Protein AF-A0A7J2J7F5-F1 (afdb_monomer)

Mean predicted aligned error: 11.77 Å

Structure (mmCIF, N/CA/C/O backbone):
data_AF-A0A7J2J7F5-F1
#
_entry.id   AF-A0A7J2J7F5-F1
#
loop_
_atom_site.group_PDB
_atom_site.id
_atom_site.type_symbol
_atom_site.label_atom_id
_atom_site.label_alt_id
_atom_site.label_comp_id
_atom_site.label_asym_id
_atom_site.label_entity_id
_atom_site.label_seq_id
_atom_site.pdbx_PDB_ins_code
_atom_site.Cartn_x
_atom_site.Cartn_y
_atom_site.Cartn_z
_atom_site.occupancy
_atom_site.B_iso_or_equiv
_atom_site.auth_seq_id
_atom_site.auth_comp_id
_atom_site.auth_asym_id
_atom_site.auth_atom_id
_atom_site.pdbx_PDB_model_num
ATOM 1 N N . MET A 1 1 ? -55.356 11.165 83.222 1.00 39.50 1 MET A N 1
ATOM 2 C CA . MET A 1 1 ? -53.959 11.206 82.735 1.00 39.50 1 MET A CA 1
ATOM 3 C C . MET A 1 1 ? -53.705 9.926 81.957 1.00 39.50 1 MET A C 1
ATOM 5 O O . MET A 1 1 ? -54.115 8.871 82.418 1.00 39.50 1 MET A O 1
ATOM 9 N N . LYS A 1 2 ? -53.232 10.063 80.714 1.00 37.88 2 LYS A N 1
ATOM 10 C CA . LYS A 1 2 ? -53.312 9.056 79.644 1.00 37.88 2 LYS A CA 1
ATOM 11 C C . LYS A 1 2 ? -52.295 7.922 79.827 1.00 37.88 2 LYS A C 1
ATOM 13 O O . LYS A 1 2 ? -51.126 8.184 80.085 1.00 37.88 2 LYS A O 1
ATOM 18 N N . ASN A 1 3 ? -52.761 6.693 79.598 1.00 41.69 3 ASN A N 1
ATOM 19 C CA . ASN A 1 3 ? -51.947 5.498 79.379 1.00 41.69 3 ASN A CA 1
ATOM 20 C C . ASN A 1 3 ? -51.037 5.705 78.161 1.00 41.69 3 ASN A C 1
ATOM 22 O O . ASN A 1 3 ? -51.530 5.823 77.038 1.00 41.69 3 ASN A O 1
ATOM 26 N N . PHE A 1 4 ? -49.722 5.735 78.376 1.00 38.16 4 PHE A N 1
ATOM 27 C CA . PHE A 1 4 ? -48.749 5.659 77.290 1.00 38.16 4 PHE A CA 1
ATOM 28 C C . PHE A 1 4 ? -48.562 4.194 76.887 1.00 38.16 4 PHE A C 1
ATOM 30 O O . PHE A 1 4 ? -48.145 3.352 77.679 1.00 38.16 4 PHE A O 1
ATOM 37 N N . SER A 1 5 ? -48.931 3.903 75.641 1.00 45.56 5 SER A N 1
ATOM 38 C CA . SER A 1 5 ? -48.758 2.615 74.976 1.00 45.56 5 SER A CA 1
ATOM 39 C C . SER A 1 5 ? -47.270 2.288 74.829 1.00 45.56 5 SER A C 1
ATOM 41 O O . SER A 1 5 ? -46.546 2.945 74.083 1.00 45.56 5 SER A O 1
ATOM 43 N N . THR A 1 6 ? -46.823 1.228 75.495 1.00 49.28 6 THR A N 1
ATOM 44 C CA . THR A 1 6 ? -45.467 0.660 75.408 1.00 49.28 6 THR A CA 1
ATOM 45 C C . THR A 1 6 ? -45.167 -0.032 74.070 1.00 49.28 6 THR A C 1
ATOM 47 O O . THR A 1 6 ? -44.075 -0.560 73.886 1.00 49.28 6 THR A O 1
ATOM 50 N N . ARG A 1 7 ? -46.089 -0.009 73.095 1.00 48.44 7 ARG A N 1
ATOM 51 C CA . ARG A 1 7 ? -45.896 -0.650 71.779 1.00 48.44 7 ARG A CA 1
ATOM 52 C C . ARG A 1 7 ? -45.213 0.224 70.722 1.00 48.44 7 ARG A C 1
ATOM 54 O O . ARG A 1 7 ? -44.818 -0.309 69.695 1.00 48.44 7 ARG A O 1
ATOM 61 N N . ALA A 1 8 ? -45.025 1.523 70.967 1.00 47.53 8 ALA A N 1
ATOM 62 C CA . ALA A 1 8 ? -44.358 2.423 70.014 1.00 47.53 8 ALA A CA 1
ATOM 63 C C . ALA A 1 8 ? -42.842 2.591 70.252 1.00 47.53 8 ALA A C 1
ATOM 65 O O . ALA A 1 8 ? -42.143 3.092 69.380 1.00 47.53 8 ALA A O 1
ATOM 66 N N . ALA A 1 9 ? -42.319 2.164 71.407 1.00 47.88 9 ALA A N 1
ATOM 67 C CA . ALA A 1 9 ? -40.901 2.334 71.746 1.00 47.88 9 ALA A CA 1
ATOM 68 C C . ALA A 1 9 ? -40.007 1.177 71.260 1.00 47.88 9 ALA A C 1
ATOM 70 O O . ALA A 1 9 ? -38.805 1.358 71.093 1.00 47.88 9 ALA A O 1
ATOM 71 N N . LEU A 1 10 ? -40.584 -0.003 71.006 1.00 48.72 10 LEU A N 1
ATOM 72 C CA . LEU A 1 10 ? -39.827 -1.201 70.636 1.00 48.72 10 LEU A CA 1
ATOM 73 C C . LEU A 1 10 ? -39.151 -1.116 69.249 1.00 48.72 10 LEU A C 1
ATOM 75 O O . LEU A 1 10 ? -37.991 -1.506 69.156 1.00 48.72 10 LEU A O 1
ATOM 79 N N . PRO A 1 11 ? -39.783 -0.565 68.189 1.00 52.00 11 PRO A N 1
ATOM 80 C CA . PRO A 1 11 ? -39.130 -0.445 66.881 1.00 52.00 11 PRO A CA 1
ATOM 81 C C . PRO A 1 11 ? -37.970 0.557 66.904 1.00 52.00 11 PRO A C 1
ATOM 83 O O . PRO A 1 11 ? -36.940 0.327 66.283 1.00 52.00 11 PRO A O 1
ATOM 86 N N . ILE A 1 12 ? -38.113 1.642 67.671 1.00 56.09 12 ILE A N 1
ATOM 87 C CA . ILE A 1 12 ? -37.091 2.690 67.793 1.00 56.09 12 ILE A CA 1
ATOM 88 C C . ILE A 1 12 ? -35.883 2.168 68.577 1.00 56.09 12 ILE A C 1
ATOM 90 O O . ILE A 1 12 ? -34.748 2.430 68.190 1.00 56.09 12 ILE A O 1
ATOM 94 N N . LEU A 1 13 ? -36.108 1.372 69.630 1.00 55.66 13 LEU A N 1
ATOM 95 C CA . LEU A 1 13 ? -35.013 0.746 70.372 1.00 55.66 13 LEU A CA 1
ATOM 96 C C . LEU A 1 13 ? -34.264 -0.292 69.527 1.00 55.66 13 LEU A C 1
ATOM 98 O O . LEU A 1 13 ? -33.050 -0.377 69.639 1.00 55.66 13 LEU A O 1
ATOM 102 N N . VAL A 1 14 ? -34.963 -1.051 68.675 1.00 65.50 14 VAL A N 1
ATOM 103 C CA . VAL A 1 14 ? -34.343 -2.040 67.776 1.00 65.50 14 VAL A CA 1
ATOM 104 C C . VAL A 1 14 ? -33.527 -1.359 66.676 1.00 65.50 14 VAL A C 1
ATOM 106 O O . VAL A 1 14 ? -32.408 -1.789 66.420 1.00 65.50 14 VAL A O 1
ATOM 109 N N . VAL A 1 15 ? -34.017 -0.267 66.081 1.00 62.28 15 VAL A N 1
ATOM 110 C CA . VAL A 1 15 ? -33.246 0.507 65.089 1.00 62.28 15 VAL A CA 1
ATOM 111 C C . VAL A 1 15 ? -32.013 1.149 65.730 1.00 62.28 15 VAL A C 1
ATOM 113 O O . VAL A 1 15 ? -30.931 1.056 65.161 1.00 62.28 15 VAL A O 1
ATOM 116 N N . LEU A 1 16 ? -32.144 1.713 66.938 1.00 59.09 16 LEU A N 1
ATOM 117 C CA . LEU A 1 16 ? -31.011 2.277 67.679 1.00 59.09 16 LEU A CA 1
ATOM 118 C C . LEU A 1 16 ? -30.014 1.208 68.144 1.00 59.09 16 LEU A C 1
ATOM 120 O O . LEU A 1 16 ? -28.814 1.468 68.152 1.00 59.09 16 LEU A O 1
ATOM 124 N N . LEU A 1 17 ? -30.469 0.003 68.504 1.00 60.31 17 LEU A N 1
ATOM 125 C CA . LEU A 1 17 ? -29.582 -1.127 68.796 1.00 60.31 17 LEU A CA 1
ATOM 126 C C . LEU A 1 17 ? -28.866 -1.632 67.543 1.00 60.31 17 LEU A C 1
ATOM 128 O O . LEU A 1 17 ? -27.676 -1.899 67.629 1.00 60.31 17 LEU A O 1
ATOM 132 N N . ILE A 1 18 ? -29.531 -1.717 66.388 1.00 59.97 18 ILE A N 1
ATOM 133 C CA . ILE A 1 18 ? -28.894 -2.131 65.128 1.00 59.97 18 ILE A CA 1
ATOM 134 C C . ILE A 1 18 ? -27.868 -1.086 64.679 1.00 59.97 18 ILE A C 1
ATOM 136 O O . ILE A 1 18 ? -26.744 -1.455 64.355 1.00 59.97 18 ILE A O 1
ATOM 140 N N . SER A 1 19 ? -28.184 0.211 64.747 1.00 51.84 19 SER A N 1
ATOM 141 C CA . SER A 1 19 ? -27.217 1.263 64.411 1.00 51.84 19 SER A CA 1
ATOM 142 C C . SER A 1 19 ? -26.042 1.306 65.394 1.00 51.84 19 SER A C 1
ATOM 144 O O . SER A 1 19 ? -24.912 1.547 64.985 1.00 51.84 19 SER A O 1
ATOM 146 N N . SER A 1 20 ? -26.278 1.015 66.679 1.00 55.53 20 SER A N 1
ATOM 147 C CA . SER A 1 20 ? -25.211 0.940 67.690 1.00 55.53 20 SER A CA 1
ATOM 148 C C . SER A 1 20 ? -24.360 -0.322 67.536 1.00 55.53 20 SER A C 1
ATOM 150 O O . SER A 1 20 ? -23.158 -0.268 67.754 1.00 55.53 20 SER A O 1
ATOM 152 N N . ILE A 1 21 ? -24.950 -1.449 67.127 1.00 57.53 21 ILE A N 1
ATOM 153 C CA . ILE A 1 21 ? -24.232 -2.690 66.811 1.00 57.53 21 ILE A CA 1
ATOM 154 C C . ILE A 1 21 ? -23.392 -2.513 65.540 1.00 57.53 21 ILE A C 1
ATOM 156 O O . ILE A 1 21 ? -22.253 -2.954 65.532 1.00 57.53 21 ILE A O 1
ATOM 160 N N . LEU A 1 22 ? -23.877 -1.805 64.516 1.00 52.47 22 LEU A N 1
ATOM 161 C CA . LEU A 1 22 ? -23.089 -1.479 63.317 1.00 52.47 22 LEU A CA 1
ATOM 162 C C . LEU A 1 22 ? -21.911 -0.531 63.624 1.00 52.47 22 LEU A C 1
ATOM 164 O O . LEU A 1 22 ? -20.828 -0.704 63.072 1.00 52.47 22 LEU A O 1
ATOM 168 N N . LEU A 1 23 ? -22.085 0.405 64.567 1.00 52.12 23 LEU A N 1
ATOM 169 C CA . LEU A 1 23 ? -21.015 1.278 65.077 1.00 52.12 23 LEU A CA 1
ATOM 170 C C . LEU A 1 23 ? -20.014 0.551 65.999 1.00 52.12 23 LEU A C 1
ATOM 172 O O . LEU A 1 23 ? -18.829 0.871 65.977 1.00 52.12 23 LEU A O 1
ATOM 176 N N . ILE A 1 24 ? -20.464 -0.422 66.803 1.00 55.50 24 ILE A N 1
ATOM 177 C CA . ILE A 1 24 ? -19.622 -1.186 67.748 1.00 55.50 24 ILE A CA 1
ATOM 178 C C . ILE A 1 24 ? -18.905 -2.360 67.064 1.00 55.50 24 ILE A C 1
ATOM 180 O O . ILE A 1 24 ? -17.795 -2.706 67.462 1.00 55.50 24 ILE A O 1
ATOM 184 N N . LEU A 1 25 ? -19.494 -2.956 66.022 1.00 45.78 25 LEU A N 1
ATOM 185 C CA . LEU A 1 25 ? -18.877 -4.036 65.241 1.00 45.78 25 LEU A CA 1
ATOM 186 C C . LEU A 1 25 ? -17.835 -3.540 64.237 1.00 45.78 25 LEU A C 1
ATOM 188 O O . LEU A 1 25 ? -17.255 -4.362 63.535 1.00 45.78 25 LEU A O 1
ATOM 192 N N . GLY A 1 26 ? -17.573 -2.230 64.176 1.00 42.50 26 GLY A N 1
ATOM 193 C CA . GLY A 1 26 ? -16.555 -1.691 63.287 1.00 42.50 26 GLY A CA 1
ATOM 194 C C . GLY A 1 26 ? -16.818 -2.104 61.846 1.00 42.50 26 GLY A C 1
ATOM 195 O O . GLY A 1 26 ? -15.911 -2.618 61.193 1.00 42.50 26 GLY A O 1
ATOM 196 N N . TRP A 1 27 ? -18.048 -1.892 61.360 1.00 44.81 27 TRP A N 1
ATOM 197 C CA . TRP A 1 27 ? -18.311 -1.868 59.924 1.00 44.81 27 TRP A CA 1
ATOM 198 C C . TRP A 1 27 ? -17.559 -0.656 59.364 1.00 44.81 27 TRP A C 1
ATOM 200 O O . TRP A 1 27 ? -18.099 0.431 59.182 1.00 44.81 27 TRP A O 1
ATOM 210 N N . LYS A 1 28 ? -16.243 -0.829 59.203 1.00 41.47 28 LYS A N 1
ATOM 211 C CA . LYS A 1 28 ? -15.478 -0.104 58.209 1.00 41.47 28 LYS A CA 1
ATOM 212 C C . LYS A 1 28 ? -16.229 -0.380 56.919 1.00 41.47 28 LYS A C 1
ATOM 214 O O . LYS A 1 28 ? -16.405 -1.549 56.577 1.00 41.47 28 LYS A O 1
ATOM 219 N N . GLU A 1 29 ? -16.697 0.671 56.252 1.00 41.66 29 GLU A N 1
ATOM 220 C CA . GLU A 1 29 ? -16.812 0.595 54.801 1.00 41.66 29 GLU A CA 1
ATOM 221 C C . GLU A 1 29 ? -15.531 -0.100 54.347 1.00 41.66 29 GLU A C 1
ATOM 223 O O . GLU A 1 29 ? -14.431 0.347 54.706 1.00 41.66 29 GLU A O 1
ATOM 228 N N . GLU A 1 30 ? -15.664 -1.276 53.726 1.00 42.25 30 GLU A N 1
ATOM 229 C CA . GLU A 1 30 ? -14.519 -1.844 53.035 1.00 42.25 30 GLU A CA 1
ATOM 230 C C . GLU A 1 30 ? -13.980 -0.696 52.182 1.00 42.25 30 GLU A C 1
ATOM 232 O O . GLU A 1 30 ? -14.784 -0.047 51.498 1.00 42.25 30 GLU A O 1
ATOM 237 N N . PRO A 1 31 ? -12.688 -0.336 52.318 1.00 47.22 31 PRO A N 1
ATOM 238 C CA . PRO A 1 31 ? -12.132 0.697 51.463 1.00 47.22 31 PRO A CA 1
ATOM 239 C C . PRO A 1 31 ? -12.520 0.309 50.035 1.00 47.22 31 PRO A C 1
ATOM 241 O O . PRO A 1 31 ? -12.432 -0.886 49.725 1.00 47.22 31 PRO A O 1
ATOM 244 N N . PRO A 1 32 ? -13.053 1.247 49.226 1.00 55.88 32 PRO A N 1
ATOM 245 C CA . PRO A 1 32 ? -13.490 0.921 47.878 1.00 55.88 32 PRO A CA 1
ATOM 246 C C . PRO A 1 32 ? -12.371 0.115 47.234 1.00 55.88 32 PRO A C 1
ATOM 248 O O . PRO A 1 32 ? -11.223 0.554 47.297 1.00 55.88 32 PRO A O 1
ATOM 251 N N . LEU A 1 33 ? -12.708 -1.095 46.762 1.00 56.56 33 LEU A N 1
ATOM 252 C CA . LEU A 1 33 ? -11.766 -2.013 46.124 1.00 56.56 33 LEU A CA 1
ATOM 253 C C . LEU A 1 33 ? -10.900 -1.180 45.184 1.00 56.56 33 LEU A C 1
ATOM 255 O O . LEU A 1 33 ? -11.410 -0.572 44.243 1.00 56.56 33 LEU A O 1
ATOM 259 N N . GLU A 1 34 ? -9.630 -1.044 45.553 1.00 74.25 34 GLU A N 1
ATOM 260 C CA . GLU A 1 34 ? -8.705 -0.148 44.884 1.00 74.25 34 GLU A CA 1
ATOM 261 C C . GLU A 1 34 ? -8.515 -0.716 43.479 1.00 74.25 34 GLU A C 1
ATOM 263 O O . GLU A 1 34 ? -7.974 -1.812 43.335 1.00 74.25 34 GLU A O 1
ATOM 268 N N . ILE A 1 35 ? -9.067 -0.034 42.465 1.00 80.06 35 ILE A N 1
ATOM 269 C CA . ILE A 1 35 ? -8.984 -0.497 41.077 1.00 80.06 35 ILE A CA 1
ATOM 270 C C . ILE A 1 35 ? -7.506 -0.641 40.739 1.00 80.06 35 ILE A C 1
ATOM 272 O O . ILE A 1 35 ? -6.737 0.321 40.806 1.00 80.06 35 ILE A O 1
ATOM 276 N N . THR A 1 36 ? -7.120 -1.864 40.404 1.00 82.69 36 THR A N 1
ATOM 277 C CA . THR A 1 36 ? -5.725 -2.210 40.153 1.00 82.69 36 THR A CA 1
ATOM 278 C C . THR A 1 36 ? -5.311 -1.820 38.738 1.00 82.69 36 THR A C 1
ATOM 280 O O . THR A 1 36 ? -6.130 -1.782 37.818 1.00 82.69 36 THR A O 1
ATOM 283 N N . ALA A 1 37 ? -4.007 -1.616 38.532 1.00 70.50 37 ALA A N 1
ATOM 284 C CA . ALA A 1 37 ? -3.438 -1.460 37.194 1.00 70.50 37 ALA A CA 1
ATOM 285 C C . ALA A 1 37 ? -3.847 -2.621 36.268 1.00 70.50 37 ALA A C 1
ATOM 287 O O . ALA A 1 37 ? -4.226 -2.408 35.122 1.00 70.50 37 ALA A O 1
ATOM 288 N N . THR A 1 38 ? -3.860 -3.856 36.775 1.00 73.75 38 THR A N 1
ATOM 289 C CA . THR A 1 38 ? -4.264 -5.040 36.004 1.00 73.75 38 THR A CA 1
ATOM 290 C C . THR A 1 38 ? -5.707 -4.951 35.507 1.00 73.75 38 THR A C 1
ATOM 292 O O . THR A 1 38 ? -5.972 -5.243 34.342 1.00 73.75 38 THR A O 1
ATOM 295 N N . GLU A 1 39 ? -6.646 -4.522 36.354 1.00 77.94 39 GLU A N 1
ATOM 296 C CA . GLU A 1 39 ? -8.055 -4.375 35.968 1.00 77.94 39 GLU A CA 1
ATOM 297 C C . GLU A 1 39 ? -8.258 -3.267 34.931 1.00 77.94 39 GLU A C 1
ATOM 299 O O . GLU A 1 39 ? -9.023 -3.450 33.981 1.00 77.94 39 GLU A O 1
ATOM 304 N N . SER A 1 40 ? -7.564 -2.137 35.079 1.00 73.50 40 SER A N 1
ATOM 305 C CA . SER A 1 40 ? -7.627 -1.037 34.111 1.00 73.50 40 SER A CA 1
ATOM 306 C C . SER A 1 40 ? -6.992 -1.415 32.779 1.00 73.50 40 SER A C 1
ATOM 308 O O . SER A 1 40 ? -7.583 -1.162 31.731 1.00 73.50 40 SER A O 1
ATOM 310 N N . HIS A 1 41 ? -5.839 -2.085 32.805 1.00 76.12 41 HIS A N 1
ATOM 311 C CA . HIS A 1 41 ? -5.175 -2.577 31.601 1.00 76.12 41 HIS A CA 1
ATOM 312 C C . HIS A 1 41 ? -6.052 -3.590 30.853 1.00 76.12 41 HIS A C 1
ATOM 314 O O . HIS A 1 41 ? -6.247 -3.467 29.645 1.00 76.12 41 HIS A O 1
ATOM 320 N N . TYR A 1 42 ? -6.664 -4.537 31.572 1.00 80.00 42 TYR A N 1
ATOM 321 C CA . TYR A 1 42 ? -7.612 -5.490 30.993 1.00 80.00 42 TYR A CA 1
ATOM 322 C C . TYR A 1 42 ? -8.821 -4.788 30.358 1.00 80.00 42 TYR A C 1
ATOM 324 O O . TYR A 1 42 ? -9.248 -5.150 29.261 1.00 80.00 42 TYR A O 1
ATOM 332 N N . ALA A 1 43 ? -9.364 -3.755 31.013 1.00 83.19 43 ALA A N 1
ATOM 333 C CA . ALA A 1 43 ? -10.460 -2.968 30.455 1.00 83.19 43 ALA A CA 1
ATOM 334 C C . ALA A 1 43 ? -10.052 -2.257 29.154 1.00 83.19 43 ALA A C 1
ATOM 336 O O . ALA A 1 43 ? -10.779 -2.364 28.167 1.00 83.19 43 ALA A O 1
ATOM 337 N N . ILE A 1 44 ? -8.886 -1.602 29.134 1.00 76.94 44 ILE A N 1
ATOM 338 C CA . ILE A 1 44 ? -8.326 -0.930 27.950 1.00 76.94 44 ILE A CA 1
ATOM 339 C C . ILE A 1 44 ? -8.137 -1.920 26.801 1.00 76.94 44 ILE A C 1
ATOM 341 O O . ILE A 1 44 ? -8.623 -1.666 25.699 1.00 76.94 44 ILE A O 1
ATOM 345 N N . ARG A 1 45 ? -7.464 -3.049 27.056 1.00 84.06 45 ARG A N 1
ATOM 346 C CA . ARG A 1 45 ? -7.159 -4.056 26.032 1.00 84.06 45 ARG A CA 1
ATOM 347 C C . ARG A 1 45 ? -8.431 -4.596 25.393 1.00 84.06 45 ARG A C 1
ATOM 349 O O . ARG A 1 45 ? -8.593 -4.482 24.184 1.00 84.06 45 ARG A O 1
ATOM 356 N N . ASN A 1 46 ? -9.363 -5.091 26.204 1.00 88.62 46 ASN A N 1
ATOM 357 C CA . ASN A 1 46 ? -10.607 -5.668 25.700 1.00 88.62 46 ASN A CA 1
ATOM 358 C C . ASN A 1 46 ? -11.465 -4.641 24.947 1.00 88.62 46 ASN A C 1
ATOM 360 O O . ASN A 1 46 ? -12.163 -4.988 24.001 1.00 88.62 46 ASN A O 1
ATOM 364 N N . THR A 1 47 ? -11.449 -3.371 25.367 1.00 91.75 47 THR A N 1
ATOM 365 C CA . THR A 1 47 ? -12.153 -2.313 24.629 1.00 91.75 47 THR A CA 1
ATOM 366 C C . THR A 1 47 ? -11.467 -2.014 23.294 1.00 91.75 47 THR A C 1
ATOM 368 O O . THR A 1 47 ? -12.157 -1.820 22.299 1.00 91.75 47 THR A O 1
ATOM 371 N N . GLY A 1 48 ? -10.132 -2.032 23.240 1.00 88.69 48 GLY A N 1
ATOM 372 C CA . GLY A 1 48 ? -9.383 -1.925 21.987 1.00 88.69 48 GLY A CA 1
ATOM 373 C C . GLY A 1 48 ? -9.690 -3.066 21.016 1.00 88.69 48 GLY A C 1
ATOM 374 O O . GLY A 1 48 ? -10.025 -2.805 19.865 1.00 88.69 48 GLY A O 1
ATOM 375 N N . GLU A 1 49 ? -9.662 -4.311 21.496 1.00 90.62 49 GLU A N 1
ATOM 376 C CA . GLU A 1 49 ? -10.029 -5.507 20.719 1.00 90.62 49 GLU A CA 1
ATOM 377 C C . GLU A 1 49 ? -11.459 -5.409 20.171 1.00 90.62 49 GLU A C 1
ATOM 379 O O . GLU A 1 49 ? -11.684 -5.655 18.988 1.00 90.62 49 GLU A O 1
ATOM 384 N N . MET A 1 50 ? -12.412 -4.967 20.997 1.00 94.31 50 MET A N 1
ATOM 385 C CA . MET A 1 50 ? -13.800 -4.759 20.585 1.00 94.31 50 MET A CA 1
ATOM 386 C C . MET A 1 50 ? -13.934 -3.685 19.497 1.00 94.31 50 MET A C 1
ATOM 388 O O . MET A 1 50 ? -14.693 -3.873 18.543 1.00 94.31 50 MET A O 1
ATOM 392 N N . ILE A 1 51 ? -13.229 -2.553 19.625 1.00 93.38 51 ILE A N 1
ATOM 393 C CA . ILE A 1 51 ? -13.240 -1.500 18.598 1.00 93.38 51 ILE A CA 1
ATOM 394 C C . ILE A 1 51 ? -12.706 -2.064 17.285 1.00 93.38 51 ILE A C 1
ATOM 396 O O . ILE A 1 51 ? -13.388 -1.956 16.265 1.00 93.38 51 ILE A O 1
ATOM 400 N N . THR A 1 52 ? -11.544 -2.718 17.316 1.00 92.25 52 THR A N 1
ATOM 401 C CA . THR A 1 52 ? -10.942 -3.332 16.128 1.00 92.25 52 THR A CA 1
ATOM 402 C C . THR A 1 52 ? -11.883 -4.352 15.501 1.00 92.25 52 THR A C 1
ATOM 404 O O . THR A 1 52 ? -12.207 -4.228 14.323 1.00 92.25 52 THR A O 1
ATOM 407 N N . GLY A 1 53 ? -12.415 -5.295 16.280 1.00 92.94 53 GLY A N 1
ATOM 408 C CA . GLY A 1 53 ? -13.350 -6.302 15.779 1.00 92.94 53 GLY A CA 1
ATOM 409 C C . GLY A 1 53 ? -14.626 -5.698 15.194 1.00 92.94 53 GLY A C 1
ATOM 410 O O . GLY A 1 53 ? -15.150 -6.203 14.202 1.00 92.94 53 GLY A O 1
ATOM 411 N N . THR A 1 54 ? -15.108 -4.583 15.748 1.00 93.69 54 THR A N 1
ATOM 412 C CA . THR A 1 54 ? -16.258 -3.850 15.200 1.00 93.69 54 THR A CA 1
ATOM 413 C C . THR A 1 54 ? -15.919 -3.192 13.863 1.00 93.69 54 THR A C 1
ATOM 415 O O . THR A 1 54 ? -16.712 -3.290 12.931 1.00 93.69 54 THR A O 1
ATOM 418 N N . VAL A 1 55 ? -14.748 -2.560 13.733 1.00 93.12 55 VAL A N 1
ATOM 419 C CA . VAL A 1 55 ? -14.283 -1.964 12.466 1.00 93.12 55 VAL A CA 1
ATOM 420 C C . VAL A 1 55 ? -14.108 -3.033 11.387 1.00 93.12 55 VAL A C 1
ATOM 422 O O . VAL A 1 55 ? -14.534 -2.825 10.253 1.00 93.12 55 VAL A O 1
ATOM 425 N N . LEU A 1 56 ? -13.565 -4.203 11.735 1.00 92.31 56 LEU A N 1
ATOM 426 C CA . LEU A 1 56 ? -13.499 -5.345 10.817 1.00 92.31 56 LEU A CA 1
ATOM 427 C C . LEU A 1 56 ? -14.904 -5.808 10.402 1.00 92.31 56 LEU A C 1
ATOM 429 O O . LEU A 1 56 ? -15.151 -6.034 9.220 1.00 92.31 56 LEU A O 1
ATOM 433 N N . GLY A 1 57 ? -15.859 -5.850 11.335 1.00 90.56 57 GLY A N 1
ATOM 434 C CA . GLY A 1 57 ? -17.268 -6.094 11.018 1.00 90.56 57 GLY A CA 1
ATOM 435 C C . GLY A 1 57 ? -17.849 -5.063 10.042 1.00 90.56 57 GLY A C 1
ATOM 436 O O . GLY A 1 57 ? -18.555 -5.428 9.107 1.00 90.56 57 GLY A O 1
ATOM 437 N N . MET A 1 58 ? -17.503 -3.779 10.190 1.00 90.38 58 MET A N 1
ATOM 438 C CA . MET A 1 58 ? -17.931 -2.727 9.255 1.00 90.38 58 MET A CA 1
ATOM 439 C C . MET A 1 58 ? -17.351 -2.900 7.845 1.00 90.38 58 MET A C 1
ATOM 441 O O . MET A 1 58 ? -18.014 -2.556 6.862 1.00 90.38 58 MET A O 1
ATOM 445 N N . LEU A 1 59 ? -16.120 -3.411 7.733 1.00 88.50 59 LEU A N 1
ATOM 446 C CA . LEU A 1 59 ? -15.502 -3.731 6.444 1.00 88.50 59 LEU A CA 1
ATOM 447 C C . LEU A 1 59 ? -16.253 -4.853 5.718 1.00 88.50 59 LEU A C 1
ATOM 449 O O . LEU A 1 59 ? -16.406 -4.782 4.503 1.00 88.50 59 LEU A O 1
ATOM 453 N N . ASN A 1 60 ? -16.744 -5.853 6.449 1.00 86.31 60 ASN A N 1
ATOM 454 C CA . ASN A 1 60 ? -17.410 -7.024 5.876 1.00 86.31 60 ASN A CA 1
ATOM 455 C C . ASN A 1 60 ? -18.806 -6.730 5.295 1.00 86.31 60 ASN A C 1
ATOM 457 O O . ASN A 1 60 ? -19.307 -7.464 4.447 1.00 86.31 60 ASN A O 1
ATOM 461 N N . GLU A 1 61 ? -19.466 -5.675 5.771 1.00 84.31 61 GLU A N 1
ATOM 462 C CA . GLU A 1 61 ? -20.853 -5.374 5.415 1.00 84.31 61 GLU A CA 1
ATOM 463 C C . GLU A 1 61 ? -20.941 -4.508 4.156 1.00 84.31 61 GLU A C 1
ATOM 465 O O . GLU A 1 61 ? -20.888 -3.278 4.221 1.00 84.31 61 GLU A O 1
ATOM 470 N N . ASP A 1 62 ? -21.110 -5.140 2.992 1.00 71.50 62 ASP A N 1
ATOM 471 C CA . ASP A 1 62 ? -21.013 -4.478 1.687 1.00 71.50 62 ASP A CA 1
ATOM 472 C C . ASP A 1 62 ? -21.946 -3.268 1.501 1.00 71.50 62 ASP A C 1
ATOM 474 O O . ASP A 1 62 ? -21.543 -2.245 0.932 1.00 71.50 62 ASP A O 1
ATOM 478 N N . GLU A 1 63 ? -23.159 -3.345 2.040 1.00 75.00 63 GLU A N 1
ATOM 479 C CA . GLU A 1 63 ? -24.202 -2.317 1.927 1.00 75.00 63 GLU A CA 1
ATOM 480 C C . GLU A 1 63 ? -24.311 -1.425 3.175 1.00 75.00 63 GLU A C 1
ATOM 482 O O . GLU A 1 63 ? -25.311 -0.732 3.354 1.00 75.00 63 GLU A O 1
ATOM 487 N N . LEU A 1 64 ? -23.297 -1.426 4.050 1.00 82.69 64 LEU A N 1
ATOM 488 C CA . LEU A 1 64 ? -23.324 -0.624 5.271 1.00 82.69 64 LEU A CA 1
ATOM 489 C C . LEU A 1 64 ? -23.415 0.878 4.963 1.00 82.69 64 LEU A C 1
ATOM 491 O O . LEU A 1 64 ? -22.466 1.498 4.473 1.00 82.69 64 LEU A O 1
ATOM 495 N N . GLU A 1 65 ? -24.555 1.473 5.305 1.00 84.44 65 GLU A N 1
ATOM 496 C CA . GLU A 1 65 ? -24.756 2.918 5.287 1.00 84.44 65 GLU A CA 1
ATOM 497 C C . GLU A 1 65 ? -24.456 3.494 6.672 1.00 84.44 65 GLU A C 1
ATOM 499 O O . GLU A 1 65 ? -25.191 3.260 7.629 1.00 84.44 65 GLU A O 1
ATOM 504 N N . LEU A 1 66 ? -23.372 4.265 6.771 1.00 88.50 66 LEU A N 1
ATOM 505 C CA . LEU A 1 66 ? -23.025 4.994 7.988 1.00 88.50 66 LEU A CA 1
ATOM 506 C C . LEU A 1 66 ? -23.631 6.394 7.970 1.00 88.50 66 LEU A C 1
ATOM 508 O O . LEU A 1 66 ? -23.527 7.120 6.975 1.00 88.50 66 LEU A O 1
ATOM 512 N N . THR A 1 67 ? -24.220 6.799 9.091 1.00 90.50 67 THR A N 1
ATOM 513 C CA . THR A 1 67 ? -24.619 8.189 9.325 1.00 90.50 67 THR A CA 1
ATOM 514 C C . THR A 1 67 ? -23.473 8.983 9.955 1.00 90.50 67 THR A C 1
ATOM 516 O O . THR A 1 67 ? -22.558 8.413 10.549 1.00 90.50 67 THR A O 1
ATOM 519 N N . ASP A 1 68 ? -23.531 10.318 9.891 1.00 88.44 68 ASP A N 1
ATOM 520 C CA . ASP A 1 68 ? -22.553 11.163 10.597 1.00 88.44 68 ASP A CA 1
ATOM 521 C C . ASP A 1 68 ? -22.571 10.908 12.123 1.00 88.44 68 ASP A C 1
ATOM 523 O O . ASP A 1 68 ? -21.536 11.018 12.773 1.00 88.44 68 ASP A O 1
ATOM 527 N N . GLY A 1 69 ? -23.717 10.493 12.685 1.00 91.50 69 GLY A N 1
ATOM 528 C CA . GLY A 1 69 ? -23.834 10.120 14.098 1.00 91.50 69 GLY A CA 1
ATOM 529 C C . GLY A 1 69 ? -23.139 8.799 14.447 1.00 91.50 69 GLY A C 1
ATOM 530 O O . GLY A 1 69 ? -22.560 8.688 15.523 1.00 91.50 69 GLY A O 1
ATOM 531 N N . ASP A 1 70 ? -23.135 7.817 13.539 1.00 93.38 70 ASP A N 1
ATOM 532 C CA . ASP A 1 70 ? -22.389 6.563 13.733 1.00 93.38 70 ASP A CA 1
ATOM 533 C C . ASP A 1 70 ? -20.875 6.827 13.736 1.00 93.38 70 ASP A C 1
ATOM 535 O O . ASP A 1 70 ? -20.137 6.287 14.561 1.00 93.38 70 ASP A O 1
ATOM 539 N N . ILE A 1 71 ? -20.421 7.723 12.853 1.00 91.38 71 ILE A N 1
ATOM 540 C CA . ILE A 1 71 ? -19.023 8.169 12.786 1.00 91.38 71 ILE A CA 1
ATOM 541 C C . ILE A 1 71 ? -18.641 8.932 14.065 1.00 91.38 71 ILE A C 1
ATOM 543 O O . ILE A 1 71 ? -17.571 8.701 14.627 1.00 91.38 71 ILE A O 1
ATOM 547 N N . GLU A 1 72 ? -19.514 9.815 14.559 1.00 92.62 72 GLU A N 1
ATOM 548 C CA . GLU A 1 72 ? -19.297 10.545 15.815 1.00 92.62 72 GLU A CA 1
ATOM 549 C C . GLU A 1 72 ? -19.215 9.601 17.023 1.00 92.62 72 GLU A C 1
ATOM 551 O O . GLU A 1 72 ? -18.345 9.782 17.879 1.00 92.62 72 GLU A O 1
ATOM 556 N N . LEU A 1 73 ? -20.059 8.565 17.079 1.00 94.88 73 LEU A N 1
ATOM 557 C CA . LEU A 1 73 ? -20.011 7.536 18.122 1.00 94.88 73 LEU A CA 1
ATOM 558 C C . LEU A 1 73 ? -18.692 6.760 18.101 1.00 94.88 73 LEU A C 1
ATOM 560 O O . LEU A 1 73 ? -18.062 6.622 19.151 1.00 94.88 73 LEU A O 1
ATOM 564 N N . LEU A 1 74 ? -18.253 6.302 16.924 1.00 95.19 74 LEU A N 1
ATOM 565 C CA . LEU A 1 74 ? -16.973 5.607 16.762 1.00 95.19 74 LEU A CA 1
ATOM 566 C C . LEU A 1 74 ? -15.805 6.492 17.210 1.00 95.19 74 LEU A C 1
ATOM 568 O O . LEU A 1 74 ? -14.992 6.083 18.037 1.00 95.19 74 LEU A O 1
ATOM 572 N N . ASN A 1 75 ? -15.754 7.732 16.721 1.00 94.25 75 ASN A N 1
ATOM 573 C CA . ASN A 1 75 ? -14.695 8.676 17.072 1.00 94.25 75 ASN A CA 1
ATOM 574 C C . ASN A 1 75 ? -14.687 9.002 18.569 1.00 94.25 75 ASN A C 1
ATOM 576 O O . ASN A 1 75 ? -13.619 9.078 19.173 1.00 94.25 75 ASN A O 1
ATOM 580 N N . SER A 1 76 ? -15.862 9.135 19.185 1.00 96.56 76 SER A N 1
ATOM 581 C CA . SER A 1 76 ? -15.991 9.364 20.627 1.00 96.56 76 SER A CA 1
ATOM 582 C C . SER A 1 76 ? -15.521 8.160 21.445 1.00 96.56 76 SER A C 1
ATOM 584 O O . SER A 1 76 ? -14.878 8.330 22.481 1.00 96.56 76 SER A O 1
ATOM 586 N N . ALA A 1 77 ? -15.809 6.937 20.992 1.00 97.50 77 ALA A N 1
ATOM 587 C CA . ALA A 1 77 ? -15.314 5.728 21.641 1.00 97.50 77 ALA A CA 1
ATOM 588 C C . ALA A 1 77 ? -13.782 5.640 21.575 1.00 97.50 77 ALA A C 1
ATOM 590 O O . ALA A 1 77 ? -13.146 5.320 22.584 1.00 97.50 77 ALA A O 1
ATOM 591 N N . VAL A 1 78 ? -13.192 5.976 20.425 1.00 94.62 78 VAL A N 1
ATOM 592 C CA . VAL A 1 78 ? -11.734 6.030 20.244 1.00 94.62 78 VAL A CA 1
ATOM 593 C C . VAL A 1 78 ? -11.109 7.109 21.137 1.00 94.62 78 VAL A C 1
ATOM 595 O O . VAL A 1 78 ? -10.184 6.789 21.878 1.00 94.62 78 VAL A O 1
ATOM 598 N N . ASP A 1 79 ? -11.651 8.335 21.174 1.00 94.31 79 ASP A N 1
ATOM 599 C CA . ASP A 1 79 ? -11.167 9.418 22.059 1.00 94.31 79 ASP A CA 1
ATOM 600 C C . ASP A 1 79 ? -11.170 8.999 23.536 1.00 94.31 79 ASP A C 1
ATOM 602 O O . ASP A 1 79 ? -10.183 9.179 24.256 1.00 94.31 79 ASP A O 1
ATOM 606 N N . LEU A 1 80 ? -12.263 8.382 23.996 1.00 97.31 80 LEU A N 1
ATOM 607 C CA . LEU A 1 80 ? -12.362 7.881 25.365 1.00 97.31 80 LEU A CA 1
ATOM 608 C C . LEU A 1 80 ? -11.306 6.812 25.663 1.00 97.31 80 LEU A C 1
ATOM 610 O O . LEU A 1 80 ? -10.724 6.833 26.748 1.00 97.31 80 LEU A O 1
ATOM 614 N N . LEU A 1 81 ? -11.022 5.906 24.721 1.00 93.81 81 LEU A N 1
ATOM 615 C CA . LEU A 1 81 ? -9.977 4.898 24.901 1.00 93.81 81 LEU A CA 1
ATOM 616 C C . LEU A 1 81 ? -8.573 5.525 24.898 1.00 93.81 81 LEU A C 1
ATOM 618 O O . LEU A 1 81 ? -7.734 5.144 25.715 1.00 93.81 81 LEU A O 1
ATOM 622 N N . THR A 1 82 ? -8.315 6.515 24.044 1.00 87.50 82 THR A N 1
ATOM 623 C CA . THR A 1 82 ? -7.051 7.270 24.035 1.00 87.50 82 THR A CA 1
ATOM 624 C C . THR A 1 82 ? -6.829 7.975 25.374 1.00 87.50 82 THR A C 1
ATOM 626 O O . THR A 1 82 ? -5.768 7.849 25.989 1.00 87.50 82 THR A O 1
ATOM 629 N N . ARG A 1 83 ? -7.856 8.647 25.901 1.00 88.50 83 ARG A N 1
ATOM 630 C CA . ARG A 1 83 ? -7.806 9.299 27.220 1.00 88.50 83 ARG A CA 1
ATOM 631 C C . ARG A 1 83 ? -7.690 8.296 28.365 1.00 88.50 83 ARG A C 1
ATOM 633 O O . ARG A 1 83 ? -7.022 8.584 29.354 1.00 88.50 83 ARG A O 1
ATOM 640 N N . SER A 1 84 ? -8.308 7.123 28.227 1.00 88.50 84 SER A N 1
ATOM 641 C CA . SER A 1 84 ? -8.167 6.009 29.167 1.00 88.50 84 SER A CA 1
ATOM 642 C C . SER A 1 84 ? -6.712 5.541 29.267 1.00 88.50 84 SER A C 1
ATOM 644 O O . SER A 1 84 ? -6.183 5.442 30.374 1.00 88.50 84 SER A O 1
ATOM 646 N N . LYS A 1 85 ? -6.031 5.353 28.127 1.00 80.50 85 LYS A N 1
ATOM 647 C CA . LYS A 1 85 ? -4.594 5.035 28.085 1.00 80.50 85 LYS A CA 1
ATOM 648 C C . LYS A 1 85 ? -3.750 6.130 28.737 1.00 80.50 85 LYS A C 1
ATOM 650 O O . LYS A 1 85 ? -2.907 5.829 29.574 1.00 80.50 85 LYS A O 1
ATOM 655 N N . ALA A 1 86 ? -4.008 7.400 28.422 1.00 80.06 86 ALA A N 1
ATOM 656 C CA . ALA A 1 86 ? -3.283 8.515 29.037 1.00 80.06 86 ALA A CA 1
ATOM 657 C C . ALA A 1 86 ? -3.443 8.545 30.571 1.00 80.06 86 ALA A C 1
ATOM 659 O O . ALA A 1 86 ? -2.465 8.739 31.291 1.00 80.06 86 ALA A O 1
ATOM 660 N N . ALA A 1 87 ? -4.655 8.301 31.084 1.00 73.88 87 ALA A N 1
ATOM 661 C CA . ALA A 1 87 ? -4.906 8.194 32.523 1.00 73.88 87 ALA A CA 1
ATOM 662 C C . ALA A 1 87 ? -4.181 6.993 33.153 1.00 73.88 87 ALA A C 1
ATOM 664 O O . ALA A 1 87 ? -3.628 7.116 34.245 1.00 73.88 87 ALA A O 1
ATOM 665 N N . PHE A 1 88 ? -4.133 5.856 32.451 1.00 80.12 88 PHE A N 1
ATOM 666 C CA . PHE A 1 88 ? -3.411 4.665 32.897 1.00 80.12 88 PHE A CA 1
ATOM 667 C C . PHE A 1 88 ? -1.918 4.950 33.092 1.00 80.12 88 PHE A C 1
ATOM 669 O O . PHE A 1 88 ? -1.385 4.672 34.165 1.00 80.12 88 PHE A O 1
ATOM 676 N N . TYR A 1 89 ? -1.265 5.575 32.106 1.00 76.75 89 TYR A N 1
ATOM 677 C CA . TYR A 1 89 ? 0.153 5.944 32.198 1.00 76.75 89 TYR A CA 1
ATOM 678 C C . TYR A 1 89 ? 0.434 7.033 33.237 1.00 76.75 89 TYR A C 1
ATOM 680 O O . TYR A 1 89 ? 1.519 7.076 33.810 1.00 76.75 89 TYR A O 1
ATOM 688 N N . ALA A 1 90 ? -0.552 7.876 33.548 1.00 77.94 90 ALA A N 1
ATOM 689 C CA . ALA A 1 90 ? -0.469 8.824 34.656 1.00 77.94 90 ALA A CA 1
ATOM 690 C C . ALA A 1 90 ? -0.648 8.170 36.046 1.00 77.94 90 ALA A C 1
ATOM 692 O O . ALA A 1 90 ? -0.569 8.865 37.060 1.00 77.94 90 ALA A O 1
ATOM 693 N N . GLY A 1 91 ? -0.907 6.858 36.111 1.00 77.88 91 GLY A N 1
ATOM 694 C CA . GLY A 1 91 ? -1.158 6.117 37.350 1.00 77.88 91 GLY A CA 1
ATOM 695 C C . GLY A 1 91 ? -2.576 6.278 37.910 1.00 77.88 91 GLY A C 1
ATOM 696 O O . GLY A 1 91 ? -2.843 5.833 39.026 1.00 77.88 91 GLY A O 1
ATOM 697 N N . ASP A 1 92 ? -3.498 6.895 37.163 1.00 88.56 92 ASP A N 1
ATOM 698 C CA . ASP A 1 92 ? -4.904 7.060 37.550 1.00 88.56 92 ASP A CA 1
ATOM 699 C C . ASP A 1 92 ? -5.754 5.889 37.029 1.00 88.56 92 ASP A C 1
ATOM 701 O O . ASP A 1 92 ? -6.544 5.999 36.084 1.00 88.56 92 ASP A O 1
ATOM 705 N N . TYR A 1 93 ? -5.558 4.721 37.644 1.00 87.44 93 TYR A N 1
ATOM 706 C CA . TYR A 1 93 ? -6.215 3.474 37.246 1.00 87.44 93 TYR A CA 1
ATOM 707 C C . TYR A 1 93 ? -7.752 3.516 37.328 1.00 87.44 93 TYR A C 1
ATOM 709 O O . TYR A 1 93 ? -8.385 3.020 36.387 1.00 87.44 93 TYR A O 1
ATOM 717 N N . PRO A 1 94 ? -8.389 4.108 38.361 1.00 94.81 94 PRO A N 1
ATOM 718 C CA . PRO A 1 94 ? -9.843 4.245 38.402 1.00 94.81 94 PRO A CA 1
ATOM 719 C C . PRO A 1 94 ? -10.404 5.021 37.206 1.00 94.81 94 PRO A C 1
ATOM 721 O O . PRO A 1 94 ? -11.305 4.519 36.528 1.00 94.81 94 PRO A O 1
ATOM 724 N N . THR A 1 95 ? -9.833 6.191 36.899 1.00 95.50 95 THR A N 1
ATOM 725 C CA . THR A 1 95 ? -10.256 7.008 35.752 1.00 95.50 95 THR A CA 1
ATOM 726 C C . THR A 1 95 ? -9.997 6.282 34.437 1.00 95.50 95 THR A C 1
ATOM 728 O O . THR A 1 95 ? -10.859 6.272 33.557 1.00 95.50 95 THR A O 1
ATOM 731 N N . ALA A 1 96 ? -8.843 5.622 34.302 1.00 87.00 96 ALA A N 1
ATOM 732 C CA . ALA A 1 96 ? -8.530 4.822 33.124 1.00 87.00 96 ALA A CA 1
ATOM 733 C C . ALA A 1 96 ? -9.607 3.759 32.872 1.00 87.00 96 ALA A C 1
ATOM 735 O O . ALA A 1 96 ? -10.162 3.681 31.773 1.00 87.00 96 ALA A O 1
ATOM 736 N N . LYS A 1 97 ? -9.970 2.985 33.900 1.00 95.19 97 LYS A N 1
ATOM 737 C CA . LYS A 1 97 ? -10.996 1.947 33.779 1.00 95.19 97 LYS A CA 1
ATOM 738 C C . LYS A 1 97 ? -12.364 2.530 33.422 1.00 95.19 97 LYS A C 1
ATOM 740 O O . LYS A 1 97 ? -13.020 2.010 32.524 1.00 95.19 97 LYS A O 1
ATOM 745 N N . GLU A 1 98 ? -12.783 3.604 34.090 1.00 97.81 98 GLU A N 1
ATOM 746 C CA . GLU A 1 98 ? -14.068 4.262 33.819 1.00 97.81 98 GLU A CA 1
ATOM 747 C C . GLU A 1 98 ? -14.163 4.739 32.362 1.00 97.81 98 GLU A C 1
ATOM 749 O O . GLU A 1 98 ? -15.155 4.476 31.680 1.00 97.81 98 GLU A O 1
ATOM 754 N N . LEU A 1 99 ? -13.114 5.388 31.851 1.00 97.69 99 LEU A N 1
ATOM 755 C CA . LEU A 1 99 ? -13.057 5.847 30.462 1.00 97.69 99 LEU A CA 1
ATOM 756 C C . LEU A 1 99 ? -13.103 4.677 29.463 1.00 97.69 99 LEU A C 1
ATOM 758 O O . LEU A 1 99 ? -13.821 4.764 28.465 1.00 97.69 99 LEU A O 1
ATOM 762 N N . ALA A 1 100 ? -12.407 3.569 29.744 1.00 93.88 100 ALA A N 1
ATOM 763 C CA . ALA A 1 100 ? -12.446 2.365 28.906 1.00 93.88 100 ALA A CA 1
ATOM 764 C C . ALA A 1 100 ? -13.831 1.696 28.900 1.00 93.88 100 ALA A C 1
ATOM 766 O O . ALA A 1 100 ? -14.282 1.225 27.853 1.00 93.88 100 ALA A O 1
ATOM 767 N N . ASP A 1 101 ? -14.521 1.662 30.043 1.00 97.75 101 ASP A N 1
ATOM 768 C CA . ASP A 1 101 ? -15.877 1.115 30.149 1.00 97.75 101 ASP A CA 1
ATOM 769 C C . ASP A 1 101 ? -16.904 2.014 29.436 1.00 97.75 101 ASP A C 1
ATOM 771 O O . ASP A 1 101 ? -17.799 1.507 28.757 1.00 97.75 101 ASP A O 1
ATOM 775 N N . ASN A 1 102 ? -16.757 3.340 29.521 1.00 98.38 102 ASN A N 1
ATOM 776 C CA . ASN A 1 102 ? -17.595 4.289 28.781 1.00 98.38 102 ASN A CA 1
ATOM 777 C C . ASN A 1 102 ? -17.385 4.161 27.264 1.00 98.38 102 ASN A C 1
ATOM 779 O O . ASN A 1 102 ? -18.360 4.123 26.513 1.00 98.38 102 ASN A O 1
ATOM 783 N N . SER A 1 103 ? -16.132 4.025 26.815 1.00 98.06 103 SER A N 1
ATOM 784 C CA . SER A 1 103 ? -15.795 3.732 25.415 1.00 98.06 103 SER A CA 1
ATOM 785 C C . SER A 1 103 ? -16.475 2.443 24.935 1.00 98.06 103 SER A C 1
ATOM 787 O O . SER A 1 103 ? -17.169 2.441 23.916 1.00 98.06 103 SER A O 1
ATOM 789 N N . ARG A 1 104 ? -16.395 1.368 25.732 1.00 97.31 104 ARG A N 1
ATOM 790 C CA . ARG A 1 104 ? -17.065 0.091 25.443 1.00 97.31 104 ARG A CA 1
ATOM 791 C C . ARG A 1 104 ? -18.579 0.240 25.288 1.00 97.31 104 ARG A C 1
ATOM 793 O O . ARG A 1 104 ? -19.164 -0.342 24.380 1.00 97.31 104 ARG A O 1
ATOM 800 N N . GLN A 1 105 ? -19.225 1.021 26.154 1.00 97.69 105 GLN A N 1
ATOM 801 C CA . GLN A 1 105 ? -20.671 1.249 26.070 1.00 97.69 105 GLN A CA 1
ATOM 802 C C . GLN A 1 105 ? -21.076 1.961 24.776 1.00 97.69 105 GLN A C 1
ATOM 804 O O . GLN A 1 105 ? -22.095 1.593 24.191 1.00 97.69 105 GLN A O 1
ATOM 809 N N . LEU A 1 106 ? -20.291 2.939 24.309 1.00 97.62 106 LEU A N 1
ATOM 810 C CA . LEU A 1 106 ? -20.531 3.580 23.011 1.00 97.62 106 LEU A CA 1
ATOM 811 C C . LEU A 1 106 ? -20.393 2.578 21.861 1.00 97.62 106 LEU A C 1
ATOM 813 O O . LEU A 1 106 ? -21.220 2.573 20.951 1.00 97.62 106 LEU A O 1
ATOM 817 N N . MET A 1 107 ? -19.410 1.679 21.930 1.00 96.56 107 MET A N 1
ATOM 818 C CA . MET A 1 107 ? -19.243 0.636 20.917 1.00 96.56 107 MET A CA 1
ATOM 819 C C . MET A 1 107 ? -20.387 -0.377 20.906 1.00 96.56 107 MET A C 1
ATOM 821 O O . MET A 1 107 ? -20.820 -0.777 19.829 1.00 96.56 107 MET A O 1
ATOM 825 N N . GLU A 1 108 ? -20.940 -0.760 22.061 1.00 95.75 108 GLU A N 1
ATOM 826 C CA . GLU A 1 108 ? -22.129 -1.627 22.083 1.00 95.75 108 GLU A CA 1
ATOM 827 C C . GLU A 1 108 ? -23.355 -0.931 21.481 1.00 95.75 108 GLU A C 1
ATOM 829 O O . GLU A 1 108 ? -24.138 -1.560 20.766 1.00 95.75 108 GLU A O 1
ATOM 834 N N . GLN A 1 109 ? -23.510 0.376 21.719 1.00 95.12 109 GLN A N 1
ATOM 835 C CA . GLN A 1 109 ? -24.567 1.168 21.083 1.00 95.12 109 GLN A CA 1
ATOM 836 C C . GLN A 1 109 ? -24.402 1.195 19.561 1.00 95.12 109 GLN A C 1
ATOM 838 O O . GLN A 1 109 ? -25.379 0.979 18.844 1.00 95.12 109 GLN A O 1
ATOM 843 N N . LEU A 1 110 ? -23.175 1.407 19.079 1.00 94.81 110 LEU A N 1
ATOM 844 C CA . LEU A 1 110 ? -22.845 1.430 17.655 1.00 94.81 110 LEU A CA 1
ATOM 845 C C . LEU A 1 110 ? -23.064 0.064 16.990 1.00 94.81 110 LEU A C 1
ATOM 847 O O . LEU A 1 110 ? -23.706 -0.033 15.947 1.00 94.81 110 LEU A O 1
ATOM 851 N N . LYS A 1 111 ? -22.607 -1.025 17.615 1.00 94.31 111 LYS A N 1
ATOM 852 C CA . LYS A 1 111 ? -22.872 -2.389 17.128 1.00 94.31 111 LYS A CA 1
ATOM 853 C C . LYS A 1 111 ? -24.367 -2.664 17.033 1.00 94.31 111 LYS A C 1
ATOM 855 O O . LYS A 1 111 ? -24.834 -3.240 16.052 1.00 94.31 111 LYS A O 1
ATOM 860 N N . GLN A 1 112 ? -25.135 -2.231 18.033 1.00 92.00 112 GLN A N 1
ATOM 861 C CA . GLN A 1 112 ? -26.582 -2.407 18.042 1.00 92.00 112 GLN A CA 1
ATOM 862 C C . GLN A 1 112 ? -27.284 -1.564 16.966 1.00 92.00 112 GLN A C 1
ATOM 864 O O . GLN A 1 112 ? -28.246 -2.056 16.367 1.00 92.00 112 GLN A O 1
ATOM 869 N N . SER A 1 113 ? -26.833 -0.328 16.708 1.00 91.25 113 SER A N 1
ATOM 870 C CA . SER A 1 113 ? -27.412 0.536 15.667 1.00 91.25 113 SER A CA 1
ATOM 871 C C . SER A 1 113 ? -27.146 -0.024 14.271 1.00 91.25 113 SER A C 1
ATOM 873 O O . SER A 1 113 ? -28.080 -0.146 13.474 1.00 91.25 113 SER A O 1
ATOM 875 N N . LEU A 1 114 ? -25.906 -0.440 14.018 1.00 91.00 114 LEU A N 1
ATOM 876 C CA . LEU A 1 114 ? -25.453 -0.956 12.728 1.00 91.00 114 LEU A CA 1
ATOM 877 C C . LEU A 1 114 ? -25.801 -2.435 12.508 1.00 91.00 114 LEU A C 1
ATOM 879 O O . LEU A 1 114 ? -25.751 -2.912 11.380 1.00 91.00 114 LEU A O 1
ATOM 883 N N . LYS A 1 115 ? -26.201 -3.152 13.567 1.00 91.69 115 LYS A N 1
ATOM 884 C CA . LYS A 1 115 ? -26.482 -4.602 13.568 1.00 91.69 115 LYS A CA 1
ATOM 885 C C . LYS A 1 115 ? -25.293 -5.444 13.099 1.00 91.69 115 LYS A C 1
ATOM 887 O O . LYS A 1 115 ? -25.484 -6.481 12.469 1.00 91.69 115 LYS A O 1
ATOM 892 N N . ILE A 1 116 ? -24.090 -5.004 13.446 1.00 89.19 116 ILE A N 1
ATOM 893 C CA . ILE A 1 116 ? -22.836 -5.674 13.103 1.00 89.19 116 ILE A CA 1
ATOM 894 C C . ILE A 1 116 ? -22.327 -6.508 14.275 1.00 89.19 116 ILE A C 1
ATOM 896 O O . ILE A 1 116 ? -22.508 -6.155 15.446 1.00 89.19 116 ILE A O 1
ATOM 900 N N . SER A 1 117 ? -21.682 -7.624 13.956 1.00 86.44 117 SER A N 1
ATOM 901 C CA . SER A 1 117 ? -20.909 -8.414 14.911 1.00 86.44 117 SER A CA 1
ATOM 902 C C . SER A 1 117 ? -19.436 -8.028 14.862 1.00 86.44 117 SER A C 1
ATOM 904 O O . SER A 1 117 ? -18.935 -7.592 13.829 1.00 86.44 117 SER A O 1
ATOM 906 N N . GLU A 1 118 ? -18.736 -8.232 15.977 1.00 86.81 118 GLU A N 1
ATOM 907 C CA . GLU A 1 118 ? -17.274 -8.229 15.967 1.00 86.81 118 GLU A CA 1
ATOM 908 C C . GLU A 1 118 ? -16.765 -9.372 15.084 1.00 86.81 118 GLU A C 1
ATOM 910 O O . GLU A 1 118 ? -17.341 -10.465 15.086 1.00 86.81 118 GLU A O 1
ATOM 915 N N . MET A 1 119 ? -15.697 -9.113 14.339 1.00 88.25 119 MET A N 1
ATOM 916 C CA . MET A 1 119 ? -15.033 -10.097 13.491 1.00 88.25 119 MET A CA 1
ATOM 917 C C . MET A 1 119 ? -13.548 -10.185 13.822 1.00 88.25 119 MET A C 1
ATOM 919 O O . MET A 1 119 ? -12.949 -9.225 14.304 1.00 88.25 119 MET A O 1
ATOM 923 N N . SER A 1 120 ? -12.961 -11.346 13.546 1.00 86.44 120 SER A N 1
ATOM 924 C CA . SER A 1 120 ? -11.513 -11.520 13.519 1.00 86.44 120 SER A CA 1
ATOM 925 C C . SER A 1 120 ? -10.979 -11.302 12.100 1.00 86.44 120 SER A C 1
ATOM 927 O O . SER A 1 120 ? -11.739 -11.327 11.130 1.00 86.44 120 SER A O 1
ATOM 929 N N . MET A 1 121 ? -9.667 -11.103 11.973 1.00 84.31 121 MET A N 1
ATOM 930 C CA . MET A 1 121 ? -9.012 -10.986 10.666 1.00 84.31 121 MET A CA 1
ATOM 931 C C . MET A 1 121 ? -9.169 -12.263 9.823 1.00 84.31 121 MET A C 1
ATOM 933 O O . MET A 1 121 ? -9.351 -12.185 8.610 1.00 84.31 121 MET A O 1
ATOM 937 N N . ASP A 1 122 ? -9.150 -13.433 10.469 1.00 82.25 122 ASP A N 1
ATOM 938 C CA . ASP A 1 122 ? -9.239 -14.739 9.803 1.00 82.25 122 ASP A CA 1
ATOM 939 C C . ASP A 1 122 ? -10.613 -14.992 9.169 1.00 82.25 122 ASP A C 1
ATOM 941 O O . ASP A 1 122 ? -10.717 -15.729 8.183 1.00 82.25 122 ASP A O 1
ATOM 945 N N . ASP A 1 123 ? -11.653 -14.363 9.721 1.00 83.38 123 ASP A N 1
ATOM 946 C CA . ASP A 1 123 ? -13.039 -14.483 9.265 1.00 83.38 123 ASP A CA 1
ATOM 947 C C . ASP A 1 123 ? -13.426 -13.411 8.234 1.00 83.38 123 ASP A C 1
ATOM 949 O O . ASP A 1 123 ? -14.502 -13.495 7.635 1.00 83.38 123 ASP A O 1
ATOM 953 N N . LEU A 1 124 ? -12.588 -12.386 8.041 1.00 85.19 124 LEU A N 1
ATOM 954 C CA . LEU A 1 124 ? -12.893 -11.243 7.189 1.00 85.19 124 LEU A CA 1
ATOM 955 C C . LEU A 1 124 ? -12.542 -11.529 5.725 1.00 85.19 124 LEU A C 1
ATOM 957 O O . LEU A 1 124 ? -11.434 -11.951 5.390 1.00 85.19 124 LEU A O 1
ATOM 961 N N . TYR A 1 125 ? -13.487 -11.227 4.838 1.00 85.75 125 TYR A N 1
ATOM 962 C CA . TYR A 1 125 ? -13.252 -11.191 3.403 1.00 85.75 125 TYR A CA 1
ATOM 963 C C . TYR A 1 125 ? -14.025 -10.031 2.786 1.00 85.75 125 TYR A C 1
ATOM 965 O O . TYR A 1 125 ? -15.254 -10.000 2.822 1.00 85.75 125 TYR A O 1
ATOM 973 N N . VAL A 1 126 ? -13.300 -9.095 2.182 1.00 88.31 126 VAL A N 1
ATOM 974 C CA . VAL A 1 126 ? -13.891 -8.020 1.384 1.00 88.31 126 VAL A CA 1
ATOM 975 C C . VAL A 1 126 ? -13.729 -8.390 -0.080 1.00 88.31 126 VAL A C 1
ATOM 977 O O . VAL A 1 126 ? -12.618 -8.638 -0.541 1.00 88.31 126 VAL A O 1
ATOM 980 N N . ALA A 1 127 ? -14.840 -8.445 -0.814 1.00 87.00 127 ALA A N 1
ATOM 981 C CA . ALA A 1 127 ? -14.780 -8.743 -2.235 1.00 87.00 127 ALA A CA 1
ATOM 982 C C . ALA A 1 127 ? -14.016 -7.629 -2.979 1.00 87.00 127 ALA A C 1
ATOM 984 O O . ALA A 1 127 ? -14.292 -6.443 -2.756 1.00 87.00 127 ALA A O 1
ATOM 985 N N . PRO A 1 128 ? -13.102 -7.978 -3.901 1.00 87.88 128 PRO A N 1
ATOM 986 C CA . PRO A 1 128 ? -12.369 -6.982 -4.664 1.00 87.88 128 PRO A CA 1
ATOM 987 C C . PRO A 1 128 ? -13.310 -6.169 -5.568 1.00 87.88 128 PRO A C 1
ATOM 989 O O . PRO A 1 128 ? -14.345 -6.668 -6.037 1.00 87.88 128 PRO A O 1
ATOM 992 N N . PRO A 1 129 ? -12.981 -4.900 -5.857 1.00 88.81 129 PRO A N 1
ATOM 993 C CA . PRO A 1 129 ? -13.802 -4.052 -6.706 1.00 88.81 129 PRO A CA 1
ATOM 994 C C . PRO A 1 129 ? -13.912 -4.579 -8.142 1.00 88.81 129 PRO A C 1
ATOM 996 O O . PRO A 1 129 ? -12.942 -4.742 -8.882 1.00 88.81 129 PRO A O 1
ATOM 999 N N . ASN A 1 130 ? -15.155 -4.730 -8.591 1.00 82.38 130 ASN A N 1
ATOM 1000 C CA . ASN A 1 130 ? -15.473 -5.175 -9.943 1.00 82.38 130 ASN A CA 1
ATOM 1001 C C . ASN A 1 130 ? -15.319 -4.058 -10.996 1.00 82.38 130 ASN A C 1
ATOM 1003 O O . ASN A 1 130 ? -15.357 -2.861 -10.701 1.00 82.38 130 ASN A O 1
ATOM 1007 N N . GLY A 1 131 ? -15.170 -4.454 -12.264 1.00 81.12 131 GLY A N 1
ATOM 1008 C CA . GLY A 1 131 ? -15.164 -3.551 -13.422 1.00 81.12 131 GLY A CA 1
ATOM 1009 C C . GLY A 1 131 ? -13.856 -3.555 -14.213 1.00 81.12 131 GLY A C 1
ATOM 1010 O O . GLY A 1 131 ? -12.799 -3.924 -13.704 1.00 81.12 131 GLY A O 1
ATOM 1011 N N . GLY A 1 132 ? -13.940 -3.160 -15.484 1.00 80.31 132 GLY A N 1
ATOM 1012 C CA . GLY A 1 132 ? -12.776 -3.063 -16.363 1.00 80.31 132 GLY A CA 1
ATOM 1013 C C . GLY A 1 132 ? -11.945 -1.814 -16.074 1.00 80.31 132 GLY A C 1
ATOM 1014 O O . GLY A 1 132 ? -12.497 -0.753 -15.788 1.00 80.31 132 GLY A O 1
ATOM 1015 N N . ILE A 1 133 ? -10.623 -1.935 -16.197 1.00 85.38 133 ILE A N 1
ATOM 1016 C CA . ILE A 1 133 ? -9.691 -0.813 -16.068 1.00 85.38 133 ILE A CA 1
ATOM 1017 C C . ILE A 1 133 ? -9.017 -0.555 -17.409 1.00 85.38 133 ILE A C 1
ATOM 1019 O O . ILE A 1 133 ? -8.368 -1.426 -17.987 1.00 85.38 133 ILE A O 1
ATOM 1023 N N . THR A 1 134 ? -9.178 0.663 -17.914 1.00 86.69 134 THR A N 1
ATOM 1024 C CA . THR A 1 134 ? -8.536 1.113 -19.153 1.00 86.69 134 THR A CA 1
ATOM 1025 C C . THR A 1 134 ? -7.118 1.616 -18.901 1.00 86.69 134 THR A C 1
ATOM 1027 O O . THR A 1 134 ? -6.231 1.326 -19.710 1.00 86.69 134 THR A O 1
ATOM 1030 N N . LYS A 1 135 ? -6.914 2.296 -17.764 1.00 95.31 135 LYS A N 1
ATOM 1031 C CA . LYS A 1 135 ? -5.658 2.894 -17.304 1.00 95.31 135 LYS A CA 1
ATOM 1032 C C . LYS A 1 135 ? -5.469 2.666 -15.797 1.00 95.31 135 LYS A C 1
ATOM 1034 O O . LYS A 1 135 ? -6.390 2.942 -15.020 1.00 95.31 135 LYS A O 1
ATOM 1039 N N . TYR A 1 136 ? -4.300 2.176 -15.386 1.00 96.31 136 TYR A N 1
ATOM 1040 C CA . TYR A 1 136 ? -3.947 2.033 -13.969 1.00 96.31 136 TYR A CA 1
ATOM 1041 C C . TYR A 1 136 ? -3.449 3.379 -13.438 1.00 96.31 136 TYR A C 1
ATOM 1043 O O . TYR A 1 136 ? -2.424 3.893 -13.882 1.00 96.31 136 TYR A O 1
ATOM 1051 N N . LYS A 1 137 ? -4.230 3.980 -12.546 1.00 96.69 137 LYS A N 1
ATOM 1052 C CA . LYS A 1 137 ? -4.025 5.308 -11.969 1.00 96.69 137 LYS A CA 1
ATOM 1053 C C . LYS A 1 137 ? -3.712 5.111 -10.495 1.00 96.69 137 LYS A C 1
ATOM 1055 O O . LYS A 1 137 ? -4.608 5.127 -9.651 1.00 96.69 137 LYS A O 1
ATOM 1060 N N . GLY A 1 138 ? -2.459 4.777 -10.240 1.00 96.06 138 GLY A N 1
ATOM 1061 C CA . GLY A 1 138 ? -1.968 4.287 -8.969 1.00 96.06 138 GLY A CA 1
ATOM 1062 C C . GLY A 1 138 ? -1.184 5.319 -8.172 1.00 96.06 138 GLY A C 1
ATOM 1063 O O . GLY A 1 138 ? -0.663 6.297 -8.721 1.00 96.06 138 GLY A O 1
ATOM 1064 N N . VAL A 1 139 ? -1.055 5.027 -6.883 1.00 95.19 139 VAL A N 1
ATOM 1065 C CA . VAL A 1 139 ? -0.050 5.596 -5.980 1.00 95.19 139 VAL A CA 1
ATOM 1066 C C . VAL A 1 139 ? 0.811 4.465 -5.414 1.00 95.19 139 VAL A C 1
ATOM 1068 O O . VAL A 1 139 ? 0.295 3.371 -5.171 1.00 95.19 139 VAL A O 1
ATOM 1071 N N . TRP A 1 140 ? 2.109 4.716 -5.251 1.00 91.94 140 TRP A N 1
ATOM 1072 C CA . TRP A 1 140 ? 3.071 3.792 -4.653 1.00 91.94 140 TRP A CA 1
ATOM 1073 C C . TRP A 1 140 ? 3.357 4.178 -3.201 1.00 91.94 140 TRP A C 1
ATOM 1075 O O . TRP A 1 140 ? 3.902 5.246 -2.930 1.00 91.94 140 TRP A O 1
ATOM 1085 N N . THR A 1 141 ? 2.970 3.296 -2.288 1.00 89.00 141 THR A N 1
ATOM 1086 C CA . THR A 1 141 ? 3.181 3.366 -0.843 1.00 89.00 141 THR A CA 1
ATOM 1087 C C . THR A 1 141 ? 4.297 2.397 -0.468 1.00 89.00 141 THR A C 1
ATOM 1089 O O . THR A 1 141 ? 4.142 1.182 -0.604 1.00 89.00 141 THR A O 1
ATOM 1092 N N . HIS A 1 142 ? 5.419 2.913 0.009 1.00 79.88 142 HIS A N 1
ATOM 1093 C CA . HIS A 1 1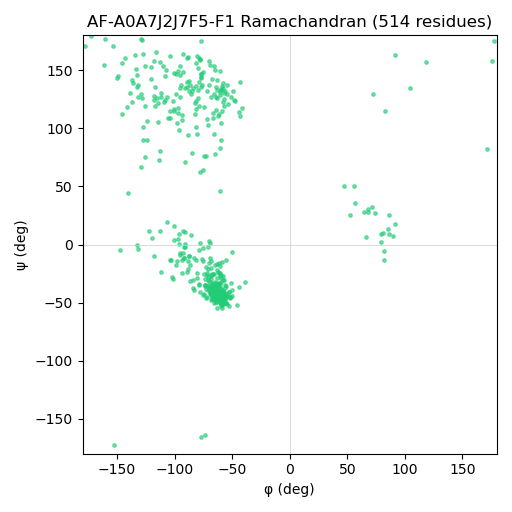42 ? 6.602 2.118 0.349 1.00 79.88 142 HIS A CA 1
ATOM 1094 C C . HIS A 1 142 ? 6.630 1.644 1.808 1.00 79.88 142 HIS A C 1
ATOM 1096 O O . HIS A 1 142 ? 7.568 0.972 2.197 1.00 79.88 142 HIS A O 1
ATOM 1102 N N . SER A 1 143 ? 5.637 2.009 2.624 1.00 78.88 143 SER A N 1
ATOM 1103 C CA . SER A 1 143 ? 5.559 1.601 4.030 1.00 78.88 143 SER A CA 1
ATOM 1104 C C . SER A 1 143 ? 4.120 1.569 4.545 1.00 78.88 143 SER A C 1
ATOM 1106 O O . SER A 1 143 ? 3.192 2.074 3.899 1.00 78.88 143 SER A O 1
ATOM 1108 N N . ILE A 1 144 ? 3.934 1.021 5.748 1.00 81.94 144 ILE A N 1
ATOM 1109 C CA . ILE A 1 144 ? 2.648 1.028 6.459 1.00 81.94 144 ILE A CA 1
ATOM 1110 C C . ILE A 1 144 ? 2.162 2.453 6.726 1.00 81.94 144 ILE A C 1
ATOM 1112 O O . ILE A 1 144 ? 0.970 2.722 6.598 1.00 81.94 144 ILE A O 1
ATOM 1116 N N . GLU A 1 145 ? 3.053 3.389 7.039 1.00 80.44 145 GLU A N 1
ATOM 1117 C CA . GLU A 1 145 ? 2.709 4.802 7.224 1.00 80.44 145 GLU A CA 1
ATOM 1118 C C . GLU A 1 145 ? 2.149 5.399 5.937 1.00 80.44 145 GLU A C 1
ATOM 1120 O O . GLU A 1 145 ? 1.098 6.035 5.970 1.00 80.44 145 GLU A O 1
ATOM 1125 N N . ALA A 1 146 ? 2.797 5.143 4.797 1.00 84.56 146 ALA A N 1
ATOM 1126 C CA . ALA A 1 146 ? 2.295 5.605 3.508 1.00 84.56 146 ALA A CA 1
ATOM 1127 C C . ALA A 1 146 ? 0.924 4.983 3.187 1.00 84.56 146 ALA A C 1
ATOM 1129 O O . ALA A 1 146 ? 0.031 5.677 2.697 1.00 84.56 146 ALA A O 1
ATOM 1130 N N . MET A 1 147 ? 0.718 3.701 3.516 1.00 90.25 147 MET A N 1
ATOM 1131 C CA . MET A 1 147 ? -0.589 3.052 3.379 1.00 90.25 147 MET A CA 1
ATOM 1132 C C . MET A 1 147 ? -1.653 3.718 4.273 1.00 90.25 147 MET A C 1
ATOM 1134 O O . MET A 1 147 ? -2.739 4.087 3.805 1.00 90.25 147 MET A O 1
ATOM 1138 N N . ARG A 1 148 ? -1.327 3.968 5.544 1.00 90.75 148 ARG A N 1
ATOM 1139 C CA . ARG A 1 148 ? -2.189 4.683 6.494 1.00 90.75 148 ARG A CA 1
ATOM 1140 C C . ARG A 1 148 ? -2.596 6.047 5.956 1.00 90.75 148 ARG A C 1
ATOM 1142 O O . ARG A 1 148 ? -3.785 6.353 5.899 1.00 90.75 148 ARG A O 1
ATOM 1149 N N . ASP A 1 149 ? -1.626 6.831 5.503 1.00 90.00 149 ASP A N 1
ATOM 1150 C CA . ASP A 1 149 ? -1.841 8.181 4.986 1.00 90.00 149 ASP A CA 1
ATOM 1151 C C . ASP A 1 149 ? -2.745 8.178 3.749 1.00 90.00 149 ASP A C 1
ATOM 1153 O O . ASP A 1 149 ? -3.635 9.024 3.625 1.00 90.00 149 ASP A O 1
ATOM 1157 N N . MET A 1 150 ? -2.584 7.199 2.852 1.00 93.81 150 MET A N 1
ATOM 1158 C CA . MET A 1 150 ? -3.472 7.058 1.695 1.00 93.81 150 MET A CA 1
ATOM 1159 C C . MET A 1 150 ? -4.889 6.652 2.095 1.00 93.81 150 MET A C 1
ATOM 1161 O O . MET A 1 150 ? -5.853 7.155 1.514 1.00 93.81 150 MET A O 1
ATOM 1165 N N . LEU A 1 151 ? -5.044 5.785 3.099 1.00 95.50 151 LEU A N 1
ATOM 1166 C CA . LEU A 1 151 ? -6.364 5.393 3.588 1.00 95.50 151 LEU A CA 1
ATOM 1167 C C . LEU A 1 151 ? -7.081 6.574 4.261 1.00 95.50 151 LEU A C 1
ATOM 1169 O O . LEU A 1 151 ? -8.254 6.808 3.972 1.00 95.50 151 LEU A O 1
ATOM 1173 N N . MET A 1 152 ? -6.366 7.376 5.058 1.00 93.56 152 MET A N 1
ATOM 1174 C CA . MET A 1 152 ? -6.883 8.626 5.638 1.00 93.56 152 MET A CA 1
ATOM 1175 C C . MET A 1 152 ? -7.255 9.669 4.578 1.00 93.56 152 MET A C 1
ATOM 1177 O O . MET A 1 152 ? -8.067 10.551 4.838 1.00 93.56 152 MET A O 1
ATOM 1181 N N . ASN A 1 153 ? -6.672 9.587 3.380 1.00 93.81 153 ASN A N 1
ATOM 1182 C CA . ASN A 1 153 ? -6.906 10.540 2.298 1.00 93.81 153 ASN A CA 1
ATOM 1183 C C . ASN A 1 153 ? -7.775 9.987 1.156 1.00 93.81 153 ASN A C 1
ATOM 1185 O O . ASN A 1 153 ? -7.780 10.522 0.041 1.00 93.81 153 ASN A O 1
ATOM 1189 N N . VAL A 1 154 ? -8.536 8.921 1.421 1.00 95.94 154 VAL A N 1
ATOM 1190 C CA . VAL A 1 154 ? -9.364 8.219 0.429 1.00 95.94 154 VAL A CA 1
ATOM 1191 C C . VAL A 1 154 ? -10.258 9.158 -0.382 1.00 95.94 154 VAL A C 1
ATOM 1193 O O . VAL A 1 154 ? -10.331 9.030 -1.604 1.00 95.94 154 VAL A O 1
ATOM 1196 N N . GLU A 1 155 ? -10.922 10.123 0.259 1.00 95.12 155 GLU A N 1
ATOM 1197 C CA . GLU A 1 155 ? -11.829 11.038 -0.438 1.00 95.12 155 GLU A CA 1
ATOM 1198 C C . GLU A 1 155 ? -11.093 11.859 -1.497 1.00 95.12 155 GLU A C 1
ATOM 1200 O O . GLU A 1 155 ? -11.611 12.043 -2.601 1.00 95.12 155 GLU A O 1
ATOM 1205 N N . ASN A 1 156 ? -9.885 12.333 -1.183 1.00 95.56 156 ASN A N 1
ATOM 1206 C CA . ASN A 1 156 ? -9.097 13.122 -2.119 1.00 95.56 156 ASN A CA 1
ATOM 1207 C C . ASN A 1 156 ? -8.554 12.258 -3.258 1.00 95.56 156 ASN A C 1
ATOM 1209 O O . ASN A 1 156 ? -8.706 12.613 -4.426 1.00 95.56 156 ASN A O 1
ATOM 1213 N N . LEU A 1 157 ? -8.018 11.075 -2.938 1.00 96.94 157 LEU A N 1
ATOM 1214 C CA . LEU A 1 157 ? -7.542 10.107 -3.933 1.00 96.94 157 LEU A CA 1
ATOM 1215 C C . LEU A 1 157 ? -8.641 9.766 -4.951 1.00 96.94 157 LEU A C 1
ATOM 1217 O O . LEU A 1 157 ? -8.413 9.787 -6.164 1.00 96.94 157 LEU A O 1
ATOM 1221 N N . LYS A 1 158 ? -9.870 9.535 -4.474 1.00 96.50 158 LYS A N 1
ATOM 1222 C CA . LYS A 1 158 ? -11.031 9.287 -5.337 1.00 96.50 158 LYS A CA 1
ATOM 1223 C C . LYS A 1 158 ? -11.365 10.482 -6.223 1.00 96.50 158 LYS A C 1
ATOM 1225 O O . LYS A 1 158 ? -11.627 10.276 -7.408 1.00 96.50 158 LYS A O 1
ATOM 1230 N N . ARG A 1 159 ? -11.337 11.711 -5.689 1.00 96.06 159 ARG A N 1
ATOM 1231 C CA . ARG A 1 159 ? -11.588 12.947 -6.462 1.00 96.06 159 ARG A CA 1
ATOM 1232 C C . ARG A 1 159 ? -10.559 13.155 -7.564 1.00 96.06 159 ARG A C 1
ATOM 1234 O O . ARG A 1 159 ? -10.951 13.539 -8.660 1.00 96.06 159 ARG A O 1
ATOM 1241 N N . MET A 1 160 ? -9.292 12.848 -7.299 1.00 96.12 160 MET A N 1
ATOM 1242 C CA . MET A 1 160 ? -8.240 12.876 -8.318 1.00 96.12 160 MET A CA 1
ATOM 1243 C C . MET A 1 160 ? -8.413 11.782 -9.375 1.00 96.12 160 MET A C 1
ATOM 1245 O O . MET A 1 160 ? -7.868 11.886 -10.462 1.00 96.12 160 MET A O 1
ATOM 1249 N N . GLY A 1 161 ? -9.174 10.727 -9.086 1.00 96.44 161 GLY A N 1
ATOM 1250 C CA . GLY A 1 161 ? -9.384 9.611 -10.003 1.00 96.44 161 GLY A CA 1
ATOM 1251 C C . GLY A 1 161 ? -8.385 8.471 -9.831 1.00 96.44 161 GLY A C 1
ATOM 1252 O O . GLY A 1 161 ? -8.294 7.626 -10.724 1.00 96.44 161 GLY A O 1
ATOM 1253 N N . VAL A 1 162 ? -7.678 8.405 -8.701 1.00 97.25 162 VAL A N 1
ATOM 1254 C CA . VAL A 1 162 ? -6.880 7.231 -8.317 1.00 97.25 162 VAL A CA 1
ATOM 1255 C C . VAL A 1 162 ? -7.794 6.004 -8.260 1.00 97.25 162 VAL A C 1
ATOM 1257 O O . VAL A 1 162 ? -8.912 6.065 -7.744 1.00 97.25 162 VAL A O 1
ATOM 1260 N N . ASN A 1 163 ? -7.343 4.889 -8.832 1.00 97.00 163 ASN A N 1
ATOM 1261 C CA . ASN A 1 163 ? -8.085 3.624 -8.869 1.00 97.00 163 ASN A CA 1
ATOM 1262 C C . ASN A 1 163 ? -7.253 2.406 -8.441 1.00 97.00 163 ASN A C 1
ATOM 1264 O O . ASN A 1 163 ? -7.809 1.310 -8.346 1.00 97.00 163 ASN A O 1
ATOM 1268 N N . PHE A 1 164 ? -5.963 2.604 -8.170 1.00 97.50 164 PHE A N 1
ATOM 1269 C CA . PHE A 1 164 ? -5.048 1.600 -7.647 1.00 97.50 164 PHE A CA 1
ATOM 1270 C C . PHE A 1 164 ? -4.241 2.169 -6.479 1.00 97.50 164 PHE A C 1
ATOM 1272 O O . PHE A 1 164 ? -3.873 3.343 -6.487 1.00 97.50 164 PHE A O 1
ATOM 1279 N N . ILE A 1 165 ? -3.930 1.329 -5.503 1.00 97.62 165 ILE A N 1
ATOM 1280 C CA . ILE A 1 165 ? -2.974 1.624 -4.435 1.00 97.62 165 ILE A CA 1
ATOM 1281 C C . ILE A 1 165 ? -2.043 0.419 -4.331 1.00 97.62 165 ILE A C 1
ATOM 1283 O O . ILE A 1 165 ? -2.490 -0.722 -4.451 1.00 97.62 165 ILE A O 1
ATOM 1287 N N . THR A 1 166 ? -0.741 0.639 -4.188 1.00 96.25 166 THR A N 1
ATOM 1288 C CA . THR A 1 166 ? 0.147 -0.484 -3.880 1.00 96.25 166 THR A CA 1
ATOM 1289 C C . THR A 1 166 ? -0.009 -0.896 -2.423 1.00 96.25 166 THR A C 1
ATOM 1291 O O . THR A 1 166 ? -0.245 -0.051 -1.576 1.00 96.25 166 THR A O 1
ATOM 1294 N N . VAL A 1 167 ? 0.172 -2.168 -2.109 1.00 96.44 167 VAL A N 1
ATOM 1295 C CA . VAL A 1 167 ? 0.417 -2.622 -0.739 1.00 96.44 167 VAL A CA 1
ATOM 1296 C C . VAL A 1 167 ? 1.801 -3.241 -0.754 1.00 96.44 167 VAL A C 1
ATOM 1298 O O . VAL A 1 167 ? 2.054 -4.169 -1.522 1.00 96.44 167 VAL A O 1
ATOM 1301 N N . THR A 1 168 ? 2.704 -2.681 0.039 1.00 90.25 168 THR A N 1
ATOM 1302 C CA . THR A 1 168 ? 4.109 -3.084 0.057 1.00 90.25 168 THR A CA 1
ATOM 1303 C C . THR A 1 168 ? 4.402 -3.758 1.388 1.00 90.25 168 THR A C 1
ATOM 1305 O O . THR A 1 168 ? 4.060 -3.221 2.441 1.00 90.25 168 THR A O 1
ATOM 1308 N N . LEU A 1 169 ? 4.961 -4.963 1.323 1.00 89.38 169 LEU A N 1
ATOM 1309 C CA . LEU A 1 169 ? 5.286 -5.788 2.479 1.00 89.38 169 LEU A CA 1
ATOM 1310 C C . LEU A 1 169 ? 6.768 -5.667 2.783 1.00 89.38 169 LEU A C 1
ATOM 1312 O O . LEU A 1 169 ? 7.582 -6.129 1.983 1.00 89.38 169 LEU A O 1
ATOM 1316 N N . ASP A 1 170 ? 7.106 -5.128 3.945 1.00 85.00 170 ASP A N 1
ATOM 1317 C CA . ASP A 1 170 ? 8.492 -5.110 4.394 1.00 85.00 170 ASP A CA 1
ATOM 1318 C C . ASP A 1 170 ? 8.970 -6.543 4.649 1.00 85.00 170 ASP A C 1
ATOM 1320 O O . ASP A 1 170 ? 8.314 -7.328 5.347 1.00 85.00 170 ASP A O 1
ATOM 1324 N N . VAL A 1 171 ? 10.119 -6.888 4.071 1.00 85.56 171 VAL A N 1
ATOM 1325 C CA . VAL A 1 171 ? 10.773 -8.180 4.285 1.00 85.56 171 VAL A CA 1
ATOM 1326 C C . VAL A 1 171 ? 12.018 -7.995 5.135 1.00 85.56 171 VAL A C 1
ATOM 1328 O O . VAL A 1 171 ? 12.946 -7.263 4.781 1.00 85.56 171 VAL A O 1
ATOM 1331 N N . GLU A 1 172 ? 12.053 -8.730 6.237 1.00 81.56 172 GLU A N 1
ATOM 1332 C CA . GLU A 1 172 ? 13.192 -8.842 7.130 1.00 81.56 172 GLU A CA 1
ATOM 1333 C C . GLU A 1 172 ? 13.962 -10.129 6.882 1.00 81.56 172 GLU A C 1
ATOM 1335 O O . GLU A 1 172 ? 13.384 -11.165 6.560 1.00 81.56 172 GLU A O 1
ATOM 1340 N N . MET A 1 173 ? 15.275 -10.071 7.093 1.00 80.19 173 MET A N 1
ATOM 1341 C CA . MET A 1 173 ? 16.146 -11.238 7.101 1.00 80.19 173 MET A CA 1
ATOM 1342 C C . MET A 1 173 ? 16.796 -11.399 8.473 1.00 80.19 173 MET A C 1
ATOM 1344 O O . MET A 1 173 ? 17.400 -10.459 8.985 1.00 80.19 173 MET A O 1
ATOM 1348 N N . ASP A 1 174 ? 16.682 -12.588 9.058 1.00 76.38 174 ASP A N 1
ATOM 1349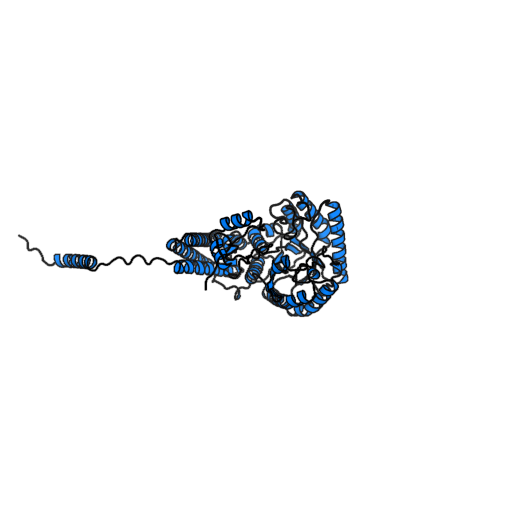 C CA . ASP A 1 174 ? 17.314 -12.917 10.332 1.00 76.38 174 ASP A CA 1
ATOM 1350 C C . ASP A 1 174 ? 18.825 -13.199 10.185 1.00 76.38 174 ASP A C 1
ATOM 1352 O O . ASP A 1 174 ? 19.381 -13.265 9.086 1.00 76.38 174 ASP A O 1
ATOM 1356 N N . GLU A 1 175 ? 19.509 -13.407 11.312 1.00 71.56 175 GLU A N 1
ATOM 1357 C CA . GLU A 1 175 ? 20.947 -13.723 11.359 1.00 71.56 175 GLU A CA 1
ATOM 1358 C C . GLU A 1 175 ? 21.343 -15.021 10.627 1.00 71.56 175 GLU A C 1
ATOM 1360 O O . GLU A 1 175 ? 22.515 -15.217 10.299 1.00 71.56 175 GLU A O 1
ATOM 1365 N N . ASN A 1 176 ? 20.381 -15.905 10.356 1.00 72.69 176 ASN A N 1
ATOM 1366 C CA . ASN A 1 176 ? 20.582 -17.165 9.647 1.00 72.69 176 ASN A CA 1
ATOM 1367 C C . ASN A 1 176 ? 20.260 -17.046 8.148 1.00 72.69 176 ASN A C 1
ATOM 1369 O O . ASN A 1 176 ? 20.387 -18.033 7.419 1.00 72.69 176 ASN A O 1
ATOM 1373 N N . GLY A 1 177 ? 19.856 -15.862 7.679 1.00 74.19 177 GLY A N 1
ATOM 1374 C CA . GLY A 1 177 ? 19.452 -15.622 6.299 1.00 74.19 177 GLY A CA 1
ATOM 1375 C C . GLY A 1 177 ? 18.017 -16.051 5.980 1.00 74.19 177 GLY A C 1
ATOM 1376 O O . GLY A 1 177 ? 17.653 -16.065 4.800 1.00 74.19 177 GLY A O 1
ATOM 1377 N N . ASN A 1 178 ? 17.206 -16.412 6.984 1.00 82.62 178 ASN A N 1
ATOM 1378 C CA . ASN A 1 178 ? 15.786 -16.691 6.783 1.00 82.62 178 ASN A CA 1
ATOM 1379 C C . ASN A 1 178 ? 15.021 -15.382 6.678 1.00 82.62 178 ASN A C 1
ATOM 1381 O O . ASN A 1 178 ? 15.263 -14.446 7.439 1.00 82.62 178 ASN A O 1
ATOM 1385 N N . MET A 1 179 ? 14.055 -15.345 5.770 1.00 87.00 179 MET A N 1
ATOM 1386 C CA . MET A 1 179 ? 13.281 -14.144 5.509 1.00 87.00 179 MET A CA 1
ATOM 1387 C C . MET A 1 179 ? 11.859 -14.289 6.029 1.00 87.00 179 MET A C 1
ATOM 1389 O O . MET A 1 179 ? 11.278 -15.374 5.962 1.00 87.00 179 MET A O 1
ATOM 1393 N N . HIS A 1 180 ? 11.291 -13.193 6.522 1.00 87.06 180 HIS A N 1
ATOM 1394 C CA . HIS A 1 180 ? 9.902 -13.123 6.967 1.00 87.06 180 HIS A CA 1
ATOM 1395 C C . HIS A 1 180 ? 9.300 -11.747 6.668 1.00 87.06 180 HIS A C 1
ATOM 1397 O O . HIS A 1 180 ? 10.020 -10.761 6.523 1.00 87.06 180 HIS A O 1
ATOM 1403 N N . VAL A 1 181 ? 7.974 -11.691 6.551 1.00 87.75 181 VAL A N 1
ATOM 1404 C CA . VAL A 1 181 ? 7.245 -10.432 6.357 1.00 87.75 181 VAL A CA 1
ATOM 1405 C C . VAL A 1 181 ? 6.932 -9.786 7.698 1.00 87.75 181 VAL A C 1
ATOM 1407 O O . VAL A 1 181 ? 6.474 -10.453 8.627 1.00 87.75 181 VAL A O 1
ATOM 1410 N N . VAL A 1 182 ? 7.117 -8.472 7.761 1.00 82.56 182 VAL A N 1
ATOM 1411 C CA . VAL A 1 182 ? 6.749 -7.636 8.904 1.00 82.56 182 VAL A CA 1
ATOM 1412 C C . VAL A 1 182 ? 5.371 -7.028 8.662 1.00 82.56 182 VAL A C 1
ATOM 1414 O O . VAL A 1 182 ? 5.072 -6.539 7.575 1.00 82.56 182 VAL A O 1
ATOM 1417 N N . GLY A 1 183 ? 4.502 -7.064 9.675 1.00 82.88 183 GLY A N 1
ATOM 1418 C CA . GLY A 1 183 ? 3.180 -6.432 9.591 1.00 82.88 183 GLY A CA 1
ATOM 1419 C C . GLY A 1 183 ? 2.217 -7.098 8.600 1.00 82.88 183 GLY A C 1
ATOM 1420 O O . GLY A 1 183 ? 1.356 -6.428 8.034 1.00 82.88 183 GLY A O 1
ATOM 1421 N N . GLY A 1 184 ? 2.323 -8.417 8.385 1.00 88.31 184 GLY A N 1
ATOM 1422 C CA . GLY A 1 184 ? 1.457 -9.145 7.447 1.00 88.31 184 GLY A CA 1
ATOM 1423 C C . GLY A 1 184 ? -0.044 -8.925 7.695 1.00 88.31 184 GLY A C 1
ATOM 1424 O O . GLY A 1 184 ? -0.795 -8.689 6.751 1.00 88.31 184 GLY A O 1
ATOM 1425 N N . ASN A 1 185 ? -0.480 -8.895 8.960 1.00 89.94 185 ASN A N 1
ATOM 1426 C CA . ASN A 1 185 ? -1.876 -8.601 9.305 1.00 89.94 185 ASN A CA 1
ATOM 1427 C C . ASN A 1 185 ? -2.283 -7.154 8.989 1.00 89.94 185 ASN A C 1
ATOM 1429 O O . ASN A 1 185 ? -3.429 -6.921 8.602 1.00 89.94 185 ASN A O 1
ATOM 1433 N N . ASP A 1 186 ? -1.369 -6.186 9.115 1.00 89.50 186 ASP A N 1
ATOM 1434 C CA . ASP A 1 186 ? -1.639 -4.806 8.699 1.00 89.50 186 ASP A CA 1
ATOM 1435 C C . ASP A 1 186 ? -1.855 -4.741 7.191 1.00 89.50 186 ASP A C 1
ATOM 1437 O O . ASP A 1 186 ? -2.807 -4.122 6.726 1.00 89.50 186 ASP A O 1
ATOM 1441 N N . ALA A 1 187 ? -1.005 -5.415 6.417 1.00 91.94 187 ALA A N 1
ATOM 1442 C CA . ALA A 1 187 ? -1.136 -5.442 4.970 1.00 91.94 187 ALA A CA 1
ATOM 1443 C C . ALA A 1 187 ? -2.458 -6.079 4.522 1.00 91.94 187 ALA A C 1
ATOM 1445 O O . ALA A 1 187 ? -3.133 -5.529 3.653 1.00 91.94 187 ALA A O 1
ATOM 1446 N N . LEU A 1 188 ? -2.878 -7.181 5.156 1.00 93.88 188 LEU A N 1
ATOM 1447 C CA . LEU A 1 188 ? -4.199 -7.778 4.924 1.00 93.88 188 LEU A CA 1
ATOM 1448 C C . LEU A 1 188 ? -5.333 -6.793 5.225 1.00 93.88 188 LEU A C 1
ATOM 1450 O O . LEU A 1 188 ? -6.254 -6.643 4.418 1.00 93.88 188 LEU A O 1
ATOM 1454 N N . PHE A 1 189 ? -5.249 -6.086 6.353 1.00 94.62 189 PHE A N 1
ATOM 1455 C CA . PHE A 1 189 ? -6.201 -5.034 6.691 1.00 94.62 189 PHE A CA 1
ATOM 1456 C C . PHE A 1 189 ? -6.244 -3.940 5.616 1.00 94.62 189 PHE A C 1
ATOM 1458 O O . PHE A 1 189 ? -7.333 -3.589 5.159 1.00 94.62 189 PHE A O 1
ATOM 1465 N N . TYR A 1 190 ? -5.091 -3.440 5.166 1.00 96.00 190 TYR A N 1
ATOM 1466 C CA . TYR A 1 190 ? -5.016 -2.393 4.146 1.00 96.00 190 TYR A CA 1
ATOM 1467 C C . TYR A 1 190 ? -5.559 -2.849 2.792 1.00 96.00 190 TYR A C 1
ATOM 1469 O O . TYR A 1 190 ? -6.317 -2.099 2.177 1.00 96.00 190 TYR A O 1
ATOM 1477 N N . ILE A 1 191 ? -5.270 -4.081 2.357 1.00 96.75 191 ILE A N 1
ATOM 1478 C CA . ILE A 1 191 ? -5.867 -4.668 1.144 1.00 96.75 191 ILE A CA 1
ATOM 1479 C C . ILE A 1 191 ? -7.394 -4.575 1.220 1.00 96.75 191 ILE A C 1
ATOM 1481 O O . ILE A 1 191 ? -8.037 -4.001 0.339 1.00 96.75 191 ILE A O 1
ATOM 1485 N N . MET A 1 192 ? -7.973 -5.070 2.313 1.00 94.94 192 MET A N 1
ATOM 1486 C CA . MET A 1 192 ? -9.423 -5.120 2.487 1.00 94.94 192 MET A CA 1
ATOM 1487 C C . MET A 1 192 ? -10.049 -3.735 2.661 1.00 94.94 192 MET A C 1
ATOM 1489 O O . MET A 1 192 ? -11.109 -3.460 2.094 1.00 94.94 192 MET A O 1
ATOM 1493 N N . ALA A 1 193 ? -9.396 -2.832 3.391 1.00 95.31 193 ALA A N 1
ATOM 1494 C CA . ALA A 1 193 ? -9.853 -1.456 3.548 1.00 95.31 193 ALA A CA 1
ATOM 1495 C C . ALA A 1 193 ? -9.841 -0.703 2.207 1.00 95.31 193 ALA A C 1
ATOM 1497 O O . ALA A 1 193 ? -10.802 -0.004 1.873 1.00 95.31 193 ALA A O 1
ATOM 1498 N N . TYR A 1 194 ? -8.810 -0.890 1.382 1.00 96.44 194 TYR A N 1
ATOM 1499 C CA . TYR A 1 194 ? -8.753 -0.307 0.043 1.00 96.44 194 TYR A CA 1
ATOM 1500 C C . TYR A 1 194 ? -9.794 -0.893 -0.905 1.00 96.44 194 TYR A C 1
ATOM 1502 O O . TYR A 1 194 ? -10.476 -0.124 -1.593 1.00 96.44 194 TYR A O 1
ATOM 1510 N N . HIS A 1 195 ? -9.997 -2.212 -0.889 1.00 95.31 195 HIS A N 1
ATOM 1511 C CA . HIS A 1 195 ? -11.077 -2.859 -1.637 1.00 95.31 195 HIS A CA 1
ATOM 1512 C C . HIS A 1 195 ? -12.448 -2.328 -1.219 1.00 95.31 195 HIS A C 1
ATOM 1514 O O . HIS A 1 195 ? -13.267 -1.995 -2.081 1.00 95.31 195 HIS A O 1
ATOM 1520 N N . ARG A 1 196 ? -12.678 -2.118 0.084 1.00 92.31 196 ARG A N 1
ATOM 1521 C CA . ARG A 1 196 ? -13.919 -1.525 0.608 1.00 92.31 196 ARG A CA 1
ATOM 1522 C C . ARG A 1 196 ? -14.157 -0.115 0.064 1.00 92.31 196 ARG A C 1
ATOM 1524 O O . ARG A 1 196 ? -15.270 0.235 -0.365 1.00 92.31 196 ARG A O 1
ATOM 1531 N N . CYS A 1 197 ? -13.086 0.668 0.012 1.00 93.31 197 CYS A N 1
ATOM 1532 C CA . CYS A 1 197 ? -13.050 1.988 -0.606 1.00 93.31 197 CYS A CA 1
ATOM 1533 C C . CYS A 1 197 ? -13.186 1.923 -2.141 1.00 93.31 197 CYS A C 1
ATOM 1535 O O . CYS A 1 197 ? -13.517 2.925 -2.769 1.00 93.31 197 CYS A O 1
ATOM 1537 N N . GLY A 1 198 ? -13.038 0.758 -2.768 1.00 93.75 198 GLY A N 1
ATOM 1538 C CA . GLY A 1 198 ? -13.177 0.550 -4.210 1.00 93.75 198 GLY A CA 1
ATOM 1539 C C . GLY A 1 198 ? -11.883 0.737 -5.004 1.00 93.75 198 GLY A C 1
ATOM 1540 O O . GLY A 1 198 ? -11.931 0.722 -6.237 1.00 93.75 198 GLY A O 1
ATOM 1541 N N . PHE A 1 199 ? -10.748 0.919 -4.327 1.00 96.50 199 PHE A N 1
ATOM 1542 C CA . PHE A 1 199 ? -9.433 0.873 -4.959 1.00 96.50 199 PHE A CA 1
ATOM 1543 C C . PHE A 1 199 ? -9.032 -0.572 -5.217 1.00 96.50 199 PHE A C 1
ATOM 1545 O O . PHE A 1 199 ? -9.354 -1.453 -4.428 1.00 96.50 199 PHE A O 1
ATOM 1552 N N . ARG A 1 200 ? -8.307 -0.798 -6.307 1.00 97.25 200 ARG A N 1
ATOM 1553 C CA . ARG A 1 200 ? -7.623 -2.065 -6.577 1.00 97.25 200 ARG A CA 1
ATOM 1554 C C . ARG A 1 200 ? -6.226 -2.043 -5.978 1.00 97.25 200 ARG A C 1
ATOM 1556 O O . ARG A 1 200 ? -5.676 -0.965 -5.742 1.00 97.25 200 ARG A O 1
ATOM 1563 N N . VAL A 1 201 ? -5.641 -3.215 -5.791 1.00 98.19 201 VAL A N 1
ATOM 1564 C CA . VAL A 1 201 ? -4.346 -3.373 -5.138 1.00 98.19 201 VAL A CA 1
ATOM 1565 C C . VAL A 1 201 ? -3.307 -3.963 -6.087 1.00 98.19 201 VAL A C 1
ATOM 1567 O O . VAL A 1 201 ? -3.568 -4.924 -6.813 1.00 98.19 201 VAL A O 1
ATOM 1570 N N . LEU A 1 202 ? -2.111 -3.370 -6.060 1.00 97.88 202 LEU A N 1
ATOM 1571 C CA . LEU A 1 202 ? -0.870 -4.010 -6.500 1.00 97.88 202 LEU A CA 1
ATOM 1572 C C . LEU A 1 202 ? -0.076 -4.415 -5.255 1.00 97.88 202 LEU A C 1
ATOM 1574 O O . LEU A 1 202 ? 0.446 -3.547 -4.563 1.00 97.88 202 LEU A O 1
ATOM 1578 N N . LEU A 1 203 ? 0.006 -5.709 -4.965 1.00 97.94 203 LEU A N 1
ATOM 1579 C CA . LEU A 1 203 ? 0.773 -6.231 -3.834 1.00 97.94 203 LEU A CA 1
ATOM 1580 C C . LEU A 1 203 ? 2.216 -6.525 -4.253 1.00 97.94 203 LEU A C 1
ATOM 1582 O O . LEU A 1 203 ? 2.446 -7.063 -5.339 1.00 97.94 203 LEU A O 1
ATOM 1586 N N . MET A 1 204 ? 3.176 -6.205 -3.389 1.00 94.94 204 MET A N 1
ATOM 1587 C CA . MET A 1 204 ? 4.598 -6.439 -3.635 1.00 94.94 204 MET A CA 1
ATOM 1588 C C . MET A 1 204 ? 5.360 -6.697 -2.335 1.00 94.94 204 MET A C 1
ATOM 1590 O O . MET A 1 204 ? 5.061 -6.081 -1.316 1.00 94.94 204 MET A O 1
ATOM 1594 N N . LEU A 1 205 ? 6.369 -7.568 -2.388 1.00 93.56 205 LEU A N 1
ATOM 1595 C CA . LEU A 1 205 ? 7.335 -7.740 -1.300 1.00 93.56 205 LEU A CA 1
ATOM 1596 C C . LEU A 1 205 ? 8.511 -6.785 -1.496 1.00 93.56 205 LEU A C 1
ATOM 1598 O O . LEU A 1 205 ? 9.045 -6.696 -2.602 1.00 93.56 205 LEU A O 1
ATOM 1602 N N . ASP A 1 206 ? 8.939 -6.118 -0.433 1.00 87.19 206 ASP A N 1
ATOM 1603 C CA . ASP A 1 206 ? 10.013 -5.130 -0.446 1.00 87.19 206 ASP A CA 1
ATOM 1604 C C . ASP A 1 206 ? 11.080 -5.455 0.608 1.00 87.19 206 ASP A C 1
ATOM 1606 O O . ASP A 1 206 ? 10.897 -5.216 1.805 1.00 87.19 206 ASP A O 1
ATOM 1610 N N . PRO A 1 207 ? 12.213 -6.043 0.192 1.00 79.06 207 PRO A N 1
ATOM 1611 C CA . PRO A 1 207 ? 13.354 -6.283 1.066 1.00 79.06 207 PRO A CA 1
ATOM 1612 C C . PRO A 1 207 ? 14.154 -4.985 1.285 1.00 79.06 207 PRO A C 1
ATOM 1614 O O . PRO A 1 207 ? 15.319 -4.875 0.905 1.00 79.06 207 PRO A O 1
ATOM 1617 N N . CYS A 1 208 ? 13.517 -3.978 1.888 1.00 60.25 208 CYS A N 1
ATOM 1618 C CA . CYS A 1 208 ? 14.094 -2.660 2.183 1.00 60.25 208 CYS A CA 1
ATOM 1619 C C . CYS A 1 208 ? 14.271 -2.388 3.690 1.00 60.25 208 CYS A C 1
ATOM 1621 O O . CYS A 1 208 ? 14.563 -1.261 4.090 1.00 60.25 208 CYS A O 1
ATOM 1623 N N . HIS A 1 209 ? 14.122 -3.409 4.539 1.00 58.88 209 HIS A N 1
ATOM 1624 C CA . HIS A 1 209 ? 14.291 -3.288 5.990 1.00 58.88 209 HIS A CA 1
ATOM 1625 C C . HIS A 1 209 ? 15.755 -2.967 6.386 1.00 58.88 209 HIS A C 1
ATOM 1627 O O . HIS A 1 209 ? 16.671 -3.377 5.667 1.00 58.88 209 HIS A O 1
ATOM 1633 N N . PRO A 1 210 ? 16.035 -2.308 7.537 1.00 53.03 210 PRO A N 1
ATOM 1634 C CA . PRO A 1 210 ? 17.378 -2.103 8.099 1.00 53.03 210 PRO A CA 1
ATOM 1635 C C . PRO A 1 210 ? 18.378 -3.265 7.983 1.00 53.03 210 PRO A C 1
ATOM 1637 O O . PRO A 1 210 ? 19.580 -3.029 7.838 1.00 53.03 210 PRO A O 1
ATOM 1640 N N . THR A 1 211 ? 17.901 -4.513 8.018 1.00 53.31 211 THR A N 1
ATOM 1641 C CA . THR A 1 211 ? 18.707 -5.731 7.817 1.00 53.31 211 THR A CA 1
ATOM 1642 C C . THR A 1 211 ? 19.303 -5.827 6.411 1.00 53.31 211 THR A C 1
ATOM 1644 O O . THR A 1 211 ? 20.436 -6.284 6.262 1.00 53.31 211 THR A O 1
ATOM 1647 N N . PHE A 1 212 ? 18.604 -5.319 5.397 1.00 61.62 212 PHE A N 1
ATOM 1648 C CA . PHE A 1 212 ? 19.155 -5.083 4.067 1.00 61.62 212 PHE A CA 1
ATOM 1649 C C . PHE A 1 212 ? 19.901 -3.743 3.999 1.00 61.62 212 PHE A C 1
ATOM 1651 O O . PHE A 1 212 ? 20.987 -3.689 3.442 1.00 61.62 212 PHE A O 1
ATOM 1658 N N . VAL A 1 213 ? 19.424 -2.665 4.627 1.00 59.12 213 VAL A N 1
ATOM 1659 C CA . VAL A 1 213 ? 20.059 -1.330 4.508 1.00 59.12 213 VAL A CA 1
ATOM 1660 C C . VAL A 1 213 ? 21.503 -1.284 5.041 1.00 59.12 213 VAL A C 1
ATOM 1662 O O . VAL A 1 213 ? 22.362 -0.699 4.388 1.00 59.12 213 VAL A O 1
ATOM 1665 N N . ASN A 1 214 ? 21.807 -1.925 6.176 1.00 60.38 214 ASN A N 1
ATOM 1666 C CA . ASN A 1 214 ? 23.119 -1.787 6.837 1.00 60.38 214 ASN A CA 1
ATOM 1667 C C . ASN A 1 214 ? 24.077 -2.976 6.637 1.00 60.38 214 ASN A C 1
ATOM 1669 O O . ASN A 1 214 ? 25.256 -2.877 6.974 1.00 60.38 214 ASN A O 1
ATOM 1673 N N . GLY A 1 215 ? 23.579 -4.113 6.145 1.00 66.75 215 GLY A N 1
ATOM 1674 C CA . GLY A 1 215 ? 24.352 -5.355 6.025 1.00 66.75 215 GLY A CA 1
ATOM 1675 C C . GLY A 1 215 ? 24.534 -5.862 4.597 1.00 66.75 215 GLY A C 1
ATOM 1676 O O . GLY A 1 215 ? 25.312 -6.795 4.395 1.00 66.75 215 GLY A O 1
ATOM 1677 N N . PHE A 1 216 ? 23.832 -5.290 3.619 1.00 76.12 216 PHE A N 1
ATOM 1678 C CA . PHE A 1 216 ? 23.782 -5.803 2.254 1.00 76.12 216 PHE A CA 1
ATOM 1679 C C . PHE A 1 216 ? 24.762 -5.105 1.305 1.00 76.12 216 PHE A C 1
ATOM 1681 O O . PHE A 1 216 ? 25.052 -3.920 1.431 1.00 76.12 216 PHE A O 1
ATOM 1688 N N . GLU A 1 217 ? 25.244 -5.849 0.311 1.00 80.06 217 GLU A N 1
ATOM 1689 C CA . GLU A 1 217 ? 26.077 -5.351 -0.786 1.00 80.06 217 GLU A CA 1
ATOM 1690 C C . GLU A 1 217 ? 25.235 -4.510 -1.769 1.00 80.06 217 GLU A C 1
ATOM 1692 O O . GLU A 1 217 ? 24.875 -4.981 -2.846 1.00 80.06 217 GLU A O 1
ATOM 1697 N N . TRP A 1 218 ? 24.900 -3.264 -1.411 1.00 74.75 218 TRP A N 1
ATOM 1698 C CA . TRP A 1 218 ? 24.199 -2.320 -2.305 1.00 74.75 218 TRP A CA 1
ATOM 1699 C C . TRP A 1 218 ? 25.092 -1.738 -3.406 1.00 74.75 218 TRP A C 1
ATOM 1701 O O . TRP A 1 218 ? 24.601 -1.382 -4.474 1.00 74.75 218 TRP A O 1
ATOM 1711 N N . GLU A 1 219 ? 26.399 -1.683 -3.176 1.00 76.25 219 GLU A N 1
ATOM 1712 C CA . GLU A 1 219 ? 27.394 -1.359 -4.197 1.00 76.25 219 GLU A CA 1
ATOM 1713 C C . GLU A 1 219 ? 28.233 -2.605 -4.475 1.00 76.25 219 GLU A C 1
ATOM 1715 O O . GLU A 1 219 ? 28.733 -3.259 -3.549 1.00 76.25 219 GLU A O 1
ATOM 1720 N N . LEU A 1 220 ? 28.405 -2.962 -5.750 1.00 75.44 220 LEU A N 1
ATOM 1721 C CA . LEU A 1 220 ? 29.183 -4.148 -6.110 1.00 75.44 220 LEU A CA 1
ATOM 1722 C C . LEU A 1 220 ? 30.615 -4.061 -5.575 1.00 75.44 220 LEU A C 1
ATOM 1724 O O . LEU A 1 220 ? 31.391 -3.177 -5.939 1.00 75.44 220 LEU A O 1
ATOM 1728 N N . GLY A 1 221 ? 31.001 -5.057 -4.776 1.00 74.81 221 GLY A N 1
ATOM 1729 C CA . GLY A 1 221 ? 32.342 -5.131 -4.210 1.00 74.81 221 GLY A CA 1
ATOM 1730 C C . GLY A 1 221 ? 32.525 -4.342 -2.914 1.00 74.81 221 GLY A C 1
ATOM 1731 O O . GLY A 1 221 ? 33.670 -4.195 -2.477 1.00 74.81 221 GLY A O 1
ATOM 1732 N N . ASP A 1 222 ? 31.448 -3.887 -2.264 1.00 79.62 222 ASP A N 1
ATOM 1733 C CA . ASP A 1 222 ? 31.523 -3.331 -0.911 1.00 79.62 222 ASP A CA 1
ATOM 1734 C C . ASP A 1 222 ? 32.073 -4.376 0.073 1.00 79.62 222 ASP A C 1
ATOM 1736 O O . ASP A 1 222 ? 31.400 -5.322 0.479 1.00 79.62 222 ASP A O 1
ATOM 1740 N N . ASN A 1 223 ? 33.331 -4.230 0.483 1.00 77.25 223 ASN A N 1
ATOM 1741 C CA . ASN A 1 223 ? 33.996 -5.186 1.370 1.00 77.25 223 ASN A CA 1
ATOM 1742 C C . ASN A 1 223 ? 33.447 -5.181 2.807 1.00 77.25 223 ASN A C 1
ATOM 1744 O O . ASN A 1 223 ? 33.782 -6.093 3.564 1.00 77.25 223 ASN A O 1
ATOM 1748 N N . SER A 1 224 ? 32.625 -4.197 3.177 1.00 77.25 224 SER A N 1
ATOM 1749 C CA . SER A 1 224 ? 31.982 -4.116 4.491 1.00 77.25 224 SER A CA 1
ATOM 1750 C C . SER A 1 224 ? 30.656 -4.879 4.577 1.00 77.25 224 SER A C 1
ATOM 1752 O O . SER A 1 224 ? 30.249 -5.242 5.680 1.00 77.25 224 SER A O 1
ATOM 1754 N N . ALA A 1 225 ? 30.050 -5.220 3.434 1.00 76.81 225 ALA A N 1
ATOM 1755 C CA . ALA A 1 225 ? 28.803 -5.972 3.378 1.00 76.81 225 ALA A CA 1
ATOM 1756 C C . ALA A 1 225 ? 28.914 -7.360 4.037 1.00 76.81 225 ALA A C 1
ATOM 1758 O O . ALA A 1 225 ? 29.797 -8.167 3.701 1.00 76.81 225 ALA A O 1
ATOM 1759 N N . LEU A 1 226 ? 27.969 -7.635 4.940 1.00 76.19 226 LEU A N 1
ATOM 1760 C CA . LEU A 1 226 ? 27.775 -8.912 5.633 1.00 76.19 226 LEU A CA 1
ATOM 1761 C C . LEU A 1 226 ? 27.066 -9.931 4.736 1.00 76.19 226 LEU A C 1
ATOM 1763 O O . LEU A 1 226 ? 27.359 -11.125 4.792 1.00 76.19 226 LEU A O 1
ATOM 1767 N N . VAL A 1 227 ? 26.166 -9.445 3.885 1.00 79.06 227 VAL A N 1
ATOM 1768 C CA . VAL A 1 227 ? 25.359 -10.227 2.954 1.00 79.06 227 VAL A CA 1
ATOM 1769 C C . VAL A 1 227 ? 25.702 -9.789 1.537 1.00 79.06 227 VAL A C 1
ATOM 1771 O O . VAL A 1 227 ? 25.635 -8.610 1.196 1.00 79.06 227 VAL A O 1
ATOM 1774 N N . ARG A 1 228 ? 26.100 -10.752 0.706 1.00 84.88 228 ARG A N 1
ATOM 1775 C CA . ARG A 1 228 ? 26.551 -10.520 -0.670 1.00 84.88 228 ARG A CA 1
ATOM 1776 C C . ARG A 1 228 ? 25.417 -10.721 -1.656 1.00 84.88 228 ARG A C 1
ATOM 1778 O O . ARG A 1 228 ? 24.616 -11.626 -1.465 1.00 84.88 228 ARG A O 1
ATOM 1785 N N . ARG A 1 229 ? 25.409 -9.940 -2.739 1.00 86.69 229 ARG A N 1
ATOM 1786 C CA . ARG A 1 229 ? 24.508 -10.180 -3.874 1.00 86.69 229 ARG A CA 1
ATOM 1787 C C . ARG A 1 229 ? 24.749 -11.570 -4.443 1.00 86.69 229 ARG A C 1
ATOM 1789 O O . ARG A 1 229 ? 25.902 -11.943 -4.689 1.00 86.69 229 ARG A O 1
ATOM 1796 N N . GLY A 1 230 ? 23.667 -12.276 -4.733 1.00 88.69 230 GLY A N 1
ATOM 1797 C CA . GLY A 1 230 ? 23.732 -13.617 -5.288 1.00 88.69 230 GLY A CA 1
ATOM 1798 C C . GLY A 1 230 ? 22.356 -14.266 -5.433 1.00 88.69 230 GLY A C 1
ATOM 1799 O O . GLY A 1 230 ? 21.400 -13.860 -4.766 1.00 88.69 230 GLY A O 1
ATOM 1800 N N . PRO A 1 231 ? 22.232 -15.270 -6.318 1.00 90.88 231 PRO A N 1
ATOM 1801 C CA . PRO A 1 231 ? 20.967 -15.958 -6.573 1.00 90.88 231 PRO A CA 1
ATOM 1802 C C . PRO A 1 231 ? 20.361 -16.588 -5.311 1.00 90.88 231 PRO A C 1
ATOM 1804 O O . PRO A 1 231 ? 19.143 -16.705 -5.217 1.00 90.88 231 PRO A O 1
ATOM 1807 N N . GLU A 1 232 ? 21.175 -16.952 -4.319 1.00 89.50 232 GLU A N 1
ATOM 1808 C CA . GLU A 1 232 ? 20.731 -17.506 -3.039 1.00 89.50 232 GLU A CA 1
ATOM 1809 C C . GLU A 1 232 ? 19.756 -16.597 -2.277 1.00 89.50 232 GLU A C 1
ATOM 1811 O O . GLU A 1 232 ? 18.865 -17.104 -1.602 1.00 89.50 232 GLU A O 1
ATOM 1816 N N . ILE A 1 233 ? 19.864 -15.273 -2.422 1.00 88.88 233 ILE A N 1
ATOM 1817 C CA . ILE A 1 233 ? 18.952 -14.321 -1.771 1.00 88.88 233 ILE A CA 1
ATOM 1818 C C . ILE A 1 233 ? 17.550 -14.456 -2.354 1.00 88.88 233 ILE A C 1
ATOM 1820 O O . ILE A 1 233 ? 16.573 -14.571 -1.618 1.00 88.88 233 ILE A O 1
ATOM 1824 N N . LEU A 1 234 ? 17.453 -14.496 -3.683 1.00 91.81 234 LEU A N 1
ATOM 1825 C CA . LEU A 1 234 ? 16.180 -14.676 -4.373 1.00 91.81 234 LEU A CA 1
ATOM 1826 C C . LEU A 1 234 ? 15.587 -16.071 -4.103 1.00 91.81 234 LEU A C 1
ATOM 1828 O O . LEU A 1 234 ? 14.375 -16.223 -3.929 1.00 91.81 234 LEU A O 1
ATOM 1832 N N . GLU A 1 235 ? 16.428 -17.102 -3.996 1.00 93.19 235 GLU A N 1
ATOM 1833 C CA . GLU A 1 235 ? 15.988 -18.438 -3.575 1.00 93.19 235 GLU A CA 1
ATOM 1834 C C . GLU A 1 235 ? 15.415 -18.430 -2.149 1.00 93.19 235 GLU A C 1
ATOM 1836 O O . GLU A 1 235 ? 14.362 -19.026 -1.924 1.00 93.19 235 GLU A O 1
ATOM 1841 N N . ASN A 1 236 ? 16.031 -17.699 -1.216 1.00 90.69 236 ASN A N 1
ATOM 1842 C CA . ASN A 1 236 ? 15.524 -17.544 0.152 1.00 90.69 236 ASN A CA 1
ATOM 1843 C C . ASN A 1 236 ? 14.222 -16.724 0.223 1.00 90.69 236 ASN A C 1
ATOM 1845 O O . ASN A 1 236 ? 13.389 -17.002 1.083 1.00 90.69 236 ASN A O 1
ATOM 1849 N N . LEU A 1 237 ? 14.001 -15.779 -0.700 1.00 92.75 237 LEU A N 1
ATOM 1850 C CA . LEU A 1 237 ? 12.725 -15.057 -0.841 1.00 92.75 237 LEU A CA 1
ATOM 1851 C C . LEU A 1 237 ? 11.606 -15.933 -1.419 1.00 92.75 237 LEU A C 1
ATOM 1853 O O . LEU A 1 237 ? 10.427 -15.676 -1.181 1.00 92.75 237 LEU A O 1
ATOM 1857 N N . THR A 1 238 ? 11.947 -16.968 -2.190 1.00 96.19 238 THR A N 1
ATOM 1858 C CA . THR A 1 238 ? 10.974 -17.735 -2.987 1.00 96.19 238 THR A CA 1
ATOM 1859 C C . THR A 1 238 ? 9.819 -18.324 -2.163 1.00 96.19 238 THR A C 1
ATOM 1861 O O . THR A 1 238 ? 8.681 -18.220 -2.622 1.00 96.19 238 THR A O 1
ATOM 1864 N N . PRO A 1 239 ? 10.029 -18.914 -0.967 1.00 96.06 239 PRO A N 1
ATOM 1865 C CA . PRO A 1 239 ? 8.926 -19.399 -0.139 1.00 96.06 239 PRO A CA 1
ATOM 1866 C C . PRO A 1 239 ? 7.909 -18.306 0.213 1.00 96.06 239 PRO A C 1
ATOM 1868 O O . PRO A 1 239 ? 6.716 -18.521 0.007 1.00 96.06 239 PRO A O 1
ATOM 1871 N N . LEU A 1 240 ? 8.373 -17.124 0.640 1.00 96.19 240 LEU A N 1
ATOM 1872 C CA . LEU A 1 240 ? 7.504 -15.979 0.943 1.00 96.19 240 LEU A CA 1
ATOM 1873 C C . LEU A 1 240 ? 6.771 -15.479 -0.299 1.00 96.19 240 LEU A C 1
ATOM 1875 O O . LEU A 1 240 ? 5.579 -15.196 -0.245 1.00 96.19 240 LEU A O 1
ATOM 1879 N N . VAL A 1 241 ? 7.471 -15.409 -1.433 1.00 97.75 241 VAL A N 1
ATOM 1880 C CA . VAL A 1 241 ? 6.882 -15.013 -2.718 1.00 97.75 241 VAL A CA 1
ATOM 1881 C C . VAL A 1 241 ? 5.731 -15.945 -3.113 1.00 97.75 241 VAL A C 1
ATOM 1883 O O . VAL A 1 241 ? 4.724 -15.486 -3.651 1.00 97.75 241 VAL A O 1
ATOM 1886 N N . MET A 1 242 ? 5.858 -17.249 -2.865 1.00 98.50 242 MET A N 1
ATOM 1887 C CA . MET A 1 242 ? 4.800 -18.219 -3.165 1.00 98.50 242 MET A CA 1
ATOM 1888 C C . MET A 1 242 ? 3.645 -18.134 -2.169 1.00 98.50 242 MET A C 1
ATOM 1890 O O . MET A 1 242 ? 2.489 -18.167 -2.584 1.00 98.50 242 MET A O 1
ATOM 1894 N N . GLU A 1 243 ? 3.951 -17.998 -0.880 1.00 97.81 243 GLU A N 1
ATOM 1895 C CA . GLU A 1 243 ? 2.955 -17.828 0.181 1.00 97.81 243 GLU A CA 1
ATOM 1896 C C . GLU A 1 243 ? 2.077 -16.599 -0.079 1.00 97.81 243 GLU A C 1
ATOM 1898 O O . GLU A 1 243 ? 0.849 -16.694 -0.118 1.00 97.81 243 GLU A O 1
ATOM 1903 N N . TRP A 1 244 ? 2.692 -15.453 -0.363 1.00 97.94 244 TRP A N 1
ATOM 1904 C CA . TRP A 1 244 ? 1.954 -14.220 -0.614 1.00 97.94 244 TRP A CA 1
ATOM 1905 C C . TRP A 1 244 ? 1.227 -14.196 -1.956 1.00 97.94 244 TRP A C 1
ATOM 1907 O O . TRP A 1 244 ? 0.254 -13.460 -2.086 1.00 97.94 244 TRP A O 1
ATOM 1917 N N . ALA A 1 245 ? 1.603 -15.044 -2.917 1.00 98.62 245 ALA A N 1
ATOM 1918 C CA . ALA A 1 245 ? 0.791 -15.271 -4.112 1.00 98.62 245 ALA A CA 1
ATOM 1919 C C . ALA A 1 245 ? -0.526 -16.001 -3.777 1.00 98.62 245 ALA A C 1
ATOM 1921 O O . ALA A 1 245 ? -1.580 -15.631 -4.293 1.00 98.62 245 ALA A O 1
ATOM 1922 N N . GLU A 1 246 ? -0.495 -16.999 -2.884 1.00 98.12 246 GLU A N 1
ATOM 1923 C CA . GLU A 1 246 ? -1.705 -17.693 -2.407 1.00 98.12 246 GLU A CA 1
ATOM 1924 C C . GLU A 1 246 ? -2.597 -16.753 -1.583 1.00 98.12 246 GLU A C 1
ATOM 1926 O O . GLU A 1 246 ? -3.823 -16.759 -1.724 1.00 98.12 246 GLU A O 1
ATOM 1931 N N . ILE A 1 247 ? -1.987 -15.898 -0.759 1.00 96.56 247 ILE A N 1
ATOM 1932 C CA . ILE A 1 247 ? -2.700 -14.855 -0.015 1.00 96.56 247 ILE A CA 1
ATOM 1933 C C . ILE A 1 247 ? -3.312 -13.831 -0.983 1.00 96.56 247 ILE A C 1
ATOM 1935 O O . ILE A 1 247 ? -4.492 -13.505 -0.856 1.00 96.56 247 ILE A O 1
ATOM 1939 N N . ALA A 1 248 ? -2.557 -13.361 -1.979 1.00 97.81 248 ALA A N 1
ATOM 1940 C CA . ALA A 1 248 ? -3.048 -12.438 -3.000 1.00 97.81 248 ALA A CA 1
ATOM 1941 C C . ALA A 1 248 ? -4.283 -12.996 -3.724 1.00 97.81 248 ALA A C 1
ATOM 1943 O O . ALA A 1 248 ? -5.261 -12.272 -3.908 1.00 97.81 248 ALA A O 1
ATOM 1944 N N . GLU A 1 249 ? -4.273 -14.286 -4.073 1.00 97.38 249 GLU A N 1
ATOM 1945 C CA . GLU A 1 249 ? -5.428 -14.973 -4.659 1.00 97.38 249 GLU A CA 1
ATOM 1946 C C . GLU A 1 249 ? -6.606 -15.019 -3.680 1.00 97.38 249 GLU A C 1
ATOM 1948 O O . GLU A 1 249 ? -7.720 -14.620 -4.028 1.00 97.38 249 GLU A O 1
ATOM 1953 N N . LYS A 1 250 ? -6.362 -15.449 -2.434 1.00 95.31 250 LYS A N 1
ATOM 1954 C CA . LYS A 1 250 ? -7.394 -15.555 -1.391 1.00 95.31 250 LYS A CA 1
ATOM 1955 C C . LYS A 1 250 ? -8.117 -14.228 -1.167 1.00 95.31 250 LYS A C 1
ATOM 1957 O O . LYS A 1 250 ? -9.336 -14.237 -1.020 1.00 95.31 250 LYS A O 1
ATOM 1962 N N . TYR A 1 251 ? -7.387 -13.116 -1.135 1.00 94.75 251 TYR A N 1
ATOM 1963 C CA . TYR A 1 251 ? -7.930 -11.781 -0.863 1.00 94.75 251 TYR A CA 1
ATOM 1964 C C . TYR A 1 251 ? -8.245 -10.977 -2.132 1.00 94.75 251 TYR A C 1
ATOM 1966 O O . TYR A 1 251 ? -8.588 -9.806 -2.039 1.00 94.75 251 TYR A O 1
ATOM 1974 N N . GLY A 1 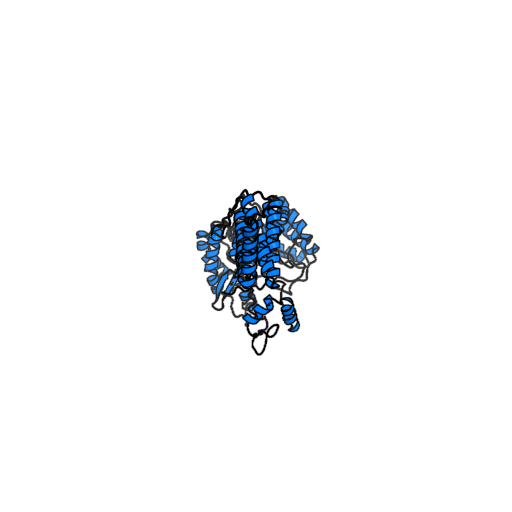252 ? -8.177 -11.588 -3.319 1.00 95.31 252 GLY A N 1
ATOM 1975 C CA . GLY A 1 252 ? -8.616 -10.954 -4.563 1.00 95.31 252 GLY A CA 1
ATOM 1976 C C . GLY A 1 252 ? -7.753 -9.775 -5.022 1.00 95.31 252 GLY A C 1
ATOM 1977 O O . GLY A 1 252 ? -8.257 -8.874 -5.687 1.00 95.31 252 GLY A O 1
ATOM 1978 N N . VAL A 1 253 ? -6.467 -9.759 -4.673 1.00 97.62 253 VAL A N 1
ATOM 1979 C CA . VAL A 1 253 ? -5.519 -8.733 -5.126 1.00 97.62 253 VAL A CA 1
ATOM 1980 C C . VAL A 1 253 ? -5.422 -8.750 -6.653 1.00 97.62 253 VAL A C 1
ATOM 1982 O O . VAL A 1 253 ? -5.227 -9.798 -7.267 1.00 97.62 253 VAL A O 1
ATOM 1985 N N . GLU A 1 254 ? -5.521 -7.586 -7.293 1.00 97.69 254 GLU A N 1
ATOM 1986 C CA . GLU A 1 254 ? -5.623 -7.482 -8.752 1.00 97.69 254 GLU A CA 1
ATOM 1987 C C . GLU A 1 254 ? -4.287 -7.590 -9.486 1.00 97.69 254 GLU A C 1
ATOM 1989 O O . GLU A 1 254 ? -4.253 -8.025 -10.645 1.00 97.69 254 GLU A O 1
ATOM 1994 N N . MET A 1 255 ? -3.200 -7.180 -8.833 1.00 97.94 255 MET A N 1
ATOM 1995 C CA . MET A 1 255 ? -1.849 -7.328 -9.355 1.00 97.94 255 MET A CA 1
ATOM 1996 C C . MET A 1 255 ? -0.875 -7.791 -8.278 1.00 97.94 255 MET A C 1
ATOM 1998 O O . MET A 1 255 ? -0.905 -7.292 -7.156 1.00 97.94 255 MET A O 1
ATOM 2002 N N . TYR A 1 256 ? 0.049 -8.669 -8.649 1.00 98.44 256 TYR A N 1
ATOM 2003 C CA . TYR A 1 256 ? 1.094 -9.164 -7.763 1.00 98.44 256 TYR A CA 1
ATOM 2004 C C . TYR A 1 256 ? 2.473 -9.021 -8.407 1.00 98.44 256 TYR A C 1
ATOM 2006 O O . TYR A 1 256 ? 2.698 -9.494 -9.525 1.00 98.44 256 TYR A O 1
ATOM 2014 N N . SER A 1 257 ? 3.393 -8.373 -7.695 1.00 97.12 257 SER A N 1
ATOM 2015 C CA . SER A 1 257 ? 4.811 -8.296 -8.041 1.00 97.12 257 SER A CA 1
ATOM 2016 C C . SER A 1 257 ? 5.617 -9.135 -7.050 1.00 97.12 257 SER A C 1
ATOM 2018 O O . SER A 1 257 ? 5.543 -8.851 -5.856 1.00 97.12 257 SER A O 1
ATOM 2020 N N . PRO A 1 258 ? 6.403 -10.134 -7.498 1.00 96.06 258 PRO A N 1
ATOM 2021 C CA . PRO A 1 258 ? 7.128 -11.023 -6.594 1.00 96.06 258 PRO A CA 1
ATOM 2022 C C . PRO A 1 258 ? 8.022 -10.284 -5.600 1.00 96.06 258 PRO A C 1
ATOM 2024 O O . PRO A 1 258 ? 7.953 -10.548 -4.409 1.00 96.06 258 PRO A O 1
ATOM 2027 N N . VAL A 1 259 ? 8.868 -9.378 -6.090 1.00 92.00 259 VAL A N 1
ATOM 2028 C CA . VAL A 1 259 ? 9.872 -8.673 -5.288 1.00 92.00 259 VAL A CA 1
ATOM 2029 C C . VAL A 1 259 ? 10.108 -7.291 -5.887 1.00 92.00 259 VAL A C 1
ATOM 2031 O O . VAL A 1 259 ? 10.107 -7.125 -7.112 1.00 92.00 259 VAL A O 1
ATOM 2034 N N . ASN A 1 260 ? 10.325 -6.308 -5.024 1.00 88.00 260 ASN A N 1
ATOM 2035 C CA . ASN A 1 260 ? 10.761 -4.978 -5.388 1.00 88.00 260 ASN A CA 1
ATOM 2036 C C . ASN A 1 260 ? 12.168 -5.002 -6.021 1.00 88.00 260 ASN A C 1
ATOM 2038 O O . ASN A 1 260 ? 13.077 -5.564 -5.438 1.00 88.00 260 ASN A O 1
ATOM 2042 N N . GLU A 1 261 ? 12.362 -4.414 -7.207 1.00 84.62 261 GLU A N 1
ATOM 2043 C CA . GLU A 1 261 ? 13.678 -4.276 -7.876 1.00 84.62 261 GLU A CA 1
ATOM 2044 C C . GLU A 1 261 ? 14.533 -5.556 -7.917 1.00 84.62 261 GLU A C 1
ATOM 2046 O O . GLU A 1 261 ? 15.712 -5.543 -7.582 1.00 84.62 261 GLU A O 1
ATOM 2051 N N . THR A 1 262 ? 13.957 -6.678 -8.353 1.00 86.81 262 THR A N 1
ATOM 2052 C CA . THR A 1 262 ? 14.563 -8.025 -8.272 1.00 86.81 262 THR A CA 1
ATOM 2053 C C . THR A 1 262 ? 16.048 -8.102 -8.674 1.00 86.81 262 THR A C 1
ATOM 2055 O O . THR A 1 262 ? 16.820 -8.859 -8.084 1.00 86.81 262 THR A O 1
ATOM 2058 N N . GLN A 1 263 ? 16.476 -7.328 -9.671 1.00 85.62 263 GLN A N 1
ATOM 2059 C CA . GLN A 1 263 ? 17.849 -7.330 -10.173 1.00 85.62 263 GLN A CA 1
ATOM 2060 C C . GLN A 1 263 ? 18.891 -6.719 -9.224 1.00 85.62 263 GLN A C 1
ATOM 2062 O O . GLN A 1 263 ? 20.079 -6.962 -9.422 1.00 85.62 263 GLN A O 1
ATOM 2067 N N . THR A 1 264 ? 18.490 -5.959 -8.201 1.00 83.06 264 THR A N 1
ATOM 2068 C CA . THR A 1 264 ? 19.417 -5.377 -7.211 1.00 83.06 264 THR A CA 1
ATOM 2069 C C . THR A 1 264 ? 19.935 -6.417 -6.214 1.00 83.06 264 THR A C 1
ATOM 2071 O O . THR A 1 264 ? 20.947 -6.186 -5.554 1.00 83.06 264 THR A O 1
ATOM 2074 N N . PHE A 1 265 ? 19.305 -7.596 -6.145 1.00 85.31 265 PHE A N 1
ATOM 2075 C CA . PHE A 1 265 ? 19.697 -8.676 -5.233 1.00 85.31 265 PHE A CA 1
ATOM 2076 C C . PHE A 1 265 ? 20.764 -9.624 -5.792 1.00 85.31 265 PHE A C 1
ATOM 2078 O O . PHE A 1 265 ? 21.322 -10.449 -5.065 1.00 85.31 265 PHE A O 1
ATOM 2085 N N . VAL A 1 266 ? 21.071 -9.510 -7.082 1.00 88.38 266 VAL A N 1
ATOM 2086 C CA . VAL A 1 266 ? 21.956 -10.419 -7.821 1.00 88.38 266 VAL A CA 1
ATOM 2087 C C . VAL A 1 266 ? 23.031 -9.645 -8.582 1.00 88.38 266 VAL A C 1
ATOM 2089 O O . VAL A 1 266 ? 23.078 -8.417 -8.553 1.00 88.38 266 VAL A O 1
ATOM 2092 N N . ARG A 1 267 ? 23.950 -10.352 -9.245 1.00 87.88 267 ARG A N 1
ATOM 2093 C CA . ARG A 1 267 ? 25.106 -9.745 -9.927 1.00 87.88 267 ARG A CA 1
ATOM 2094 C C . ARG A 1 267 ? 24.926 -9.616 -11.434 1.00 87.88 267 ARG A C 1
ATOM 2096 O O . ARG A 1 267 ? 25.865 -9.231 -12.127 1.00 87.88 267 ARG A O 1
ATOM 2103 N N . SER A 1 268 ? 23.757 -9.969 -11.959 1.00 87.94 268 SER A N 1
ATOM 2104 C CA . SER A 1 268 ? 23.415 -9.756 -13.363 1.00 87.94 268 SER A CA 1
ATOM 2105 C C . SER A 1 268 ? 21.907 -9.820 -13.600 1.00 87.94 268 SER A C 1
ATOM 2107 O O . SER A 1 268 ? 21.183 -10.538 -12.907 1.00 87.94 268 SER A O 1
ATOM 2109 N N . SER A 1 269 ? 21.442 -9.146 -14.654 1.00 88.62 269 SER A N 1
ATOM 2110 C CA . SER A 1 269 ? 20.067 -9.292 -15.147 1.00 88.62 269 SER A CA 1
ATOM 2111 C C . SER A 1 269 ? 19.754 -10.733 -15.579 1.00 88.62 269 SER A C 1
ATOM 2113 O O . SER A 1 269 ? 18.604 -11.156 -15.497 1.00 88.62 269 SER A O 1
ATOM 2115 N N . GLU A 1 270 ? 20.757 -11.516 -16.000 1.00 91.88 270 GLU A N 1
ATOM 2116 C CA . GLU A 1 270 ? 20.582 -12.931 -16.352 1.00 91.88 270 GLU A CA 1
ATOM 2117 C C . GLU A 1 270 ? 20.196 -13.777 -15.129 1.00 91.88 270 GLU A C 1
ATOM 2119 O O . GLU A 1 270 ? 19.249 -14.554 -15.206 1.00 91.88 270 GLU A O 1
ATOM 2124 N N . GLU A 1 271 ? 20.867 -13.597 -13.987 1.00 93.12 271 GLU A N 1
ATOM 2125 C CA . GLU A 1 271 ? 20.543 -14.310 -12.740 1.00 93.12 271 GLU A CA 1
ATOM 2126 C C . GLU A 1 271 ? 19.121 -13.987 -12.257 1.00 93.12 271 GLU A C 1
ATOM 2128 O O . GLU A 1 271 ? 18.356 -14.895 -11.923 1.00 93.12 271 GLU A O 1
ATOM 2133 N N . ALA A 1 272 ? 18.732 -12.708 -12.294 1.00 92.56 272 ALA A N 1
ATOM 2134 C CA . ALA A 1 272 ? 17.374 -12.286 -11.949 1.00 92.56 272 ALA A CA 1
ATOM 2135 C C . ALA A 1 272 ? 16.335 -12.873 -12.916 1.00 92.56 272 ALA A C 1
ATOM 2137 O O . ALA A 1 272 ? 15.287 -13.348 -12.482 1.00 92.56 272 ALA A O 1
ATOM 2138 N N . SER A 1 273 ? 16.644 -12.903 -14.216 1.00 95.06 273 SER A N 1
ATOM 2139 C CA . SER A 1 273 ? 15.786 -13.504 -15.245 1.00 95.06 273 SER A CA 1
ATOM 2140 C C . SER A 1 273 ? 15.606 -15.003 -15.030 1.00 95.06 273 SER A C 1
ATOM 2142 O O . SER A 1 273 ? 14.486 -15.504 -15.060 1.00 95.06 273 SER A O 1
ATOM 2144 N N . GLN A 1 274 ? 16.694 -15.733 -14.767 1.00 96.38 274 GLN A N 1
ATOM 2145 C CA . GLN A 1 274 ? 16.644 -17.170 -14.496 1.00 96.38 274 GLN A CA 1
ATOM 2146 C C . GLN A 1 274 ? 15.763 -17.475 -13.282 1.00 96.38 274 GLN A C 1
ATOM 2148 O O . GLN A 1 274 ? 14.960 -18.410 -13.329 1.00 96.38 274 GLN A O 1
ATOM 2153 N N . TRP A 1 275 ? 15.872 -16.675 -12.219 1.00 97.25 275 TRP A N 1
ATOM 2154 C CA . TRP A 1 275 ? 15.017 -16.811 -11.046 1.00 97.25 275 TRP A CA 1
ATOM 2155 C C . TRP A 1 275 ? 13.548 -16.488 -11.354 1.00 97.25 275 TRP A C 1
ATOM 2157 O O . TRP A 1 275 ? 12.679 -17.316 -11.076 1.00 97.25 275 TRP A O 1
ATOM 2167 N N . ALA A 1 276 ? 13.266 -15.349 -11.995 1.00 97.00 276 ALA A N 1
ATOM 2168 C CA . ALA A 1 276 ? 11.909 -14.937 -12.363 1.00 97.00 276 ALA A CA 1
ATOM 2169 C C . ALA A 1 276 ? 11.207 -16.008 -13.222 1.00 97.00 276 ALA A C 1
ATOM 2171 O O . ALA A 1 276 ? 10.094 -16.445 -12.920 1.00 97.00 276 ALA A O 1
ATOM 2172 N N . GLN A 1 277 ? 11.900 -16.531 -14.236 1.00 98.12 277 GLN A N 1
ATOM 2173 C CA . GLN A 1 277 ? 11.378 -17.592 -15.099 1.00 98.12 277 GLN A CA 1
ATOM 2174 C C . GLN A 1 277 ? 11.210 -18.930 -14.364 1.00 98.12 277 GLN A C 1
ATOM 2176 O O . GLN A 1 277 ? 10.272 -19.680 -14.642 1.00 98.12 277 GLN A O 1
ATOM 2181 N N . LYS A 1 278 ? 12.079 -19.237 -13.393 1.00 98.50 278 LYS A N 1
ATOM 2182 C CA . LYS A 1 278 ? 11.970 -20.447 -12.565 1.00 98.50 278 LYS A CA 1
ATOM 2183 C C . LYS A 1 278 ? 10.728 -20.423 -11.672 1.00 98.50 278 LYS A C 1
ATOM 2185 O O . LYS A 1 278 ? 10.078 -21.461 -11.535 1.00 98.50 278 LYS A O 1
ATOM 2190 N N . ILE A 1 279 ? 10.400 -19.286 -11.057 1.00 98.50 279 ILE A N 1
ATOM 2191 C CA . ILE A 1 279 ? 9.256 -19.180 -10.135 1.00 98.50 279 ILE A CA 1
ATOM 2192 C C . ILE A 1 279 ? 7.913 -19.028 -10.860 1.00 98.50 279 ILE A C 1
ATOM 2194 O O . ILE A 1 279 ? 6.875 -19.408 -10.317 1.00 98.50 279 ILE A O 1
ATOM 2198 N N . LEU A 1 280 ? 7.918 -18.511 -12.091 1.00 98.62 280 LEU A N 1
ATOM 2199 C CA . LEU A 1 280 ? 6.710 -18.156 -12.833 1.00 98.62 280 LEU A CA 1
ATOM 2200 C C . LEU A 1 280 ? 5.652 -19.280 -12.920 1.00 98.62 280 LEU A C 1
ATOM 2202 O O . LEU A 1 280 ? 4.481 -18.988 -12.660 1.00 98.62 280 LEU A O 1
ATOM 2206 N N . PRO A 1 281 ? 5.985 -20.556 -13.215 1.00 98.56 281 PRO A N 1
ATOM 2207 C CA . PRO A 1 281 ? 4.985 -21.625 -13.224 1.00 98.56 281 PRO A CA 1
ATOM 2208 C C . PRO A 1 281 ? 4.307 -21.813 -11.861 1.00 98.56 281 PRO A C 1
ATOM 2210 O O . PRO A 1 281 ? 3.088 -21.942 -11.795 1.00 98.56 281 PRO A O 1
ATOM 2213 N N . GLY A 1 282 ? 5.084 -21.764 -10.775 1.00 98.69 282 GLY A N 1
ATOM 2214 C CA . GLY A 1 282 ? 4.569 -21.903 -9.412 1.00 98.69 282 GLY A CA 1
ATOM 2215 C C . GLY A 1 282 ? 3.671 -20.739 -8.994 1.00 98.69 282 GLY A C 1
ATOM 2216 O O . GLY A 1 282 ? 2.679 -20.967 -8.303 1.00 98.69 282 GLY A O 1
ATOM 2217 N N . LEU A 1 283 ? 3.973 -19.522 -9.459 1.00 98.69 283 LEU A N 1
ATOM 2218 C CA . LEU A 1 283 ? 3.112 -18.351 -9.278 1.00 98.69 283 LEU A CA 1
ATOM 2219 C C . LEU A 1 283 ? 1.782 -18.513 -10.017 1.00 98.69 283 LEU A C 1
ATOM 2221 O O . LEU A 1 283 ? 0.729 -18.292 -9.430 1.00 98.69 283 LEU A O 1
ATOM 2225 N N . ARG A 1 284 ? 1.808 -18.951 -11.281 1.00 98.38 284 ARG A N 1
ATOM 2226 C CA . ARG A 1 284 ? 0.590 -19.149 -12.089 1.00 98.38 284 ARG A CA 1
ATOM 2227 C C . ARG A 1 284 ? -0.315 -20.267 -11.577 1.00 98.38 284 ARG A C 1
ATOM 2229 O O . ARG A 1 284 ? -1.512 -20.236 -11.835 1.00 98.38 284 ARG A O 1
ATOM 2236 N N . GLU A 1 285 ? 0.235 -21.245 -10.866 1.00 98.25 285 GLU A N 1
ATOM 2237 C CA . GLU A 1 285 ? -0.561 -22.266 -10.175 1.00 98.25 285 GLU A CA 1
ATOM 2238 C C . GLU A 1 285 ? -1.311 -21.711 -8.955 1.00 98.25 285 GLU A C 1
ATOM 2240 O O . GLU A 1 285 ? -2.353 -22.254 -8.590 1.00 98.25 285 GLU A O 1
ATOM 2245 N N . ARG A 1 286 ? -0.780 -20.656 -8.325 1.00 98.56 286 ARG A N 1
ATOM 2246 C CA . ARG A 1 286 ? -1.259 -20.105 -7.045 1.00 98.56 286 ARG A CA 1
ATOM 2247 C C . ARG A 1 286 ? -2.092 -18.843 -7.191 1.00 98.56 286 ARG A C 1
ATOM 2249 O O . ARG A 1 286 ? -2.928 -18.588 -6.336 1.00 98.56 286 ARG A O 1
ATOM 2256 N N . TYR A 1 287 ? -1.854 -18.076 -8.250 1.00 98.62 287 TYR A N 1
ATOM 2257 C CA . TYR A 1 287 ? -2.419 -16.751 -8.446 1.00 98.62 287 TYR A CA 1
ATOM 2258 C C . TYR A 1 287 ? -2.898 -16.555 -9.887 1.00 98.62 287 TYR A C 1
ATOM 2260 O O . TYR A 1 287 ? -2.132 -16.692 -10.849 1.00 98.62 287 TYR A O 1
ATOM 2268 N N . GLY A 1 288 ? -4.183 -16.231 -10.030 1.00 97.31 288 GLY A N 1
ATOM 2269 C CA . GLY A 1 288 ? -4.865 -16.035 -11.309 1.00 97.31 288 GLY A CA 1
ATOM 2270 C C . GLY A 1 288 ? -4.928 -14.581 -11.781 1.00 97.31 288 GLY A C 1
ATOM 2271 O O . GLY A 1 288 ? -5.343 -14.333 -12.917 1.00 97.31 288 GLY A O 1
ATOM 2272 N N . GLY A 1 289 ? -4.542 -13.621 -10.936 1.00 96.12 289 GLY A N 1
ATOM 2273 C CA . GLY A 1 289 ? -4.491 -12.202 -11.289 1.00 96.12 289 GLY A CA 1
ATOM 2274 C C . GLY A 1 289 ? -3.276 -11.824 -12.147 1.00 96.12 289 GLY A C 1
ATOM 2275 O O . GLY A 1 289 ? -2.597 -12.675 -12.732 1.00 96.12 289 GLY A O 1
ATOM 2276 N N . LYS A 1 290 ? -3.003 -10.517 -12.258 1.00 97.38 290 LYS A N 1
ATOM 2277 C CA . LYS A 1 290 ? -1.913 -10.019 -13.112 1.00 97.38 290 LYS A CA 1
ATOM 2278 C C . LYS A 1 290 ? -0.566 -10.105 -12.406 1.00 97.38 290 LYS A C 1
ATOM 2280 O O . LYS A 1 290 ? -0.367 -9.468 -11.377 1.00 97.38 290 LYS A O 1
ATOM 2285 N N . LEU A 1 291 ? 0.378 -10.827 -12.997 1.00 98.50 291 LEU A N 1
ATOM 2286 C CA . LEU A 1 291 ? 1.764 -10.850 -12.545 1.00 98.50 291 LEU A CA 1
ATOM 2287 C C . LEU A 1 291 ? 2.540 -9.688 -13.159 1.00 98.50 291 LEU A C 1
ATOM 2289 O O . LEU A 1 291 ? 2.534 -9.495 -14.379 1.00 98.50 291 LEU A O 1
ATOM 2293 N N . VAL A 1 292 ? 3.230 -8.942 -12.304 1.00 97.56 292 VAL A N 1
ATOM 2294 C CA . VAL A 1 292 ? 4.057 -7.795 -12.678 1.00 97.56 292 VAL A CA 1
ATOM 2295 C C . VAL A 1 292 ? 5.511 -8.117 -12.362 1.00 97.56 292 VAL A C 1
ATOM 2297 O O . VAL A 1 292 ? 5.826 -8.476 -11.233 1.00 97.56 292 VAL A O 1
ATOM 2300 N N . LEU A 1 293 ? 6.404 -7.984 -13.342 1.00 95.50 293 LEU A N 1
ATOM 2301 C CA . LEU A 1 293 ? 7.843 -8.019 -13.085 1.00 95.50 293 LEU A CA 1
ATOM 2302 C C . LEU A 1 293 ? 8.359 -6.583 -12.975 1.00 95.50 293 LEU A C 1
ATOM 2304 O O . LEU A 1 293 ? 8.252 -5.813 -13.934 1.00 95.50 293 LEU A O 1
ATOM 2308 N N . ARG A 1 294 ? 8.895 -6.208 -11.810 1.00 91.00 294 ARG A N 1
ATOM 2309 C CA . ARG A 1 294 ? 9.497 -4.885 -11.606 1.00 91.00 294 ARG A CA 1
ATOM 2310 C C . ARG A 1 294 ? 10.950 -4.867 -12.082 1.00 91.00 294 ARG A C 1
ATOM 2312 O O . ARG A 1 294 ? 11.724 -5.767 -11.775 1.00 91.00 294 ARG A O 1
ATOM 2319 N N . SER A 1 295 ? 11.301 -3.815 -12.811 1.00 86.69 295 SER A N 1
ATOM 2320 C CA . SER A 1 295 ? 12.628 -3.503 -13.335 1.00 86.69 295 SER A CA 1
ATOM 2321 C C . SER A 1 295 ? 12.979 -2.064 -12.955 1.00 86.69 295 SER A C 1
ATOM 2323 O O . SER A 1 295 ? 12.187 -1.161 -13.205 1.00 86.69 295 SER A O 1
ATOM 2325 N N . HIS A 1 296 ? 14.152 -1.829 -12.367 1.00 81.81 296 HIS A N 1
ATOM 2326 C CA . HIS A 1 296 ? 14.596 -0.497 -11.927 1.00 81.81 296 HIS A CA 1
ATOM 2327 C C . HIS A 1 296 ? 15.663 0.056 -12.876 1.00 81.81 296 HIS A C 1
ATOM 2329 O O . HIS A 1 296 ? 16.793 -0.424 -12.873 1.00 81.81 296 HIS A O 1
ATOM 2335 N N . GLY A 1 297 ? 15.328 1.069 -13.676 1.00 65.88 297 GLY A N 1
ATOM 2336 C CA . GLY A 1 297 ? 16.152 1.620 -14.760 1.00 65.88 297 GLY A CA 1
ATOM 2337 C C . GLY A 1 297 ? 17.484 2.254 -14.338 1.00 65.88 297 GLY A C 1
ATOM 2338 O O . GLY A 1 297 ? 18.362 2.403 -15.184 1.00 65.88 297 GLY A O 1
ATOM 2339 N N . GLY A 1 298 ? 17.658 2.582 -13.052 1.00 61.41 298 GLY A N 1
ATOM 2340 C CA . GLY A 1 298 ? 18.896 3.127 -12.477 1.00 61.41 298 GLY A CA 1
ATOM 2341 C C . GLY A 1 298 ? 19.890 2.096 -11.922 1.00 61.41 298 GLY A C 1
ATOM 2342 O O . GLY A 1 298 ? 20.933 2.487 -11.406 1.00 61.41 298 GLY A O 1
ATOM 2343 N N . ALA A 1 299 ? 19.591 0.794 -11.997 1.00 58.12 299 ALA A N 1
ATOM 2344 C CA . ALA A 1 299 ? 20.439 -0.232 -11.396 1.00 58.12 299 ALA A CA 1
ATOM 2345 C C . ALA A 1 299 ? 21.780 -0.356 -12.144 1.00 58.12 299 ALA A C 1
ATOM 2347 O O . ALA A 1 299 ? 21.876 -0.068 -13.336 1.00 58.12 299 ALA A O 1
ATOM 2348 N N . GLU A 1 300 ? 22.823 -0.830 -11.454 1.00 55.69 300 GLU A N 1
ATOM 2349 C CA . GLU A 1 300 ? 24.186 -0.976 -12.005 1.00 55.69 300 GLU A CA 1
ATOM 2350 C C . GLU A 1 300 ? 24.266 -1.901 -13.240 1.00 55.69 300 GLU A C 1
ATOM 2352 O O . GLU A 1 300 ? 25.253 -1.883 -13.979 1.00 55.69 300 GLU A O 1
ATOM 2357 N N . PHE A 1 301 ? 23.222 -2.697 -13.484 1.00 64.25 301 PHE A N 1
ATOM 2358 C CA . PHE A 1 301 ? 23.081 -3.579 -14.638 1.00 64.25 301 PHE A CA 1
ATOM 2359 C C . PHE A 1 301 ? 21.957 -3.109 -15.556 1.00 64.25 301 PHE A C 1
ATOM 2361 O O . PHE A 1 301 ? 21.028 -2.438 -15.124 1.00 64.25 301 PHE A O 1
ATOM 2368 N N . ASN A 1 302 ? 22.015 -3.499 -16.832 1.00 68.62 302 ASN A N 1
ATOM 2369 C CA . ASN A 1 302 ? 20.998 -3.128 -17.810 1.00 68.62 302 ASN A CA 1
ATOM 2370 C C . ASN A 1 302 ? 19.644 -3.773 -17.457 1.00 68.62 302 ASN A C 1
ATOM 2372 O O . ASN A 1 302 ? 19.364 -4.922 -17.811 1.00 68.62 302 ASN A O 1
ATOM 2376 N N . SER A 1 303 ? 18.797 -3.034 -16.749 1.00 69.62 303 SER A N 1
ATOM 2377 C CA . SER A 1 303 ? 17.498 -3.488 -16.232 1.00 69.62 303 SER A CA 1
ATOM 2378 C C . SER A 1 303 ? 16.496 -3.823 -17.337 1.00 69.62 303 SER A C 1
ATOM 2380 O O . SER A 1 303 ? 15.533 -4.558 -17.122 1.00 69.62 303 SER A O 1
ATOM 2382 N N . PHE A 1 304 ? 16.758 -3.348 -18.553 1.00 80.19 304 PHE A N 1
ATOM 2383 C CA . PHE A 1 304 ? 15.982 -3.667 -19.747 1.00 80.19 304 PHE A CA 1
ATOM 2384 C C . PHE A 1 304 ? 16.321 -5.037 -20.347 1.00 80.19 304 PHE A C 1
ATOM 2386 O O . PHE A 1 304 ? 15.672 -5.463 -21.300 1.00 80.19 304 PHE A O 1
ATOM 2393 N N . GLU A 1 305 ? 17.321 -5.746 -19.819 1.00 85.31 305 GLU A N 1
ATOM 2394 C CA . GLU A 1 305 ? 17.676 -7.114 -20.227 1.00 85.31 305 GLU A CA 1
ATOM 2395 C C . GLU A 1 305 ? 16.975 -8.199 -19.403 1.00 85.31 305 GLU A C 1
ATOM 2397 O O . GLU A 1 305 ? 17.143 -9.376 -19.707 1.00 85.31 305 GLU A O 1
ATOM 2402 N N . LEU A 1 306 ? 16.174 -7.825 -18.399 1.00 89.88 306 LEU A N 1
ATOM 2403 C CA . LEU A 1 306 ? 15.353 -8.781 -17.655 1.00 89.88 306 LEU A CA 1
ATOM 2404 C C . LEU A 1 306 ? 14.373 -9.503 -18.586 1.00 89.88 306 LEU A C 1
ATOM 2406 O O . LEU A 1 306 ? 13.698 -8.847 -19.371 1.00 89.88 306 LEU A O 1
ATOM 2410 N N . ASP A 1 307 ? 14.279 -10.827 -18.482 1.00 94.38 307 ASP A N 1
ATOM 2411 C CA . ASP A 1 307 ? 13.309 -11.640 -19.221 1.00 94.38 307 ASP A CA 1
ATOM 2412 C C . ASP A 1 307 ? 11.946 -11.618 -18.520 1.00 94.38 307 ASP A C 1
ATOM 2414 O O . ASP A 1 307 ? 11.719 -12.338 -17.541 1.00 94.38 307 ASP A O 1
ATOM 2418 N N . ALA A 1 308 ? 11.029 -10.802 -19.037 1.00 95.50 308 ALA A N 1
ATOM 2419 C CA . ALA A 1 308 ? 9.656 -10.710 -18.550 1.00 95.50 308 ALA A CA 1
ATOM 2420 C C . ALA A 1 308 ? 8.686 -11.665 -19.265 1.00 95.50 308 ALA A C 1
ATOM 2422 O O . ALA A 1 308 ? 7.469 -11.551 -19.089 1.00 95.50 308 ALA A O 1
ATOM 2423 N N . SER A 1 309 ? 9.181 -12.613 -20.069 1.00 97.06 309 SER A N 1
ATOM 2424 C CA . SER A 1 309 ? 8.318 -13.513 -20.837 1.00 97.06 309 SER A CA 1
ATOM 2425 C C . SER A 1 309 ? 7.363 -14.271 -19.913 1.00 97.06 309 SER A C 1
ATOM 2427 O O . SER A 1 309 ? 7.769 -14.842 -18.903 1.00 97.06 309 SER A O 1
ATOM 2429 N N . GLY A 1 310 ? 6.070 -14.264 -20.248 1.00 97.19 310 GLY A N 1
ATOM 2430 C CA . GLY A 1 310 ? 5.013 -14.930 -19.475 1.00 97.19 310 GLY A CA 1
ATOM 2431 C C . GLY A 1 310 ? 4.479 -14.158 -18.254 1.00 97.19 310 GLY A C 1
ATOM 2432 O O . GLY A 1 310 ? 3.472 -14.581 -17.669 1.00 97.19 310 GLY A O 1
ATOM 2433 N N . TYR A 1 311 ? 5.073 -13.014 -17.904 1.00 98.06 311 TYR A N 1
ATOM 2434 C CA . TYR A 1 311 ? 4.454 -12.020 -17.019 1.00 98.06 311 TYR A CA 1
ATOM 2435 C C . TYR A 1 311 ? 3.438 -11.167 -17.794 1.00 98.06 311 TYR A C 1
ATOM 2437 O O . TYR A 1 311 ? 3.563 -10.977 -19.005 1.00 98.06 311 TYR A O 1
ATOM 2445 N N . ASP A 1 312 ? 2.416 -10.650 -17.104 1.00 97.81 312 ASP A N 1
ATOM 2446 C CA . ASP A 1 312 ? 1.384 -9.823 -17.746 1.00 97.81 312 ASP A CA 1
ATOM 2447 C C . ASP A 1 312 ? 1.883 -8.398 -17.990 1.00 97.81 312 ASP A C 1
ATOM 2449 O O . ASP A 1 312 ? 1.593 -7.802 -19.026 1.00 97.81 312 ASP A O 1
ATOM 2453 N N . LEU A 1 313 ? 2.610 -7.836 -17.022 1.00 96.75 313 LEU A N 1
ATOM 2454 C CA . LEU A 1 313 ? 3.075 -6.453 -17.045 1.00 96.75 313 LEU A CA 1
ATOM 2455 C C . LEU A 1 313 ? 4.547 -6.355 -16.651 1.00 96.75 313 LEU A C 1
ATOM 2457 O O . LEU A 1 313 ? 5.038 -7.116 -15.819 1.00 96.75 313 LEU A O 1
ATOM 2461 N N . VAL A 1 314 ? 5.208 -5.334 -17.189 1.00 94.88 314 VAL A N 1
ATOM 2462 C CA . VAL A 1 314 ? 6.508 -4.864 -16.700 1.00 94.88 314 VAL A CA 1
ATOM 2463 C C . VAL A 1 314 ? 6.297 -3.549 -15.966 1.00 94.88 314 VAL A C 1
ATOM 2465 O O . VAL A 1 314 ? 5.708 -2.624 -16.529 1.00 94.88 314 VAL A O 1
ATOM 2468 N N . ALA A 1 315 ? 6.770 -3.450 -14.728 1.00 93.50 315 ALA A N 1
ATOM 2469 C CA . ALA A 1 315 ? 6.840 -2.183 -14.010 1.00 93.50 315 ALA A CA 1
ATOM 2470 C C . ALA A 1 315 ? 8.244 -1.607 -14.140 1.00 93.50 315 ALA A C 1
ATOM 2472 O O . ALA A 1 315 ? 9.187 -2.189 -13.615 1.00 93.50 315 ALA A O 1
ATOM 2473 N N . LEU A 1 316 ? 8.382 -0.479 -14.833 1.00 90.69 316 LEU A N 1
ATOM 2474 C CA . LEU A 1 316 ? 9.633 0.268 -14.848 1.00 90.69 316 LEU A CA 1
ATOM 2475 C C . LEU A 1 316 ? 9.658 1.236 -13.666 1.00 90.69 316 LEU A C 1
ATOM 2477 O O . LEU A 1 316 ? 8.698 1.983 -13.474 1.00 90.69 316 LEU A O 1
ATOM 2481 N N . SER A 1 317 ? 10.765 1.237 -12.934 1.00 84.12 317 SER A N 1
ATOM 2482 C CA . SER A 1 317 ? 11.047 2.112 -11.797 1.00 84.12 317 SER A CA 1
ATOM 2483 C C . SER A 1 317 ? 12.402 2.816 -11.930 1.00 84.12 317 SER A C 1
ATOM 2485 O O . SER A 1 317 ? 13.135 2.561 -12.888 1.00 84.12 317 SER A O 1
ATOM 2487 N N . GLY A 1 318 ? 12.747 3.711 -11.007 1.00 72.06 318 GLY A N 1
ATOM 2488 C CA . GLY A 1 318 ? 14.093 4.284 -10.885 1.00 72.06 318 GLY A CA 1
ATOM 2489 C C . GLY A 1 318 ? 14.393 5.506 -11.750 1.00 72.06 318 GLY A C 1
ATOM 2490 O O . GLY A 1 318 ? 15.549 5.760 -12.076 1.00 72.06 318 GLY A O 1
ATOM 2491 N N . CYS A 1 319 ? 13.373 6.275 -12.134 1.00 73.88 319 CYS A N 1
ATOM 2492 C CA . CYS A 1 319 ? 13.554 7.523 -12.880 1.00 73.88 319 CYS A CA 1
ATOM 2493 C C . CYS A 1 319 ? 13.132 8.734 -12.037 1.00 73.88 319 CYS A C 1
ATOM 2495 O O . CYS A 1 319 ? 12.103 9.372 -12.282 1.00 73.88 319 CYS A O 1
ATOM 2497 N N . SER A 1 320 ? 13.957 9.065 -11.046 1.00 75.12 320 SER A N 1
ATOM 2498 C CA . SER A 1 320 ? 13.829 10.288 -10.250 1.00 75.12 320 SER A CA 1
ATOM 2499 C C . SER A 1 320 ? 13.948 11.529 -11.130 1.00 75.12 320 SER A C 1
ATOM 2501 O O . SER A 1 320 ? 14.652 11.529 -12.136 1.00 75.12 320 SER A O 1
ATOM 2503 N N . THR A 1 321 ? 13.284 12.620 -10.766 1.00 77.62 321 THR A N 1
ATOM 2504 C CA . THR A 1 321 ? 13.411 13.884 -11.508 1.00 77.62 321 THR A CA 1
ATOM 2505 C C . THR A 1 321 ? 14.658 14.651 -11.103 1.00 77.62 321 THR A C 1
ATOM 2507 O O . THR A 1 321 ? 14.917 14.830 -9.917 1.00 77.62 321 THR A O 1
ATOM 2510 N N . TRP A 1 322 ? 15.386 15.189 -12.083 1.00 76.25 322 TRP A N 1
ATOM 2511 C CA . TRP A 1 322 ? 16.492 16.119 -11.852 1.00 76.25 322 TRP A CA 1
ATOM 2512 C C . TRP A 1 322 ? 16.421 17.322 -12.789 1.00 76.25 322 TRP A C 1
ATOM 2514 O O . TRP A 1 322 ? 15.744 17.321 -13.819 1.00 76.25 322 TRP A O 1
ATOM 2524 N N . GLN A 1 323 ? 17.158 18.373 -12.435 1.00 75.75 323 GLN A N 1
ATOM 2525 C CA . GLN A 1 323 ? 17.350 19.517 -13.316 1.00 75.75 323 GLN A CA 1
ATOM 2526 C C . GLN A 1 323 ? 18.620 19.375 -14.163 1.00 75.75 323 GLN A C 1
ATOM 2528 O O . GLN A 1 323 ? 19.622 18.836 -13.690 1.00 75.75 323 GLN A O 1
ATOM 2533 N N . PRO A 1 324 ? 18.624 19.917 -15.395 1.00 86.81 324 PRO A N 1
ATOM 2534 C CA . PRO A 1 324 ? 17.528 20.640 -16.052 1.00 86.81 324 PRO A CA 1
ATOM 2535 C C . PRO A 1 324 ? 16.430 19.705 -16.596 1.00 86.81 324 PRO A C 1
ATOM 2537 O O . PRO A 1 324 ? 16.736 18.652 -17.153 1.00 86.81 324 PRO A O 1
ATOM 2540 N N . LEU A 1 325 ? 15.162 20.135 -16.504 1.00 86.38 325 LEU A N 1
ATOM 2541 C CA . LEU A 1 325 ? 13.997 19.319 -16.890 1.00 86.38 325 LEU A CA 1
ATOM 2542 C C . LEU A 1 325 ? 14.021 18.849 -18.351 1.00 86.38 325 LEU A C 1
ATOM 2544 O O . LEU A 1 325 ? 13.534 17.767 -18.636 1.00 86.38 325 LEU A O 1
ATOM 2548 N N . GLU A 1 326 ? 14.611 19.613 -19.275 1.00 90.06 326 GLU A N 1
ATOM 2549 C CA . GLU A 1 326 ? 14.720 19.191 -20.681 1.00 90.06 326 GLU A CA 1
ATOM 2550 C C . GLU A 1 326 ? 15.601 17.941 -20.836 1.00 90.06 326 GLU A C 1
ATOM 2552 O O . GLU A 1 326 ? 15.251 17.010 -21.559 1.00 90.06 326 GLU A O 1
ATOM 2557 N N . SER A 1 327 ? 16.730 17.889 -20.120 1.00 87.50 327 SER A N 1
ATOM 2558 C CA . SER A 1 327 ? 17.604 16.712 -20.121 1.00 87.50 327 SER A CA 1
ATOM 2559 C C . SER A 1 327 ? 16.928 15.525 -19.446 1.00 87.50 327 SER A C 1
ATOM 2561 O O . SER A 1 327 ? 17.045 14.400 -19.928 1.00 87.50 327 SER A O 1
ATOM 2563 N N . TRP A 1 328 ? 16.199 15.778 -18.358 1.00 86.62 328 TRP A N 1
ATOM 2564 C CA . TRP A 1 328 ? 15.394 14.751 -17.709 1.00 86.62 328 TRP A CA 1
ATOM 2565 C C . TRP A 1 328 ? 14.292 14.221 -18.637 1.00 86.62 328 TRP A C 1
ATOM 2567 O O . TRP A 1 328 ? 14.163 13.013 -18.785 1.00 86.62 328 TRP A O 1
ATOM 2577 N N . ARG A 1 329 ? 13.566 15.086 -19.358 1.00 91.00 329 ARG A N 1
ATOM 2578 C CA . ARG A 1 329 ? 12.531 14.684 -20.325 1.00 91.00 329 ARG A CA 1
ATOM 2579 C C . ARG A 1 329 ? 13.110 13.857 -21.475 1.00 91.00 329 ARG A C 1
ATOM 2581 O O . ARG A 1 329 ? 12.493 12.887 -21.912 1.00 91.00 329 ARG A O 1
ATOM 2588 N N . ALA A 1 330 ? 14.302 14.206 -21.962 1.00 91.44 330 ALA A N 1
ATOM 2589 C CA . ALA A 1 330 ? 15.002 13.397 -22.958 1.00 91.44 330 ALA A CA 1
ATOM 2590 C C . ALA A 1 330 ? 15.324 11.991 -22.424 1.00 91.44 330 ALA A C 1
ATOM 2592 O O . ALA A 1 330 ? 15.079 11.009 -23.124 1.00 91.44 330 ALA A O 1
ATOM 2593 N N . HIS A 1 331 ? 15.798 11.891 -21.179 1.00 86.81 331 HIS A N 1
ATOM 2594 C CA . HIS A 1 331 ? 16.031 10.604 -20.527 1.00 86.81 331 HIS A CA 1
ATOM 2595 C C . HIS A 1 331 ? 14.730 9.825 -20.292 1.00 86.81 331 HIS A C 1
ATOM 2597 O O . HIS A 1 331 ? 14.660 8.650 -20.628 1.00 86.81 331 HIS A O 1
ATOM 2603 N N . LEU A 1 332 ? 13.665 10.470 -19.809 1.00 89.38 332 LEU A N 1
ATOM 2604 C CA . LEU A 1 332 ? 12.342 9.860 -19.661 1.00 89.38 332 LEU A CA 1
ATOM 2605 C C . LEU A 1 332 ? 11.879 9.207 -20.973 1.00 89.38 332 LEU A C 1
ATOM 2607 O O . LEU A 1 332 ? 11.394 8.078 -20.969 1.00 89.38 332 LEU A O 1
ATOM 2611 N N . ARG A 1 333 ? 12.048 9.889 -22.111 1.00 92.88 333 ARG A N 1
ATOM 2612 C CA . ARG A 1 333 ? 11.687 9.339 -23.428 1.00 92.88 333 ARG A CA 1
ATOM 2613 C C . ARG A 1 333 ? 12.503 8.103 -23.791 1.00 92.88 333 ARG A C 1
ATOM 2615 O O . ARG A 1 333 ? 11.925 7.155 -24.312 1.00 92.88 333 ARG A O 1
ATOM 2622 N N . GLU A 1 334 ? 13.797 8.092 -23.482 1.00 90.88 334 GLU A N 1
ATOM 2623 C CA . GLU A 1 334 ? 14.657 6.915 -23.648 1.00 90.88 334 GLU A CA 1
ATOM 2624 C C . GLU A 1 334 ? 14.178 5.745 -22.773 1.00 90.88 334 GLU A C 1
ATOM 2626 O O . GLU A 1 334 ? 14.015 4.630 -23.264 1.00 90.88 334 GLU A O 1
ATOM 2631 N N . GLN A 1 335 ? 13.865 6.003 -21.500 1.00 89.38 335 GLN A N 1
ATOM 2632 C CA . GLN A 1 335 ? 13.323 4.997 -20.579 1.00 89.38 335 GLN A CA 1
ATOM 2633 C C . GLN A 1 335 ? 11.994 4.416 -21.094 1.00 89.38 335 GLN A C 1
ATOM 2635 O O . GLN A 1 335 ? 11.792 3.201 -21.089 1.00 89.38 335 GLN A O 1
ATOM 2640 N N . LEU A 1 336 ? 11.106 5.268 -21.616 1.00 92.44 336 LEU A N 1
ATOM 2641 C CA . LEU A 1 336 ? 9.854 4.844 -22.244 1.00 92.44 336 LEU A CA 1
ATOM 2642 C C . LEU A 1 336 ? 10.088 4.030 -23.527 1.00 92.44 336 LEU A C 1
ATOM 2644 O O . LEU A 1 336 ? 9.331 3.096 -23.802 1.00 92.44 336 LEU A O 1
ATOM 2648 N N . ASP A 1 337 ? 11.086 4.379 -24.347 1.00 93.25 337 ASP A N 1
ATOM 2649 C CA . ASP A 1 337 ? 11.449 3.620 -25.556 1.00 93.25 337 ASP A CA 1
ATOM 2650 C C . ASP A 1 337 ? 11.934 2.219 -25.175 1.00 93.25 337 ASP A C 1
ATOM 2652 O O . ASP A 1 337 ? 11.493 1.225 -25.762 1.00 93.25 337 ASP A O 1
ATOM 2656 N N . ASN A 1 338 ? 12.762 2.129 -24.136 1.00 90.94 338 ASN A N 1
ATOM 2657 C CA . ASN A 1 338 ? 13.257 0.863 -23.616 1.00 90.94 338 ASN A CA 1
ATOM 2658 C C . ASN A 1 338 ? 12.136 0.007 -23.010 1.00 90.94 338 ASN A C 1
ATOM 2660 O O . ASN A 1 338 ? 12.080 -1.191 -23.289 1.00 90.94 338 ASN A O 1
ATOM 2664 N N . LEU A 1 339 ? 11.196 0.603 -22.267 1.00 92.81 339 LEU A N 1
ATOM 2665 C CA . LEU A 1 339 ? 10.017 -0.104 -21.753 1.00 92.81 339 LEU A CA 1
ATOM 2666 C C . LEU A 1 339 ? 9.170 -0.690 -22.886 1.00 92.81 339 LEU A C 1
ATOM 2668 O O . LEU A 1 339 ? 8.824 -1.868 -22.854 1.00 92.81 339 LEU A O 1
ATOM 2672 N N . VAL A 1 340 ? 8.858 0.111 -23.910 1.00 94.44 340 VAL A N 1
ATOM 2673 C CA . VAL A 1 340 ? 8.084 -0.352 -25.075 1.00 94.44 340 VAL A CA 1
ATOM 2674 C C . VAL A 1 340 ? 8.819 -1.480 -25.805 1.00 94.44 340 VAL A C 1
ATOM 2676 O O . VAL A 1 340 ? 8.192 -2.456 -26.219 1.00 94.44 340 VAL A O 1
ATOM 2679 N N . SER A 1 341 ? 10.143 -1.369 -25.937 1.00 93.50 341 SER A N 1
ATOM 2680 C CA . SER A 1 341 ? 10.986 -2.411 -26.527 1.00 93.50 341 SER A CA 1
ATOM 2681 C C . SER A 1 341 ? 10.928 -3.713 -25.722 1.00 93.50 341 SER A C 1
ATOM 2683 O O . SER A 1 341 ? 10.680 -4.770 -26.299 1.00 93.50 341 SER A O 1
ATOM 2685 N N . MET A 1 342 ? 11.080 -3.638 -24.397 1.00 93.12 342 MET A N 1
ATOM 2686 C CA . MET A 1 342 ? 11.018 -4.788 -23.489 1.00 93.12 342 MET A CA 1
ATOM 2687 C C . MET A 1 342 ? 9.649 -5.477 -23.538 1.00 93.12 342 MET A C 1
ATOM 2689 O O . MET A 1 342 ? 9.577 -6.681 -23.766 1.00 93.12 342 MET A O 1
ATOM 2693 N N . VAL A 1 343 ? 8.560 -4.706 -23.444 1.00 95.50 343 VAL A N 1
ATOM 2694 C CA . VAL A 1 343 ? 7.182 -5.212 -23.576 1.00 95.50 343 VAL A CA 1
ATOM 2695 C C . VAL A 1 343 ? 6.987 -5.948 -24.904 1.00 95.50 343 VAL A C 1
ATOM 2697 O O . VAL A 1 343 ? 6.424 -7.041 -24.931 1.00 95.50 343 VAL A O 1
ATOM 2700 N N . GLY A 1 344 ? 7.467 -5.374 -26.012 1.00 96.19 344 GLY A N 1
ATOM 2701 C CA . GLY A 1 344 ? 7.357 -5.986 -27.337 1.00 96.19 344 GLY A CA 1
ATOM 2702 C C . GLY A 1 344 ? 8.233 -7.229 -27.521 1.00 96.19 344 GLY A C 1
ATOM 2703 O O . GLY A 1 344 ? 7.819 -8.162 -28.209 1.00 96.19 344 GLY A O 1
ATOM 2704 N N . ARG A 1 345 ? 9.428 -7.249 -26.919 1.00 95.94 345 ARG A N 1
ATOM 2705 C CA . ARG A 1 345 ? 10.369 -8.379 -26.959 1.00 95.94 345 ARG A CA 1
ATOM 2706 C C . ARG A 1 345 ? 9.815 -9.591 -26.212 1.00 95.94 345 ARG A C 1
ATOM 2708 O O . ARG A 1 345 ? 9.864 -10.693 -26.754 1.00 95.94 345 ARG A O 1
ATOM 2715 N N . ASP A 1 346 ? 9.270 -9.363 -25.022 1.00 96.31 346 ASP A N 1
ATOM 2716 C CA . ASP A 1 346 ? 8.886 -10.424 -24.080 1.00 96.31 346 ASP A CA 1
ATOM 2717 C C . ASP A 1 346 ? 7.401 -10.810 -24.193 1.00 96.31 346 ASP A C 1
ATOM 2719 O O . ASP A 1 346 ? 6.947 -11.793 -23.608 1.00 96.31 346 ASP A O 1
ATOM 2723 N N . GLY A 1 347 ? 6.630 -10.063 -24.990 1.00 96.12 347 GLY A N 1
ATOM 2724 C CA . GLY A 1 347 ? 5.227 -10.363 -25.270 1.00 96.12 347 GLY A CA 1
ATOM 2725 C C . GLY A 1 347 ? 4.279 -10.063 -24.107 1.00 96.12 347 GLY A C 1
ATOM 2726 O O . GLY A 1 347 ? 3.231 -10.701 -24.012 1.00 96.12 347 GLY A O 1
ATOM 2727 N N . CYS A 1 348 ? 4.629 -9.114 -23.236 1.00 95.75 348 CYS A N 1
ATOM 2728 C CA . CYS A 1 348 ? 3.769 -8.653 -22.143 1.00 95.75 348 CYS A CA 1
ATOM 2729 C C . CYS A 1 348 ? 2.560 -7.855 -22.674 1.00 95.75 348 CYS A C 1
ATOM 2731 O O . CYS A 1 348 ? 2.625 -7.256 -23.751 1.00 95.75 348 CYS A O 1
ATOM 2733 N N . ASP A 1 349 ? 1.473 -7.761 -21.896 1.00 92.81 349 ASP A N 1
ATOM 2734 C CA . ASP A 1 349 ? 0.290 -6.964 -22.270 1.00 92.81 349 ASP A CA 1
ATOM 2735 C C . ASP A 1 349 ? 0.652 -5.477 -22.437 1.00 92.81 349 ASP A C 1
ATOM 2737 O O . ASP A 1 349 ? 0.139 -4.783 -23.325 1.00 92.81 349 ASP A O 1
ATOM 2741 N N . ASN A 1 350 ? 1.471 -4.953 -21.515 1.00 92.06 350 ASN A N 1
ATOM 2742 C CA . ASN A 1 350 ? 1.939 -3.570 -21.513 1.00 92.06 350 ASN A CA 1
ATOM 2743 C C . ASN A 1 350 ? 3.007 -3.298 -20.434 1.00 92.06 350 ASN A C 1
ATOM 2745 O O . ASN A 1 350 ? 3.324 -4.165 -19.620 1.00 92.06 350 ASN A O 1
ATOM 2749 N N . GLY A 1 351 ? 3.489 -2.053 -20.380 1.00 94.81 351 GLY A N 1
ATOM 2750 C CA . GLY A 1 351 ? 4.330 -1.534 -19.305 1.00 94.81 351 GLY A CA 1
ATOM 2751 C C . GLY A 1 351 ? 3.586 -0.545 -18.403 1.00 94.81 351 GLY A C 1
ATOM 2752 O O . GLY A 1 351 ? 2.683 0.165 -18.854 1.00 94.81 351 GLY A O 1
ATOM 2753 N N . ILE A 1 352 ? 3.970 -0.475 -17.133 1.00 95.62 352 ILE A N 1
ATOM 2754 C CA . ILE A 1 352 ? 3.551 0.563 -16.180 1.00 95.62 352 ILE A CA 1
ATOM 2755 C C . ILE A 1 352 ? 4.781 1.308 -15.662 1.00 95.62 352 ILE A C 1
ATOM 2757 O O . ILE A 1 352 ? 5.871 0.743 -15.622 1.00 95.62 352 ILE A O 1
ATOM 2761 N N . LEU A 1 353 ? 4.601 2.567 -15.268 1.00 93.38 353 LEU A N 1
ATOM 2762 C CA . LEU A 1 353 ? 5.626 3.321 -14.543 1.00 93.38 353 LEU A CA 1
ATOM 2763 C C . LEU A 1 353 ? 5.296 3.271 -13.061 1.00 93.38 353 LEU A C 1
ATOM 2765 O O . LEU A 1 353 ? 4.162 3.565 -12.682 1.00 93.38 353 LEU A O 1
ATOM 2769 N N . LEU A 1 354 ? 6.257 2.903 -12.234 1.00 89.50 354 LEU A N 1
ATOM 2770 C CA . LEU A 1 354 ? 6.091 2.782 -10.793 1.00 89.50 354 LEU A CA 1
ATOM 2771 C C . LEU A 1 354 ? 7.257 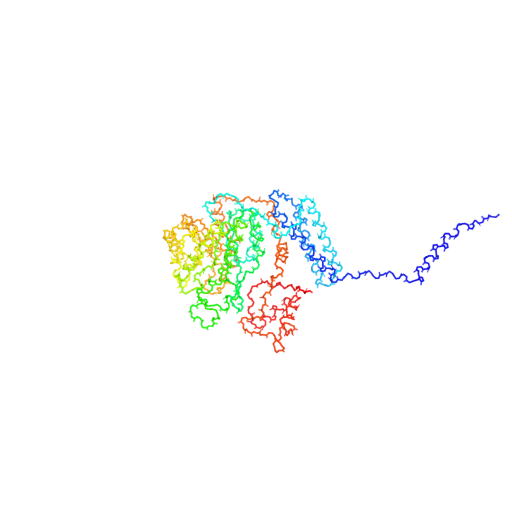3.482 -10.124 1.00 89.50 354 LEU A C 1
ATOM 2773 O O . LEU A 1 354 ? 8.356 3.286 -10.593 1.00 89.50 354 LEU A O 1
ATOM 2777 N N . ASP A 1 355 ? 7.001 4.281 -9.085 1.00 80.38 355 ASP A N 1
ATOM 2778 C CA . ASP A 1 355 ? 7.965 5.156 -8.385 1.00 80.38 355 ASP A CA 1
ATOM 2779 C C . ASP A 1 355 ? 8.546 6.333 -9.193 1.00 80.38 355 ASP A C 1
ATOM 2781 O O . ASP A 1 355 ? 9.371 7.094 -8.691 1.00 80.38 355 ASP A O 1
ATOM 2785 N N . PHE A 1 356 ? 8.052 6.564 -10.410 1.00 76.06 356 PHE A N 1
ATOM 2786 C CA . PHE A 1 356 ? 8.428 7.734 -11.200 1.00 76.06 356 PHE A CA 1
ATOM 2787 C C . PHE A 1 356 ? 7.902 8.997 -10.515 1.00 76.06 356 PHE A C 1
ATOM 2789 O O . PHE A 1 356 ? 6.692 9.220 -10.436 1.00 76.06 356 PHE A O 1
ATOM 2796 N N . GLY A 1 357 ? 8.813 9.831 -10.023 1.00 64.19 357 GLY A N 1
ATOM 2797 C CA . GLY A 1 357 ? 8.445 11.011 -9.260 1.00 64.19 357 GLY A CA 1
ATOM 2798 C C . GLY A 1 357 ? 9.537 12.063 -9.178 1.00 64.19 357 GLY A C 1
ATOM 2799 O O . GLY A 1 357 ? 10.656 11.922 -9.681 1.00 64.19 357 GLY A O 1
ATOM 2800 N N . SER A 1 358 ? 9.176 13.160 -8.533 1.00 63.91 358 SER A N 1
ATOM 2801 C CA . SER A 1 358 ? 10.010 14.340 -8.387 1.00 63.91 358 SER A CA 1
ATOM 2802 C C . SER A 1 358 ? 10.128 14.667 -6.903 1.00 63.91 358 SER A C 1
ATOM 2804 O O . SER A 1 358 ? 9.118 14.933 -6.249 1.00 63.91 358 SER A O 1
ATOM 2806 N N . THR A 1 359 ? 11.351 14.655 -6.368 1.00 61.75 359 THR A N 1
ATOM 2807 C CA . THR A 1 359 ? 11.606 15.039 -4.975 1.00 61.75 359 THR A CA 1
ATOM 2808 C C . THR A 1 359 ? 11.675 16.550 -4.846 1.00 61.75 359 THR A C 1
ATOM 2810 O O . THR A 1 359 ? 12.535 17.169 -5.476 1.00 61.75 359 THR A O 1
ATOM 2813 N N . TYR A 1 360 ? 10.853 17.155 -3.995 1.00 57.72 360 TYR A N 1
ATOM 2814 C CA . TYR A 1 360 ? 10.951 18.596 -3.723 1.00 57.72 360 TYR A CA 1
ATOM 2815 C C . TYR A 1 360 ? 11.711 18.920 -2.423 1.00 57.72 360 TYR A C 1
ATOM 2817 O O . TYR A 1 360 ? 12.208 20.030 -2.262 1.00 57.72 360 TYR A O 1
ATOM 2825 N N . LEU A 1 361 ? 11.884 17.949 -1.514 1.00 49.94 361 LEU A N 1
ATOM 2826 C CA . LEU A 1 361 ? 12.679 18.139 -0.285 1.00 49.94 361 LEU A CA 1
ATOM 2827 C C . LEU A 1 361 ? 14.153 17.731 -0.411 1.00 49.94 361 LEU A C 1
ATOM 2829 O O . LEU A 1 361 ? 14.945 18.083 0.457 1.00 49.94 361 LEU A O 1
ATOM 2833 N N . GLY A 1 362 ? 14.549 17.114 -1.530 1.00 40.62 362 GLY A N 1
ATOM 2834 C CA . GLY A 1 362 ? 15.900 16.588 -1.711 1.00 40.62 362 GLY A CA 1
ATOM 2835 C C . GLY A 1 362 ? 16.101 15.332 -0.862 1.00 40.62 362 GLY A C 1
ATOM 2836 O O . GLY A 1 362 ? 15.803 15.315 0.327 1.00 40.62 362 GLY A O 1
ATOM 2837 N N . GLY A 1 363 ? 16.590 14.270 -1.495 1.00 40.31 363 GLY A N 1
ATOM 2838 C CA . GLY A 1 363 ? 16.817 12.976 -0.855 1.00 40.31 363 GLY A CA 1
ATOM 2839 C C . GLY A 1 363 ? 15.767 11.922 -1.215 1.00 40.31 363 GLY A C 1
ATOM 2840 O O . GLY A 1 363 ? 14.564 12.191 -1.231 1.00 40.31 363 GLY A O 1
ATOM 2841 N N . SER A 1 364 ? 16.240 10.716 -1.533 1.00 39.41 364 SER A N 1
ATOM 2842 C CA . SER A 1 364 ? 15.414 9.506 -1.512 1.00 39.41 364 SER A CA 1
ATOM 2843 C C . SER A 1 364 ? 15.302 9.013 -0.062 1.00 39.41 364 SER A C 1
ATOM 2845 O O . SER A 1 364 ? 16.112 9.383 0.788 1.00 39.41 364 SER A O 1
ATOM 2847 N N . TRP A 1 365 ? 14.314 8.162 0.212 1.00 43.44 365 TRP A N 1
ATOM 2848 C CA . TRP A 1 365 ? 14.102 7.497 1.503 1.00 43.44 365 TRP A CA 1
ATOM 2849 C C . TRP A 1 365 ? 15.343 6.704 1.996 1.00 43.44 365 TRP A C 1
ATOM 2851 O O . TRP A 1 365 ? 15.425 6.385 3.177 1.00 43.44 365 TRP A O 1
ATOM 2861 N N . CYS A 1 366 ? 16.346 6.472 1.133 1.00 36.91 366 CYS A N 1
ATOM 2862 C CA . CYS A 1 366 ? 17.661 5.913 1.475 1.00 36.91 366 CYS A CA 1
ATOM 2863 C C . CYS A 1 366 ? 18.878 6.670 0.893 1.00 36.91 366 CYS A C 1
ATOM 2865 O O . CYS A 1 366 ? 20.012 6.282 1.165 1.00 36.91 366 CYS A O 1
ATOM 2867 N N . GLU A 1 367 ? 18.696 7.752 0.125 1.00 40.94 367 GLU A N 1
ATOM 2868 C CA . GLU A 1 367 ? 19.804 8.453 -0.549 1.00 40.94 367 GLU A CA 1
ATOM 2869 C C . GLU A 1 367 ? 19.839 9.941 -0.172 1.00 40.94 367 GLU A C 1
ATOM 2871 O O . GLU A 1 367 ? 19.243 10.776 -0.862 1.00 40.94 367 GLU A O 1
ATOM 2876 N N . PRO A 1 368 ? 20.560 10.318 0.900 1.00 34.06 368 PRO A N 1
ATOM 2877 C CA . PRO A 1 368 ? 20.544 11.678 1.437 1.00 34.06 368 PRO A CA 1
ATOM 2878 C C . PRO A 1 368 ? 21.206 12.759 0.560 1.00 34.06 368 PRO A C 1
ATOM 2880 O O . PRO A 1 368 ? 21.313 13.899 1.007 1.00 34.06 368 PRO A O 1
ATOM 2883 N N . SER A 1 369 ? 21.732 12.461 -0.637 1.00 40.12 369 SER A N 1
ATOM 2884 C CA . SER A 1 369 ? 22.745 13.356 -1.233 1.00 40.12 369 SER A CA 1
ATOM 2885 C C . SER A 1 369 ? 22.802 13.505 -2.759 1.00 40.12 369 SER A C 1
ATOM 2887 O O . SER A 1 369 ? 23.564 14.354 -3.227 1.00 40.12 369 SER A O 1
ATOM 2889 N N . ALA A 1 370 ? 22.018 12.777 -3.560 1.00 43.28 370 ALA A N 1
ATOM 2890 C CA . ALA A 1 370 ? 22.256 12.758 -5.011 1.00 43.28 370 ALA A CA 1
ATOM 2891 C C . ALA A 1 370 ? 21.522 13.845 -5.826 1.00 43.28 370 ALA A C 1
ATOM 2893 O O . ALA A 1 370 ? 21.982 14.200 -6.914 1.00 43.28 370 ALA A O 1
ATOM 2894 N N . VAL A 1 371 ? 20.410 14.410 -5.335 1.00 52.62 371 VAL A N 1
ATOM 2895 C CA . VAL A 1 371 ? 19.557 15.309 -6.138 1.00 52.62 371 VAL A CA 1
ATOM 2896 C C . VAL A 1 371 ? 19.231 16.587 -5.369 1.00 52.62 371 VAL A C 1
ATOM 2898 O O . VAL A 1 371 ? 18.747 16.539 -4.240 1.00 52.62 371 VAL A O 1
ATOM 2901 N N . GLN A 1 372 ? 19.498 17.750 -5.978 1.00 57.00 372 GLN A N 1
ATOM 2902 C CA . GLN A 1 372 ? 19.079 19.029 -5.399 1.00 57.00 372 GLN A CA 1
ATOM 2903 C C . GLN A 1 372 ? 17.548 19.058 -5.252 1.00 57.00 372 GLN A C 1
ATOM 2905 O O . GLN A 1 372 ? 16.866 18.705 -6.218 1.00 57.00 372 GLN A O 1
ATOM 2910 N N . PRO A 1 373 ? 17.008 19.498 -4.097 1.00 63.53 373 PRO A N 1
ATOM 2911 C CA . PRO A 1 373 ? 15.570 19.651 -3.914 1.00 63.53 373 PRO A CA 1
ATOM 2912 C C . PRO A 1 373 ? 14.962 20.467 -5.053 1.00 63.53 373 PRO A C 1
ATOM 2914 O O . PRO A 1 373 ? 15.431 21.567 -5.363 1.00 63.53 373 PRO A O 1
ATOM 2917 N N . LEU A 1 374 ? 13.927 19.923 -5.689 1.00 73.06 374 LEU A N 1
ATOM 2918 C CA . LEU A 1 374 ? 13.136 20.649 -6.677 1.00 73.06 374 LEU A CA 1
ATOM 2919 C C . LEU A 1 374 ? 12.173 21.605 -5.959 1.00 73.06 374 LEU A C 1
ATOM 2921 O O . LEU A 1 374 ? 11.841 21.406 -4.797 1.00 73.06 374 LEU A O 1
ATOM 2925 N N . THR A 1 375 ? 11.684 22.645 -6.634 1.00 84.69 375 THR A N 1
ATOM 2926 C CA . THR A 1 375 ? 10.532 23.391 -6.096 1.00 84.69 375 THR A CA 1
ATOM 2927 C C . THR A 1 375 ? 9.243 22.623 -6.376 1.00 84.69 375 THR A C 1
ATOM 2929 O O . THR A 1 375 ? 9.194 21.794 -7.287 1.00 84.69 375 THR A O 1
ATOM 2932 N N . GLU A 1 376 ? 8.177 22.923 -5.639 1.00 87.12 376 GLU A N 1
ATOM 2933 C CA . GLU A 1 376 ? 6.864 22.309 -5.866 1.00 87.12 376 GLU A CA 1
ATOM 2934 C C . GLU A 1 376 ? 6.325 22.586 -7.286 1.00 87.12 376 GLU A C 1
ATOM 2936 O O . GLU A 1 376 ? 5.684 21.735 -7.901 1.00 87.12 376 GLU A O 1
ATOM 2941 N N . GLU A 1 377 ? 6.639 23.744 -7.875 1.00 89.00 377 GLU A N 1
ATOM 2942 C CA . GLU A 1 377 ? 6.286 24.052 -9.267 1.00 89.00 377 GLU A CA 1
ATOM 2943 C C . GLU A 1 377 ? 7.080 23.209 -10.266 1.00 89.00 377 GLU A C 1
ATOM 2945 O O . GLU A 1 377 ? 6.546 22.807 -11.299 1.00 89.00 377 GLU A O 1
ATOM 2950 N N . VAL A 1 378 ? 8.354 22.935 -9.973 1.00 87.56 378 VAL A N 1
ATOM 2951 C CA . VAL A 1 378 ? 9.190 22.055 -10.800 1.00 87.56 378 VAL A CA 1
ATOM 2952 C C . VAL A 1 378 ? 8.689 20.612 -10.706 1.00 87.56 378 VAL A C 1
ATOM 2954 O O . VAL A 1 378 ? 8.673 19.923 -11.724 1.00 87.56 378 VAL A O 1
ATOM 2957 N N . GLN A 1 379 ? 8.217 20.183 -9.531 1.00 88.31 379 GLN A N 1
ATOM 2958 C CA . GLN A 1 379 ? 7.536 18.900 -9.336 1.00 88.31 379 GLN A CA 1
ATOM 2959 C C . GLN A 1 379 ? 6.305 18.785 -10.251 1.00 88.31 379 GLN A C 1
ATOM 2961 O O . GLN A 1 379 ? 6.175 17.822 -11.004 1.00 88.31 379 GLN A O 1
ATOM 2966 N N . ALA A 1 380 ? 5.436 19.801 -10.248 1.00 92.19 380 ALA A N 1
ATOM 2967 C CA . ALA A 1 380 ? 4.240 19.831 -11.089 1.00 92.19 380 ALA A CA 1
ATOM 2968 C C . ALA A 1 380 ? 4.578 19.816 -12.591 1.00 92.19 380 ALA A C 1
ATOM 2970 O O . ALA A 1 380 ? 3.972 19.066 -13.350 1.00 92.19 380 ALA A O 1
ATOM 2971 N N . GLN A 1 381 ? 5.579 20.595 -13.022 1.00 92.94 381 GLN A N 1
ATOM 2972 C CA . GLN A 1 381 ? 6.043 20.600 -14.417 1.00 92.94 381 GLN A CA 1
ATOM 2973 C C . GLN A 1 381 ? 6.594 19.242 -14.856 1.00 92.94 381 GLN A C 1
ATOM 2975 O O . GLN A 1 381 ? 6.359 18.818 -15.985 1.00 92.94 381 GLN A O 1
ATOM 2980 N N . ALA A 1 382 ? 7.336 18.564 -13.983 1.00 90.56 382 ALA A N 1
ATOM 2981 C CA . ALA A 1 382 ? 7.881 17.250 -14.280 1.00 90.56 382 ALA A CA 1
ATOM 2982 C C . ALA A 1 382 ? 6.779 16.186 -14.392 1.00 90.56 382 ALA A C 1
ATOM 2984 O O . ALA A 1 382 ? 6.794 15.412 -15.347 1.00 90.56 382 ALA A O 1
ATOM 2985 N N . LEU A 1 383 ? 5.787 16.183 -13.492 1.00 92.94 383 LEU A N 1
ATOM 2986 C CA . LEU A 1 383 ? 4.635 15.280 -13.613 1.00 92.94 383 LEU A CA 1
ATOM 2987 C C . LEU A 1 383 ? 3.804 15.557 -14.873 1.00 92.94 383 LEU A C 1
ATOM 2989 O O . LEU A 1 383 ? 3.366 14.611 -15.521 1.00 92.94 383 LEU A O 1
ATOM 2993 N N . GLU A 1 384 ? 3.646 16.819 -15.273 1.00 95.69 384 GLU A N 1
ATOM 2994 C CA . GLU A 1 384 ? 2.984 17.156 -16.540 1.00 95.69 384 GLU A CA 1
ATOM 2995 C C . GLU A 1 384 ? 3.731 16.530 -17.727 1.00 95.69 384 GLU A C 1
ATOM 2997 O O . GLU A 1 384 ? 3.142 15.817 -18.535 1.00 95.69 384 GLU A O 1
ATOM 3002 N N . MET A 1 385 ? 5.057 16.700 -17.795 1.00 95.00 385 MET A N 1
ATOM 3003 C CA . MET A 1 385 ? 5.884 16.086 -18.845 1.00 95.00 385 MET A CA 1
ATOM 3004 C C . MET A 1 385 ? 5.840 14.550 -18.814 1.00 95.00 385 MET A C 1
ATOM 3006 O O . MET A 1 385 ? 5.852 13.919 -19.876 1.00 95.00 385 MET A O 1
ATOM 3010 N N . LEU A 1 386 ? 5.784 13.951 -17.618 1.00 94.00 386 LEU A N 1
ATOM 3011 C CA . LEU A 1 386 ? 5.633 12.507 -17.426 1.00 94.00 386 LEU A CA 1
ATOM 3012 C C . LEU A 1 386 ? 4.352 11.996 -18.086 1.00 94.00 386 LEU A C 1
ATOM 3014 O O . LEU A 1 386 ? 4.387 10.990 -18.800 1.00 94.00 386 LEU A O 1
ATOM 3018 N N . PHE A 1 387 ? 3.234 12.685 -17.867 1.00 95.81 387 PHE A N 1
ATOM 3019 C CA . PHE A 1 387 ? 1.963 12.308 -18.465 1.00 95.81 387 PHE A CA 1
ATOM 3020 C C . PHE A 1 387 ? 1.917 12.611 -19.964 1.00 95.81 387 PHE A C 1
ATOM 3022 O O . PHE A 1 387 ? 1.581 11.709 -20.730 1.00 95.81 387 PHE A O 1
ATOM 3029 N N . GLU A 1 388 ? 2.346 13.795 -20.408 1.00 96.81 388 GLU A N 1
ATOM 3030 C CA . GLU A 1 388 ? 2.396 14.156 -21.834 1.00 96.81 388 GLU A CA 1
ATOM 3031 C C . GLU A 1 388 ? 3.133 13.102 -22.676 1.00 96.81 388 GLU A C 1
ATOM 3033 O O . GLU A 1 388 ? 2.658 12.702 -23.741 1.00 96.81 388 GLU A O 1
ATOM 3038 N N . ASP A 1 389 ? 4.299 12.646 -22.207 1.00 95.69 389 ASP A N 1
ATOM 3039 C CA . ASP A 1 389 ? 5.118 11.691 -22.952 1.00 95.69 389 ASP A CA 1
ATOM 3040 C C . ASP A 1 389 ? 4.723 10.231 -22.674 1.00 95.69 389 ASP A C 1
ATOM 3042 O O . ASP A 1 389 ? 4.863 9.384 -23.558 1.00 95.69 389 ASP A O 1
ATOM 3046 N N . GLY A 1 390 ? 4.241 9.908 -21.471 1.00 94.69 390 GLY A N 1
ATOM 3047 C CA . GLY A 1 390 ? 3.979 8.534 -21.039 1.00 94.69 390 GLY A CA 1
ATOM 3048 C C . GLY A 1 390 ? 2.548 8.036 -21.259 1.00 94.69 390 GLY A C 1
ATOM 3049 O O . GLY A 1 390 ? 2.341 6.824 -21.343 1.00 94.69 390 GLY A O 1
ATOM 3050 N N . TRP A 1 391 ? 1.540 8.914 -21.340 1.00 95.56 391 TRP A N 1
ATOM 3051 C CA . TRP A 1 391 ? 0.135 8.506 -21.191 1.00 95.56 391 TRP A CA 1
ATOM 3052 C C . TRP A 1 391 ? -0.341 7.524 -22.265 1.00 95.56 391 TRP A C 1
ATOM 3054 O O . TRP A 1 391 ? -0.952 6.513 -21.940 1.00 95.56 391 TRP A O 1
ATOM 3064 N N . GLU A 1 392 ? -0.006 7.729 -23.532 1.00 94.81 392 GLU A N 1
ATOM 3065 C CA . GLU A 1 392 ? -0.396 6.788 -24.598 1.00 94.81 392 GLU A CA 1
ATOM 3066 C C . GLU A 1 392 ? 0.556 5.588 -24.726 1.00 94.81 392 GLU A C 1
ATOM 3068 O O . GLU A 1 392 ? 0.270 4.620 -25.430 1.00 94.81 392 GLU A O 1
ATOM 3073 N N . ARG A 1 393 ? 1.710 5.640 -24.055 1.00 95.06 393 ARG A N 1
ATOM 3074 C CA . ARG A 1 393 ? 2.800 4.666 -24.207 1.00 95.06 393 ARG A CA 1
ATOM 3075 C C . ARG A 1 393 ? 2.816 3.586 -23.132 1.00 95.06 393 ARG A C 1
ATOM 3077 O O . ARG A 1 393 ? 3.521 2.593 -23.285 1.00 95.06 393 ARG A O 1
ATOM 3084 N N . THR A 1 394 ? 2.069 3.790 -22.054 1.00 95.12 394 THR A N 1
ATOM 3085 C CA . THR A 1 394 ? 2.028 2.903 -20.887 1.00 95.12 394 THR A CA 1
ATOM 3086 C C . THR A 1 394 ? 0.591 2.527 -20.558 1.00 95.12 394 THR A C 1
ATOM 3088 O O . THR A 1 394 ? -0.365 3.193 -20.966 1.00 95.12 394 THR A O 1
ATOM 3091 N N . LYS A 1 395 ? 0.389 1.491 -19.747 1.00 95.81 395 LYS A N 1
ATOM 3092 C CA . LYS A 1 395 ? -0.936 1.130 -19.228 1.00 95.81 395 LYS A CA 1
ATOM 3093 C C . LYS A 1 395 ? -1.284 1.844 -17.932 1.00 95.81 395 LYS A C 1
ATOM 3095 O O . LYS A 1 395 ? -2.455 1.870 -17.557 1.00 95.81 395 LYS A O 1
ATOM 3100 N N . GLY A 1 396 ? -0.308 2.453 -17.272 1.00 95.69 396 GLY A N 1
ATOM 3101 C CA . GLY A 1 396 ? -0.542 3.113 -16.003 1.00 95.69 396 GLY A CA 1
ATOM 3102 C C . GLY A 1 396 ? 0.689 3.705 -15.346 1.00 95.69 396 GLY A C 1
ATOM 3103 O O . GLY A 1 396 ? 1.811 3.537 -15.825 1.00 95.69 396 GLY A O 1
ATOM 3104 N N . PHE A 1 397 ? 0.419 4.390 -14.244 1.00 95.75 397 PHE A N 1
ATOM 3105 C CA . PHE A 1 397 ? 1.367 5.136 -13.432 1.00 95.75 397 PHE A CA 1
ATOM 3106 C C . PHE A 1 397 ? 1.087 4.836 -11.961 1.00 95.75 397 PHE A C 1
ATOM 3108 O O . PHE A 1 397 ? -0.075 4.776 -11.568 1.00 95.75 397 PHE A O 1
ATOM 3115 N N . PHE A 1 398 ? 2.130 4.653 -11.161 1.00 94.69 398 PHE A N 1
ATOM 3116 C CA . PHE A 1 398 ? 2.069 4.472 -9.715 1.00 94.69 398 PHE A CA 1
ATOM 3117 C C . PHE A 1 398 ? 3.022 5.482 -9.085 1.00 94.69 398 PHE A C 1
ATOM 3119 O O . PHE A 1 398 ? 4.218 5.224 -8.949 1.00 94.69 398 PHE A O 1
ATOM 3126 N N . LEU A 1 399 ? 2.490 6.667 -8.788 1.00 92.75 399 LEU A N 1
ATOM 3127 C CA . LEU A 1 399 ? 3.290 7.803 -8.333 1.00 92.75 399 LEU A CA 1
ATOM 3128 C C . LEU A 1 399 ? 3.682 7.640 -6.858 1.00 92.75 399 LEU A C 1
ATOM 3130 O O . LEU A 1 399 ? 2.811 7.286 -6.059 1.00 92.75 399 LEU A O 1
ATOM 3134 N N . PRO A 1 400 ? 4.941 7.912 -6.476 1.00 87.12 400 PRO A N 1
ATOM 3135 C CA . PRO A 1 400 ? 5.397 7.768 -5.098 1.00 87.12 400 PRO A CA 1
ATOM 3136 C C . PRO A 1 400 ? 4.643 8.719 -4.160 1.00 87.12 400 PRO A C 1
ATOM 3138 O O . PRO A 1 400 ? 4.511 9.914 -4.437 1.00 87.12 400 PRO A O 1
ATOM 3141 N N . VAL A 1 401 ? 4.173 8.192 -3.031 1.00 80.81 401 VAL A N 1
ATOM 3142 C CA . VAL A 1 401 ? 3.539 8.960 -1.954 1.00 80.81 401 VAL A CA 1
ATOM 3143 C C . VAL A 1 401 ? 4.298 8.690 -0.657 1.00 80.81 401 VAL A C 1
ATOM 3145 O O . VAL A 1 401 ? 4.248 7.611 -0.082 1.00 80.81 401 VAL A O 1
ATOM 3148 N N . GLY A 1 402 ? 5.080 9.676 -0.227 1.00 72.44 402 GLY A N 1
ATOM 3149 C CA . GLY A 1 402 ? 5.988 9.548 0.908 1.00 72.44 402 GLY A CA 1
ATOM 3150 C C . GLY A 1 402 ? 6.708 10.858 1.194 1.00 72.44 402 GLY A C 1
ATOM 3151 O O . GLY A 1 402 ? 6.618 11.814 0.413 1.00 72.44 402 GLY A O 1
ATOM 3152 N N . HIS A 1 403 ? 7.414 10.925 2.322 1.00 67.38 403 HIS A N 1
ATOM 3153 C CA . HIS A 1 403 ? 8.117 12.140 2.724 1.00 67.38 403 HIS A CA 1
ATOM 3154 C C . HIS A 1 403 ? 9.107 12.591 1.635 1.00 67.38 403 HIS A C 1
ATOM 3156 O O . HIS A 1 403 ? 9.931 11.809 1.174 1.00 67.38 403 HIS A O 1
ATOM 3162 N N . GLY A 1 404 ? 8.980 13.841 1.181 1.00 68.19 404 GLY A N 1
ATOM 3163 C CA . GLY A 1 404 ? 9.809 14.426 0.119 1.00 68.19 404 GLY A CA 1
ATOM 3164 C C . GLY A 1 404 ? 9.401 14.105 -1.322 1.00 68.19 404 GLY A C 1
ATOM 3165 O O . GLY A 1 404 ? 9.856 14.807 -2.227 1.00 68.19 404 GLY A O 1
ATOM 3166 N N . TRP A 1 405 ? 8.515 13.127 -1.535 1.00 75.69 405 TRP A N 1
ATOM 3167 C CA . TRP A 1 405 ? 8.023 12.702 -2.856 1.00 75.69 405 TRP A CA 1
ATOM 3168 C C . TRP A 1 405 ? 6.553 13.023 -3.101 1.00 75.69 405 TRP A C 1
ATOM 3170 O O . TRP A 1 405 ? 6.133 13.121 -4.253 1.00 75.69 405 TRP A O 1
ATOM 3180 N N . SER A 1 406 ? 5.774 13.177 -2.028 1.00 83.94 406 SER A N 1
ATOM 3181 C CA . SER A 1 406 ? 4.330 13.360 -2.120 1.00 83.94 406 SER A CA 1
ATOM 3182 C C . SER A 1 406 ? 3.964 14.556 -3.000 1.00 83.94 406 SER A C 1
ATOM 3184 O O . SER A 1 406 ? 4.498 15.651 -2.845 1.00 83.94 406 SER A O 1
ATOM 3186 N N . PHE A 1 407 ? 3.026 14.346 -3.917 1.00 89.00 407 PHE A N 1
ATOM 3187 C CA . PHE A 1 407 ? 2.385 15.411 -4.690 1.00 89.00 407 PHE A CA 1
ATOM 3188 C C . PHE A 1 407 ? 1.101 15.921 -4.016 1.00 89.00 407 PHE A C 1
ATOM 3190 O O . PHE A 1 407 ? 0.549 16.938 -4.429 1.00 89.00 407 PHE A O 1
ATOM 3197 N N . ILE A 1 408 ? 0.615 15.211 -2.993 1.00 90.06 408 ILE A N 1
ATOM 3198 C CA . ILE A 1 408 ? -0.642 15.498 -2.298 1.00 90.06 408 ILE A CA 1
ATOM 3199 C C . ILE A 1 408 ? -0.485 16.754 -1.442 1.00 90.06 408 ILE A C 1
ATOM 3201 O O . ILE A 1 408 ? 0.467 16.869 -0.676 1.00 90.06 408 ILE A O 1
ATOM 3205 N N . GLY A 1 409 ? -1.442 17.674 -1.542 1.00 90.25 409 GLY A N 1
ATOM 3206 C CA . GLY A 1 409 ? -1.408 18.984 -0.893 1.00 90.25 409 GLY A CA 1
ATOM 3207 C C . GLY A 1 409 ? -0.529 20.017 -1.606 1.00 90.25 409 GLY A C 1
ATOM 3208 O O . GLY A 1 409 ? -0.435 21.149 -1.134 1.00 90.25 409 GLY A O 1
ATOM 3209 N N . HIS A 1 410 ? 0.073 19.660 -2.745 1.00 91.19 410 HIS A N 1
ATOM 3210 C CA . HIS A 1 410 ? 0.988 20.503 -3.520 1.00 91.19 410 HIS A CA 1
ATOM 3211 C C . HIS A 1 410 ? 0.414 20.826 -4.913 1.00 91.19 410 HIS A C 1
ATOM 3213 O O . HIS A 1 410 ? -0.527 20.171 -5.361 1.00 91.19 410 HIS A O 1
ATOM 3219 N N . PRO A 1 411 ? 0.967 21.808 -5.657 1.00 94.62 411 PRO A N 1
ATOM 3220 C CA . PRO A 1 411 ? 0.533 22.135 -7.020 1.00 94.62 411 PRO A CA 1
ATOM 3221 C C . PRO A 1 411 ? 0.460 20.933 -7.973 1.00 94.62 411 PRO A C 1
ATOM 3223 O O . PRO A 1 411 ? -0.416 20.888 -8.838 1.00 94.62 411 PRO A O 1
ATOM 3226 N N . ALA A 1 412 ? 1.350 19.956 -7.788 1.00 93.00 412 ALA A N 1
ATOM 3227 C CA . ALA A 1 412 ? 1.390 18.697 -8.522 1.00 93.00 412 ALA A CA 1
ATOM 3228 C C . ALA A 1 412 ? 0.101 17.856 -8.371 1.00 93.00 412 ALA A C 1
ATOM 3230 O O . ALA A 1 412 ? -0.256 17.130 -9.296 1.00 93.00 412 ALA A O 1
ATOM 3231 N N . GLU A 1 413 ? -0.644 18.004 -7.269 1.00 95.44 413 GLU A N 1
ATOM 3232 C CA . GLU A 1 413 ? -1.951 17.364 -7.063 1.00 95.44 413 GLU A CA 1
ATOM 3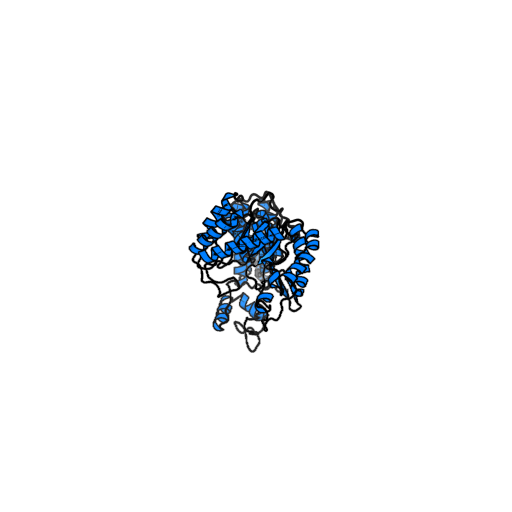233 C C . GLU A 1 413 ? -2.955 17.722 -8.159 1.00 95.44 413 GLU A C 1
ATOM 3235 O O . GLU A 1 413 ? -3.668 16.849 -8.654 1.00 95.44 413 GLU A O 1
ATOM 3240 N N . ASN A 1 414 ? -2.978 18.987 -8.588 1.00 97.00 414 ASN A N 1
ATOM 3241 C CA . ASN A 1 414 ? -3.900 19.432 -9.632 1.00 97.00 414 ASN A CA 1
ATOM 3242 C C . ASN A 1 414 ? -3.571 18.780 -10.977 1.00 97.00 414 ASN A C 1
ATOM 3244 O O . ASN A 1 414 ? -4.480 18.328 -11.663 1.00 97.00 414 ASN A O 1
ATOM 3248 N N . VAL A 1 415 ? -2.281 18.674 -11.314 1.00 97.00 415 VAL A N 1
ATOM 3249 C CA . VAL A 1 415 ? -1.819 17.999 -12.537 1.00 97.00 415 VAL A CA 1
ATOM 3250 C C . VAL A 1 415 ? -2.265 16.539 -12.527 1.00 97.00 415 VAL A C 1
ATOM 3252 O O . VAL A 1 415 ? -2.909 16.073 -13.465 1.00 97.00 415 VAL A O 1
ATOM 3255 N N . VAL A 1 416 ? -1.996 15.820 -11.434 1.00 96.38 416 VAL A N 1
ATOM 3256 C CA . VAL A 1 416 ? -2.421 14.421 -11.297 1.00 96.38 416 VAL A CA 1
ATOM 3257 C C . VAL A 1 416 ? -3.941 14.303 -11.398 1.00 96.38 416 VAL A C 1
ATOM 3259 O O . VAL A 1 416 ? -4.425 13.450 -12.134 1.00 96.38 416 VAL A O 1
ATOM 3262 N N . GLY A 1 417 ? -4.696 15.164 -10.713 1.00 97.12 417 GLY A N 1
ATOM 3263 C CA . GLY A 1 417 ? -6.158 15.159 -10.740 1.00 97.12 417 GLY A CA 1
ATOM 3264 C C . GLY A 1 417 ? -6.758 15.444 -12.119 1.00 97.12 417 GLY A C 1
ATOM 3265 O O . GLY A 1 417 ? -7.761 14.825 -12.475 1.00 97.12 417 GLY A O 1
ATOM 3266 N N . GLU A 1 418 ? -6.146 16.327 -12.911 1.00 97.38 418 GLU A N 1
ATOM 3267 C CA . GLU A 1 418 ? -6.561 16.600 -14.292 1.00 97.38 418 GLU A CA 1
ATOM 3268 C C . GLU A 1 418 ? -6.395 15.350 -15.164 1.00 97.38 418 GLU A C 1
ATOM 3270 O O . GLU A 1 418 ? -7.385 14.867 -15.717 1.00 97.38 418 GLU A O 1
ATOM 3275 N N . TRP A 1 419 ? -5.198 14.755 -15.197 1.00 97.25 419 TRP A N 1
ATOM 3276 C CA . TRP A 1 419 ? -4.903 13.566 -16.007 1.00 97.25 419 TRP A CA 1
ATOM 3277 C C . TRP A 1 419 ? -5.647 12.310 -15.537 1.00 97.25 419 TRP A C 1
ATOM 3279 O O . TRP A 1 419 ? -6.243 11.574 -16.329 1.00 97.25 419 TRP A O 1
ATOM 3289 N N . TYR A 1 420 ? -5.648 12.032 -14.232 1.00 96.56 420 TYR A N 1
ATOM 3290 C CA . TYR A 1 420 ? -6.331 10.861 -13.685 1.00 96.56 420 TYR A CA 1
ATOM 3291 C C . TYR A 1 420 ? -7.858 11.009 -13.760 1.00 96.56 420 TYR A C 1
ATOM 3293 O O . TYR A 1 420 ? -8.559 10.006 -13.961 1.00 96.56 420 TYR A O 1
ATOM 3301 N N . GLY A 1 421 ? -8.387 12.228 -13.657 1.00 93.56 421 GLY A N 1
ATOM 3302 C CA . GLY A 1 421 ? -9.818 12.518 -13.696 1.00 93.56 421 GLY A CA 1
ATOM 3303 C C . GLY A 1 421 ? -10.479 12.291 -15.060 1.00 93.56 421 GLY A C 1
ATOM 3304 O O . GLY A 1 421 ? -11.666 11.958 -15.097 1.00 93.56 421 GLY A O 1
ATOM 3305 N N . GLU A 1 422 ? -9.738 12.382 -16.173 1.00 87.44 422 GLU A N 1
ATOM 3306 C CA . GLU A 1 422 ? -10.295 12.290 -17.539 1.00 87.44 422 GLU A CA 1
ATOM 3307 C C . GLU A 1 422 ? -11.087 11.000 -17.799 1.00 87.44 422 GLU A C 1
ATOM 3309 O O . GLU A 1 422 ? -12.092 10.992 -18.509 1.00 87.44 422 GLU A O 1
ATOM 3314 N N . SER A 1 423 ? -10.646 9.892 -17.199 1.00 79.25 423 SER A N 1
ATOM 3315 C CA . SER A 1 423 ? -11.257 8.564 -17.365 1.00 79.25 423 SER A CA 1
ATOM 3316 C C . SER A 1 423 ? -12.312 8.234 -16.299 1.00 79.25 423 SER A C 1
ATOM 3318 O O . SER A 1 423 ? -12.731 7.080 -16.183 1.00 79.25 423 SER A O 1
ATOM 3320 N N . GLY A 1 424 ? -12.732 9.225 -15.510 1.00 87.75 424 GLY A N 1
ATOM 3321 C CA . GLY A 1 424 ? -13.700 9.081 -14.428 1.00 87.75 424 GLY A CA 1
ATOM 3322 C C . GLY A 1 424 ? -13.074 8.781 -13.065 1.00 87.75 424 GLY A C 1
ATOM 3323 O O . GLY A 1 424 ? -11.918 8.361 -12.945 1.00 87.75 424 GLY A O 1
ATOM 3324 N N . THR A 1 425 ? -13.881 8.999 -12.030 1.00 92.31 425 THR A N 1
ATOM 3325 C CA . THR A 1 425 ? -13.506 8.910 -10.616 1.00 92.31 425 THR A CA 1
ATOM 3326 C C . THR A 1 425 ? -14.301 7.824 -9.894 1.00 92.31 425 THR A C 1
ATOM 3328 O O . THR A 1 425 ? -15.378 7.411 -10.334 1.00 92.31 425 THR A O 1
ATOM 3331 N N . LEU A 1 426 ? -13.759 7.338 -8.777 1.00 92.88 426 LEU A N 1
ATOM 3332 C CA . LEU A 1 426 ? -14.473 6.421 -7.893 1.00 92.88 426 LEU A CA 1
ATOM 3333 C C . LEU A 1 426 ? -15.501 7.189 -7.042 1.00 92.88 426 LEU A C 1
ATOM 3335 O O . LEU A 1 426 ? -15.247 8.332 -6.655 1.00 92.88 426 LEU A O 1
ATOM 3339 N N . PRO A 1 427 ? -16.650 6.579 -6.703 1.00 92.12 427 PRO A N 1
ATOM 3340 C CA . PRO A 1 427 ? -17.627 7.215 -5.831 1.00 92.12 427 PRO A CA 1
ATOM 3341 C C . PRO A 1 427 ? -17.102 7.310 -4.394 1.00 92.12 427 PRO A C 1
ATOM 3343 O O . PRO A 1 427 ? -16.557 6.344 -3.848 1.00 92.12 427 PRO A O 1
ATOM 3346 N N . ILE A 1 428 ? -17.331 8.462 -3.764 1.00 91.56 428 ILE A N 1
ATOM 3347 C CA . ILE A 1 428 ? -17.133 8.642 -2.324 1.00 91.56 428 ILE A CA 1
ATOM 3348 C C . ILE A 1 428 ? -18.346 8.056 -1.600 1.00 91.56 428 ILE A C 1
ATOM 3350 O O . ILE A 1 428 ? -19.489 8.404 -1.906 1.00 91.56 428 ILE A O 1
ATOM 3354 N N . LYS A 1 429 ? -18.093 7.154 -0.658 1.00 86.94 429 LYS A N 1
ATOM 3355 C CA . LYS A 1 429 ? -19.090 6.454 0.153 1.00 86.94 429 LYS A CA 1
ATOM 3356 C C . LYS A 1 429 ? -19.019 6.959 1.600 1.00 86.94 429 LYS A C 1
ATOM 3358 O O . LYS A 1 429 ? -17.945 7.348 2.045 1.00 86.94 429 LYS A O 1
ATOM 3363 N N . PRO A 1 430 ? -20.109 6.889 2.385 1.00 80.81 430 PRO A N 1
ATOM 3364 C CA . PRO A 1 430 ? -20.069 7.255 3.803 1.00 80.81 430 PRO A CA 1
ATOM 3365 C C . PRO A 1 430 ? -19.013 6.494 4.618 1.00 80.81 430 PRO A C 1
ATOM 3367 O O . PRO A 1 430 ? -18.382 7.090 5.485 1.00 80.81 430 PRO A O 1
ATOM 3370 N N . VAL A 1 431 ? -18.773 5.214 4.295 1.00 83.38 431 VAL A N 1
ATOM 3371 C CA . VAL A 1 431 ? -17.740 4.386 4.944 1.00 83.38 431 VAL A CA 1
ATOM 3372 C C . VAL A 1 431 ? -16.326 4.945 4.783 1.00 83.38 431 VAL A C 1
ATOM 3374 O O . VAL A 1 431 ? -15.497 4.723 5.650 1.00 83.38 431 VAL A O 1
ATOM 3377 N N . ASP A 1 432 ? -16.056 5.741 3.746 1.00 89.88 432 ASP A N 1
ATOM 3378 C CA . ASP A 1 432 ? -14.736 6.347 3.539 1.00 89.88 432 ASP A CA 1
ATOM 3379 C C . ASP A 1 432 ? -14.356 7.306 4.682 1.00 89.88 432 ASP A C 1
ATOM 3381 O O . ASP A 1 432 ? -13.182 7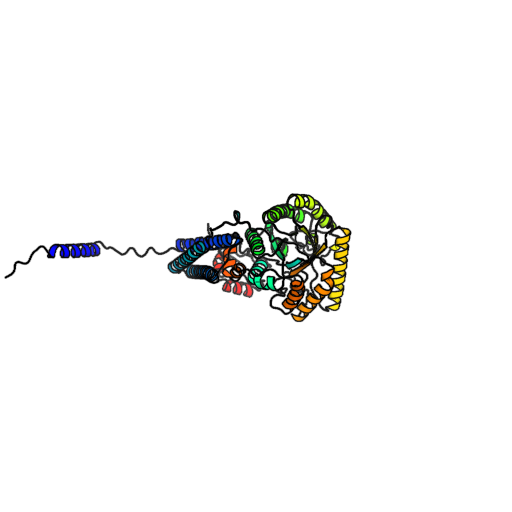.469 4.998 1.00 89.88 432 ASP A O 1
ATOM 3385 N N . LYS A 1 433 ? -15.350 7.927 5.331 1.00 87.62 433 LYS A N 1
ATOM 3386 C CA . LYS A 1 433 ? -15.132 8.943 6.369 1.00 87.62 433 LYS A CA 1
ATOM 3387 C C . LYS A 1 433 ? -14.577 8.376 7.674 1.00 87.62 433 LYS A C 1
ATOM 3389 O O . LYS A 1 433 ? -14.025 9.143 8.462 1.00 87.62 433 LYS A O 1
ATOM 3394 N N . ILE A 1 434 ? -14.737 7.073 7.934 1.00 89.25 434 ILE A N 1
ATOM 3395 C CA . ILE A 1 434 ? -14.244 6.465 9.184 1.00 89.25 434 ILE A CA 1
ATOM 3396 C C . ILE A 1 434 ? -12.717 6.483 9.243 1.00 89.25 434 ILE A C 1
ATOM 3398 O O . ILE A 1 434 ? -12.138 6.525 10.324 1.00 89.25 434 ILE A O 1
ATOM 3402 N N . TRP A 1 435 ? -12.068 6.511 8.078 1.00 92.06 435 TRP A N 1
ATOM 3403 C CA . TRP A 1 435 ? -10.618 6.494 7.962 1.00 92.06 435 TRP A CA 1
ATOM 3404 C C . TRP A 1 435 ? -9.966 7.829 8.296 1.00 92.06 435 TRP A C 1
ATOM 3406 O O . TRP A 1 435 ? -8.771 7.861 8.542 1.00 92.06 435 TRP A O 1
ATOM 3416 N N . ASN A 1 436 ? -10.729 8.919 8.399 1.00 88.38 436 ASN A N 1
ATOM 3417 C CA . ASN A 1 436 ? -10.191 10.240 8.737 1.00 88.38 436 ASN A CA 1
ATOM 3418 C C . ASN A 1 436 ? -9.725 10.348 10.208 1.00 88.38 436 ASN A C 1
ATOM 3420 O O . ASN A 1 436 ? -9.251 11.406 10.622 1.00 88.38 436 ASN A O 1
ATOM 3424 N N . ASN A 1 437 ? -9.891 9.290 11.012 1.00 87.31 437 ASN A N 1
ATOM 3425 C CA . ASN A 1 437 ? -9.448 9.230 12.399 1.00 87.31 437 ASN A CA 1
ATOM 3426 C C . ASN A 1 437 ? -8.090 8.497 12.516 1.00 87.31 437 ASN A C 1
ATOM 3428 O O . ASN A 1 437 ? -8.059 7.263 12.469 1.00 87.31 437 ASN A O 1
ATOM 3432 N N . PRO A 1 438 ? -6.970 9.217 12.721 1.00 86.00 438 PRO A N 1
ATOM 3433 C CA . PRO A 1 438 ? -5.648 8.598 12.826 1.00 86.00 438 PRO A CA 1
ATOM 3434 C C . PRO A 1 438 ? -5.506 7.685 14.052 1.00 86.00 438 PRO A C 1
ATOM 3436 O O . PRO A 1 438 ? -4.796 6.682 13.986 1.00 86.00 438 PRO A O 1
ATOM 3439 N N . ASP A 1 439 ? -6.186 7.992 15.159 1.00 83.56 439 ASP A N 1
ATOM 3440 C CA . ASP A 1 439 ? -6.118 7.183 16.381 1.00 83.56 439 ASP A CA 1
ATOM 3441 C C . ASP A 1 439 ? -6.841 5.844 16.210 1.00 83.56 439 ASP A C 1
ATOM 3443 O O . ASP A 1 439 ? -6.425 4.841 16.791 1.00 83.56 439 ASP A O 1
ATOM 3447 N N . LEU A 1 440 ? -7.883 5.803 15.371 1.00 89.62 440 LEU A N 1
ATOM 3448 C CA . LEU A 1 440 ? -8.558 4.558 15.011 1.00 89.62 440 LEU A CA 1
ATOM 3449 C C . LEU A 1 440 ? -7.617 3.625 14.246 1.00 89.62 440 LEU A C 1
ATOM 3451 O O . LEU A 1 440 ? -7.500 2.457 14.605 1.00 89.62 440 LEU A O 1
ATOM 3455 N N . LEU A 1 441 ? -6.933 4.133 13.216 1.00 88.94 441 LEU A N 1
ATOM 3456 C CA . LEU A 1 441 ? -6.012 3.320 12.415 1.00 88.94 441 LEU A CA 1
ATOM 3457 C C . LEU A 1 441 ? -4.847 2.805 13.261 1.00 88.94 441 LEU A C 1
ATOM 3459 O O . LEU A 1 441 ? -4.568 1.609 13.245 1.00 88.94 441 LEU A O 1
ATOM 3463 N N . LYS A 1 442 ? -4.244 3.670 14.085 1.00 85.69 442 LYS A N 1
ATOM 3464 C CA . LYS A 1 442 ? -3.194 3.264 15.033 1.00 85.69 442 LYS A CA 1
ATOM 3465 C C . LYS A 1 442 ? -3.673 2.188 16.006 1.00 85.69 442 LYS A C 1
ATOM 3467 O O . LYS A 1 442 ? -2.928 1.266 16.327 1.00 85.69 442 LYS A O 1
ATOM 3472 N N . LEU A 1 443 ? -4.908 2.298 16.501 1.00 85.75 443 LEU A N 1
ATOM 3473 C CA . LEU A 1 443 ? -5.496 1.288 17.379 1.00 85.75 443 LEU A CA 1
ATOM 3474 C C . LEU A 1 443 ? -5.665 -0.056 16.662 1.00 85.75 443 LEU A C 1
ATOM 3476 O O . LEU A 1 443 ? -5.298 -1.082 17.231 1.00 85.75 443 LEU A O 1
ATOM 3480 N N . VAL A 1 444 ? -6.204 -0.047 15.440 1.00 87.88 444 VAL A N 1
ATOM 3481 C CA . VAL A 1 444 ? -6.410 -1.258 14.635 1.00 87.88 444 VAL A CA 1
ATOM 3482 C C . VAL A 1 444 ? -5.080 -1.956 14.375 1.00 87.88 444 VAL A C 1
ATOM 3484 O O . VAL A 1 444 ? -4.933 -3.119 14.737 1.00 87.88 444 VAL A O 1
ATOM 3487 N N . GLU A 1 445 ? -4.091 -1.239 13.848 1.00 86.62 445 GLU A N 1
ATOM 3488 C CA . GLU A 1 445 ? -2.748 -1.771 13.580 1.00 86.62 445 GLU A CA 1
ATOM 3489 C C . GLU A 1 445 ? -2.116 -2.389 14.826 1.00 86.62 445 GLU A C 1
ATOM 3491 O O . GLU A 1 445 ? -1.583 -3.495 14.782 1.00 86.62 445 GLU A O 1
ATOM 3496 N N . LYS A 1 446 ? -2.234 -1.709 15.970 1.00 82.06 446 LYS A N 1
ATOM 3497 C CA . LYS A 1 446 ? -1.697 -2.207 17.235 1.00 82.06 446 LYS A CA 1
ATOM 3498 C C . LYS A 1 446 ? -2.349 -3.520 17.678 1.00 82.06 446 LYS A C 1
ATOM 3500 O O . LYS A 1 446 ? -1.676 -4.374 18.242 1.00 82.06 446 LYS A O 1
ATOM 3505 N N . VAL A 1 447 ? -3.656 -3.673 17.469 1.00 82.25 447 VAL A N 1
ATOM 3506 C CA . VAL A 1 447 ? -4.374 -4.910 17.821 1.00 82.25 447 VAL A CA 1
ATOM 3507 C C . VAL A 1 447 ? -4.049 -6.041 16.843 1.00 82.25 447 VAL A C 1
ATOM 3509 O O . VAL A 1 447 ? -3.974 -7.194 17.258 1.00 82.25 447 VAL A O 1
ATOM 3512 N N . LEU A 1 448 ? -3.864 -5.729 15.560 1.00 83.69 448 LEU A N 1
ATOM 3513 C CA . LEU A 1 448 ? -3.610 -6.719 14.509 1.00 83.69 448 LEU A CA 1
ATOM 3514 C C . LEU A 1 448 ? -2.170 -7.222 14.478 1.00 83.69 448 LEU A C 1
ATOM 3516 O O . LEU A 1 448 ? -1.932 -8.395 14.185 1.00 83.69 448 LEU A O 1
ATOM 3520 N N . SER A 1 449 ? -1.233 -6.340 14.796 1.00 78.69 449 SER A N 1
ATOM 3521 C CA . SER A 1 449 ? 0.194 -6.621 14.821 1.00 78.69 449 SER A CA 1
ATOM 3522 C C . SER A 1 449 ? 0.776 -6.172 16.161 1.00 78.69 449 SER A C 1
ATOM 3524 O O . SER A 1 449 ? 1.593 -5.251 16.200 1.00 78.69 449 SER A O 1
ATOM 3526 N N . PRO A 1 450 ? 0.390 -6.818 17.280 1.00 61.44 450 PRO A N 1
ATOM 3527 C CA . PRO A 1 450 ? 0.946 -6.502 18.597 1.00 61.44 450 PRO A CA 1
ATOM 3528 C C . PRO A 1 450 ? 2.451 -6.799 18.653 1.00 61.44 450 PRO A C 1
ATOM 3530 O O . PRO A 1 450 ? 3.169 -6.229 19.465 1.00 61.44 450 PRO A O 1
ATOM 3533 N N . GLU A 1 451 ? 2.920 -7.671 17.753 1.00 51.47 451 GLU A N 1
ATOM 3534 C CA . GLU A 1 451 ? 4.322 -8.014 17.542 1.00 51.47 451 GLU A CA 1
ATOM 3535 C C . GLU A 1 451 ? 5.059 -7.066 16.595 1.00 51.47 451 GLU A C 1
ATOM 3537 O O . GLU A 1 451 ? 6.208 -7.359 16.262 1.00 51.47 451 GLU A O 1
ATOM 3542 N N . LYS A 1 452 ? 4.463 -5.936 16.168 1.00 52.41 452 LYS A N 1
ATOM 3543 C CA . LYS A 1 452 ? 5.256 -4.799 15.679 1.00 52.41 452 LYS A CA 1
ATOM 3544 C C . LYS A 1 452 ? 6.142 -4.372 16.833 1.00 52.41 452 LYS A C 1
ATOM 3546 O O . LYS A 1 452 ? 5.816 -3.480 17.613 1.00 52.41 452 LYS A O 1
ATOM 3551 N N . ARG A 1 453 ? 7.261 -5.074 16.974 1.00 39.03 453 ARG A N 1
ATOM 3552 C CA . ARG A 1 453 ? 8.340 -4.661 17.830 1.00 39.03 453 ARG A CA 1
ATOM 3553 C C . ARG A 1 453 ? 8.655 -3.256 17.338 1.00 39.03 453 ARG A C 1
ATOM 3555 O O . ARG A 1 453 ? 8.851 -3.072 16.134 1.00 39.03 453 ARG A O 1
ATOM 3562 N N . PRO A 1 454 ? 8.739 -2.267 18.225 1.00 37.03 454 PRO A N 1
ATOM 3563 C CA . PRO A 1 454 ? 9.685 -1.209 17.976 1.00 37.03 454 PRO A CA 1
ATOM 3564 C C . PRO A 1 454 ? 11.024 -1.941 17.918 1.00 37.03 454 PRO A C 1
ATOM 3566 O O . PRO A 1 454 ? 11.644 -2.198 18.945 1.00 37.03 454 PRO A O 1
ATOM 3569 N N . PHE A 1 455 ? 11.443 -2.397 16.739 1.00 36.72 455 PHE A N 1
ATOM 3570 C CA . PHE A 1 455 ? 12.789 -2.910 16.550 1.00 36.72 455 PHE A CA 1
ATOM 3571 C C . PHE A 1 455 ? 13.721 -1.698 16.498 1.00 36.72 455 PHE A C 1
ATOM 3573 O O . PHE A 1 455 ? 14.419 -1.434 15.530 1.00 36.72 455 PHE A O 1
ATOM 3580 N N . TYR A 1 456 ? 13.788 -0.992 17.624 1.00 32.50 456 TYR A N 1
ATOM 3581 C CA . TYR A 1 456 ? 15.059 -0.550 18.143 1.00 32.50 456 TYR A CA 1
ATOM 3582 C C . TYR A 1 456 ? 15.711 -1.791 18.740 1.00 32.50 456 TYR A C 1
ATOM 3584 O O . TYR A 1 456 ? 15.824 -1.963 19.949 1.00 32.50 456 TYR A O 1
ATOM 3592 N N . HIS A 1 457 ? 16.239 -2.660 17.876 1.00 30.55 457 HIS A N 1
ATOM 3593 C CA . HIS A 1 457 ? 17.542 -3.146 18.271 1.00 30.55 457 HIS A CA 1
ATOM 3594 C C . HIS A 1 457 ? 18.407 -1.895 18.290 1.00 30.55 457 HIS A C 1
ATOM 3596 O O . HIS A 1 457 ? 18.665 -1.286 17.253 1.00 30.55 457 HIS A O 1
ATOM 3602 N N . TRP A 1 458 ? 18.799 -1.477 19.490 1.00 33.44 458 TRP A N 1
ATOM 3603 C CA . TRP A 1 458 ? 19.847 -0.499 19.743 1.00 33.44 458 TRP A CA 1
ATOM 3604 C C . TRP A 1 458 ? 21.199 -0.996 19.188 1.00 33.44 458 TRP A C 1
ATOM 3606 O O . TRP A 1 458 ? 22.230 -0.938 19.844 1.00 33.44 458 TRP A O 1
ATOM 3616 N N . THR A 1 459 ? 21.239 -1.515 17.966 1.00 31.66 459 THR A N 1
ATOM 3617 C CA . THR A 1 459 ? 22.417 -1.499 17.120 1.00 31.66 459 THR A CA 1
ATOM 3618 C C . THR A 1 459 ? 22.398 -0.156 16.427 1.00 31.66 459 THR A C 1
ATOM 3620 O O . THR A 1 459 ? 21.981 -0.014 15.280 1.00 31.66 459 THR A O 1
ATOM 3623 N N . TYR A 1 460 ? 22.821 0.857 17.178 1.00 38.19 460 TYR A N 1
ATOM 3624 C CA . TYR A 1 460 ? 23.235 2.123 16.608 1.00 38.19 460 TYR A CA 1
ATOM 3625 C C . TYR A 1 460 ? 24.098 1.855 15.382 1.00 38.19 460 TYR A C 1
ATOM 3627 O O . TYR A 1 460 ? 25.000 1.014 15.436 1.00 38.19 460 TYR A O 1
ATOM 3635 N N . SER A 1 461 ? 23.900 2.651 14.341 1.00 34.16 461 SER A N 1
ATOM 3636 C CA . SER A 1 461 ? 24.753 2.753 13.152 1.00 34.16 461 SER A CA 1
ATOM 3637 C C . SER A 1 461 ? 26.255 2.939 13.459 1.00 34.16 461 SER A C 1
ATOM 3639 O O . SER A 1 461 ? 27.077 2.845 12.556 1.00 34.16 461 SER A O 1
ATOM 3641 N N . ASN A 1 462 ? 26.630 3.124 14.735 1.00 34.44 462 ASN A N 1
ATOM 3642 C CA . ASN A 1 462 ? 28.000 3.252 15.234 1.00 34.44 462 ASN A CA 1
ATOM 3643 C C . ASN A 1 462 ? 28.421 2.216 16.310 1.00 34.44 462 ASN A C 1
ATOM 3645 O O . ASN A 1 462 ? 29.466 2.395 16.936 1.00 34.44 462 ASN A O 1
ATOM 3649 N N . GLY A 1 463 ? 27.658 1.145 16.564 1.00 37.84 463 GLY A N 1
ATOM 3650 C CA . GLY A 1 463 ? 28.098 0.051 17.450 1.00 37.84 463 GLY A CA 1
ATOM 3651 C C . GLY A 1 463 ? 28.157 0.377 18.953 1.00 37.84 463 GLY A C 1
ATOM 3652 O O . GLY A 1 463 ? 29.003 -0.162 19.668 1.00 37.84 463 GLY A O 1
ATOM 3653 N N . VAL A 1 464 ? 27.281 1.252 19.460 1.00 40.59 464 VAL A N 1
ATOM 3654 C CA . VAL A 1 464 ? 27.194 1.529 20.906 1.00 40.59 464 VAL A CA 1
ATOM 3655 C C . VAL A 1 464 ? 26.372 0.434 21.592 1.00 40.59 464 VAL A C 1
ATOM 3657 O O . VAL A 1 464 ? 25.150 0.489 21.633 1.00 40.59 464 VAL A O 1
ATOM 3660 N N . HIS A 1 465 ? 27.043 -0.579 22.138 1.00 50.66 465 HIS A N 1
ATOM 3661 C CA . HIS A 1 465 ? 26.403 -1.541 23.035 1.00 50.66 465 HIS A CA 1
ATOM 3662 C C . HIS A 1 465 ? 26.027 -0.861 24.352 1.00 50.66 465 HIS A C 1
ATOM 3664 O O . HIS A 1 465 ? 26.893 -0.264 24.995 1.00 50.66 465 HIS A O 1
ATOM 3670 N N . VAL A 1 466 ? 24.758 -0.980 24.756 1.00 50.22 466 VAL A N 1
ATOM 3671 C CA . VAL A 1 466 ? 24.336 -0.574 26.097 1.00 50.22 466 VAL A CA 1
ATOM 3672 C C . VAL A 1 466 ? 24.723 -1.656 27.095 1.00 50.22 466 VAL A C 1
ATOM 3674 O O . VAL A 1 466 ? 24.297 -2.805 26.980 1.00 50.22 466 VAL A O 1
ATOM 3677 N N . ASP A 1 467 ? 25.557 -1.279 28.055 1.00 61.84 467 ASP A N 1
ATOM 3678 C CA . ASP A 1 467 ? 25.997 -2.128 29.154 1.00 61.84 467 ASP A CA 1
ATOM 3679 C C . ASP A 1 467 ? 26.367 -1.273 30.379 1.00 61.84 467 ASP A C 1
ATOM 3681 O O . ASP A 1 467 ? 26.175 -0.058 30.416 1.00 61.84 467 ASP A O 1
ATOM 3685 N N . ASN A 1 468 ? 26.937 -1.902 31.406 1.00 69.06 468 ASN A N 1
ATOM 3686 C CA . ASN A 1 468 ? 27.389 -1.208 32.617 1.00 69.06 468 ASN A CA 1
ATOM 3687 C C . ASN A 1 468 ? 28.495 -0.155 32.382 1.00 69.06 468 ASN A C 1
ATOM 3689 O O . ASN A 1 468 ? 28.789 0.634 33.281 1.00 69.06 468 ASN A O 1
ATOM 3693 N N . GLN A 1 469 ? 29.171 -0.179 31.234 1.00 68.06 469 GLN A N 1
ATOM 3694 C CA . GLN A 1 469 ? 30.282 0.707 30.875 1.00 68.06 469 GLN A CA 1
ATOM 3695 C C . GLN A 1 469 ? 29.823 1.828 29.934 1.00 68.06 469 GLN A C 1
ATOM 3697 O O . GLN A 1 469 ? 30.364 2.931 30.005 1.00 68.06 469 GLN A O 1
ATOM 3702 N N . ASN A 1 470 ? 28.802 1.562 29.119 1.00 62.19 470 ASN A N 1
ATOM 3703 C CA . ASN A 1 470 ? 28.114 2.509 28.251 1.00 62.19 470 ASN A CA 1
ATOM 3704 C C . ASN A 1 470 ? 26.609 2.479 28.535 1.00 62.19 470 ASN A C 1
ATOM 3706 O O . ASN A 1 470 ? 25.844 1.919 27.750 1.00 62.19 470 ASN A O 1
ATOM 3710 N N . PRO A 1 471 ? 26.164 3.069 29.654 1.00 71.06 471 PRO A N 1
ATOM 3711 C CA . PRO A 1 471 ? 24.751 3.083 29.970 1.00 71.06 471 PRO A CA 1
ATOM 3712 C C . PRO A 1 471 ? 23.973 3.949 28.974 1.00 71.06 471 PRO A C 1
ATOM 3714 O O . PRO A 1 471 ? 24.444 5.014 28.549 1.00 71.06 471 PRO A O 1
ATOM 3717 N N . GLY A 1 472 ? 22.775 3.488 28.633 1.00 67.62 472 GLY A N 1
ATOM 3718 C CA . GLY A 1 472 ? 21.813 4.182 27.793 1.00 67.62 472 GLY A CA 1
ATOM 3719 C C . GLY A 1 472 ? 21.136 5.357 28.519 1.00 67.62 472 GLY A C 1
ATOM 3720 O O . GLY A 1 472 ? 21.637 5.846 29.546 1.00 67.62 472 GLY A O 1
ATOM 3721 N N . PRO A 1 473 ? 20.016 5.871 27.988 1.00 65.38 473 PRO A N 1
ATOM 3722 C CA . PRO A 1 473 ? 19.276 6.957 28.622 1.00 65.38 473 PRO A CA 1
ATOM 3723 C C . PRO A 1 473 ? 18.894 6.620 30.075 1.00 65.38 473 PRO A C 1
ATOM 3725 O O . PRO A 1 473 ? 18.568 5.487 30.415 1.00 65.38 473 PRO A O 1
ATOM 3728 N N . ASN A 1 474 ? 19.057 7.602 30.971 1.00 79.44 474 ASN A N 1
ATOM 3729 C CA . ASN A 1 474 ? 18.868 7.464 32.426 1.00 79.44 474 ASN A CA 1
ATOM 3730 C C . ASN A 1 474 ? 19.637 6.318 33.109 1.00 79.44 474 ASN A C 1
ATOM 3732 O O . ASN A 1 474 ? 19.276 5.861 34.193 1.00 79.44 474 ASN A O 1
ATOM 3736 N N . GLY A 1 475 ? 20.753 5.882 32.528 1.00 74.50 475 GLY A N 1
ATOM 3737 C CA . GLY A 1 475 ? 21.607 4.903 33.189 1.00 74.50 475 GLY A CA 1
ATOM 3738 C C . GLY A 1 475 ? 21.211 3.449 32.940 1.00 74.50 475 GLY A C 1
ATOM 3739 O O . GLY A 1 475 ? 21.775 2.591 33.614 1.00 74.50 475 GLY A O 1
ATOM 3740 N N . CYS A 1 476 ? 20.279 3.165 32.023 1.00 70.19 476 CYS A N 1
ATOM 3741 C CA . CYS A 1 476 ? 19.919 1.789 31.676 1.00 70.19 476 CYS A CA 1
ATOM 3742 C C . CYS A 1 476 ? 21.150 1.013 31.182 1.00 70.19 476 CYS A C 1
ATOM 3744 O O . CYS A 1 476 ? 21.994 1.546 30.462 1.00 70.19 476 CYS A O 1
ATOM 3746 N N . THR A 1 477 ? 21.280 -0.241 31.599 1.00 72.25 477 THR A N 1
ATOM 3747 C CA . THR A 1 477 ? 22.460 -1.090 31.345 1.00 72.25 477 THR A CA 1
ATOM 3748 C C . THR A 1 477 ? 22.125 -2.349 30.551 1.00 72.25 477 THR A C 1
ATOM 3750 O O . THR A 1 477 ? 22.987 -3.200 30.334 1.00 72.25 477 THR A O 1
ATOM 3753 N N . SER A 1 478 ? 20.880 -2.458 30.095 1.00 58.78 478 SER A N 1
ATOM 3754 C CA . SER A 1 478 ? 20.394 -3.495 29.192 1.00 58.78 478 SER A CA 1
ATOM 3755 C C . SER A 1 478 ? 19.377 -2.904 28.215 1.00 58.78 478 SER A C 1
ATOM 3757 O O . SER A 1 478 ? 18.812 -1.844 28.479 1.00 58.78 478 SER A O 1
ATOM 3759 N N . ALA A 1 479 ? 19.142 -3.591 27.093 1.00 50.00 479 ALA A N 1
ATOM 3760 C CA . ALA A 1 479 ? 18.132 -3.181 26.116 1.00 50.00 479 ALA A CA 1
ATOM 3761 C C . ALA A 1 479 ? 16.735 -3.096 26.752 1.00 50.00 479 ALA A C 1
ATOM 3763 O O . ALA A 1 479 ? 16.062 -2.090 26.601 1.00 50.00 479 ALA A O 1
ATOM 3764 N N . GLU A 1 480 ? 16.370 -4.092 27.562 1.00 50.91 480 GLU A N 1
ATOM 3765 C CA . GLU A 1 480 ? 15.079 -4.161 28.255 1.00 50.91 480 GLU A CA 1
ATOM 3766 C C . GLU A 1 480 ? 14.865 -2.970 29.209 1.00 50.91 480 GLU A C 1
ATOM 3768 O O . GLU A 1 480 ? 13.826 -2.320 29.161 1.00 50.91 480 GLU A O 1
ATOM 3773 N N . GLU A 1 481 ? 15.882 -2.598 29.999 1.00 57.50 481 GLU A N 1
ATOM 3774 C CA . GLU A 1 481 ? 15.824 -1.404 30.860 1.00 57.50 481 GLU A CA 1
ATOM 3775 C C . GLU A 1 481 ? 15.708 -0.098 30.055 1.00 57.50 481 GLU A C 1
ATOM 3777 O O . GLU A 1 481 ? 15.064 0.854 30.500 1.00 57.50 481 GLU A O 1
ATOM 3782 N N . CYS A 1 482 ? 16.359 -0.020 28.891 1.00 54.91 482 CYS A N 1
ATOM 3783 C CA . CYS A 1 482 ? 16.277 1.163 28.038 1.00 54.91 482 CYS A CA 1
ATOM 3784 C C . CYS A 1 482 ? 14.921 1.273 27.351 1.00 54.91 482 CYS A C 1
ATOM 3786 O O . CYS A 1 482 ? 14.398 2.380 27.249 1.00 54.91 482 CYS A O 1
ATOM 3788 N N . ASP A 1 483 ? 14.343 0.152 26.930 1.00 52.12 483 ASP A N 1
ATOM 3789 C CA . ASP A 1 483 ? 13.022 0.104 26.313 1.00 52.12 483 ASP A CA 1
ATOM 3790 C C . ASP A 1 483 ? 11.943 0.479 27.342 1.00 52.12 483 ASP A C 1
ATOM 3792 O O . ASP A 1 483 ? 11.096 1.330 27.064 1.00 52.12 483 ASP A O 1
ATOM 3796 N N . GLU A 1 484 ? 12.038 -0.036 28.576 1.00 54.47 484 GLU A N 1
ATOM 3797 C CA . GLU A 1 484 ? 11.182 0.367 29.703 1.00 54.47 484 GLU A CA 1
ATOM 3798 C C . GLU A 1 484 ? 11.267 1.861 30.032 1.00 54.47 484 GLU A C 1
ATOM 3800 O O . GLU A 1 484 ? 10.259 2.498 30.349 1.00 54.47 484 GLU A O 1
ATOM 3805 N N . TYR A 1 485 ? 12.461 2.445 29.966 1.00 55.69 485 TYR A N 1
ATOM 3806 C CA . TYR A 1 485 ? 12.637 3.867 30.230 1.00 55.69 485 TYR A CA 1
ATOM 3807 C C . TYR A 1 485 ? 12.142 4.740 29.068 1.00 55.69 485 TYR A C 1
ATOM 3809 O O . TYR A 1 485 ? 11.440 5.732 29.304 1.00 55.69 485 TYR A O 1
ATOM 3817 N N . ALA A 1 486 ? 12.461 4.354 27.829 1.00 53.03 486 ALA A N 1
ATOM 3818 C CA . ALA A 1 486 ? 12.079 5.067 26.613 1.00 53.03 486 ALA A CA 1
ATOM 3819 C C . ALA A 1 486 ? 10.559 5.146 26.444 1.00 53.03 486 ALA A C 1
ATOM 3821 O O . ALA A 1 486 ? 10.048 6.181 26.020 1.00 53.03 486 ALA A O 1
ATOM 3822 N N . LEU A 1 487 ? 9.839 4.112 26.890 1.00 50.59 487 LEU A N 1
ATOM 3823 C CA . LEU A 1 487 ? 8.376 4.087 26.971 1.00 50.59 487 LEU A CA 1
ATOM 3824 C C . LEU A 1 487 ? 7.759 5.292 27.676 1.00 50.59 487 LEU A C 1
ATOM 3826 O O . LEU A 1 487 ? 6.693 5.767 27.291 1.00 50.59 487 LEU A O 1
ATOM 3830 N N . ALA A 1 488 ? 8.397 5.749 28.749 1.00 48.81 488 ALA A N 1
ATOM 3831 C CA . ALA A 1 488 ? 7.866 6.796 29.612 1.00 48.81 488 ALA A CA 1
ATOM 3832 C C . ALA A 1 488 ? 8.551 8.157 29.398 1.00 48.81 488 ALA A C 1
ATOM 3834 O O . ALA A 1 488 ? 8.041 9.173 29.870 1.00 48.81 488 ALA A O 1
ATOM 3835 N N . HIS A 1 489 ? 9.690 8.188 28.698 1.00 56.16 489 HIS A N 1
ATOM 3836 C CA . HIS A 1 489 ? 10.573 9.356 28.610 1.00 56.16 489 HIS A CA 1
ATOM 3837 C C . HIS A 1 489 ? 11.143 9.550 27.192 1.00 56.16 489 HIS A C 1
ATOM 3839 O O . HIS A 1 489 ? 12.329 9.833 27.022 1.00 56.16 489 HIS A O 1
ATOM 3845 N N . GLU A 1 490 ? 10.291 9.419 26.170 1.00 50.56 490 GLU A N 1
ATOM 3846 C CA . GLU A 1 490 ? 10.625 9.533 24.735 1.00 50.56 490 GLU A CA 1
ATOM 3847 C C . GLU A 1 490 ? 11.519 10.749 24.429 1.00 50.56 490 GLU A C 1
ATOM 3849 O O . GLU A 1 490 ? 12.625 10.620 23.909 1.00 50.56 490 GLU A O 1
ATOM 3854 N N . LYS A 1 491 ? 11.099 11.936 24.878 1.00 54.19 491 LYS A N 1
ATOM 3855 C CA . LYS A 1 491 ? 11.833 13.185 24.648 1.00 54.19 491 LYS A CA 1
ATOM 3856 C C . LYS A 1 491 ? 13.230 13.204 25.287 1.00 54.19 491 LYS A C 1
ATOM 3858 O O . LYS A 1 491 ? 14.150 13.811 24.748 1.00 54.19 491 LYS A O 1
ATOM 3863 N N . GLU A 1 492 ? 13.396 12.562 26.440 1.00 58.44 492 GLU A N 1
ATOM 3864 C CA . GLU A 1 492 ? 14.693 12.483 27.128 1.00 58.44 492 GLU A CA 1
ATOM 3865 C C . GLU A 1 492 ? 15.634 11.508 26.407 1.00 58.44 492 GLU A C 1
ATOM 3867 O O . GLU A 1 492 ? 16.849 11.713 26.391 1.00 58.44 492 GLU A O 1
ATOM 3872 N N . CYS A 1 493 ? 15.080 10.484 25.752 1.00 57.72 493 CYS A N 1
ATOM 3873 C CA . CYS A 1 493 ? 15.837 9.578 24.893 1.00 57.72 493 CYS A CA 1
ATOM 3874 C C . CYS A 1 493 ? 16.307 10.283 23.612 1.00 57.72 493 CYS A C 1
ATOM 3876 O O . CYS A 1 493 ? 17.475 10.146 23.246 1.00 57.72 493 CYS A O 1
ATOM 3878 N N . ASP A 1 494 ? 15.459 11.109 22.995 1.00 52.25 494 ASP A N 1
ATOM 3879 C CA . ASP A 1 494 ? 15.823 11.930 21.830 1.00 52.25 494 ASP A CA 1
ATOM 3880 C C . ASP A 1 494 ? 16.954 12.917 22.143 1.00 52.25 494 ASP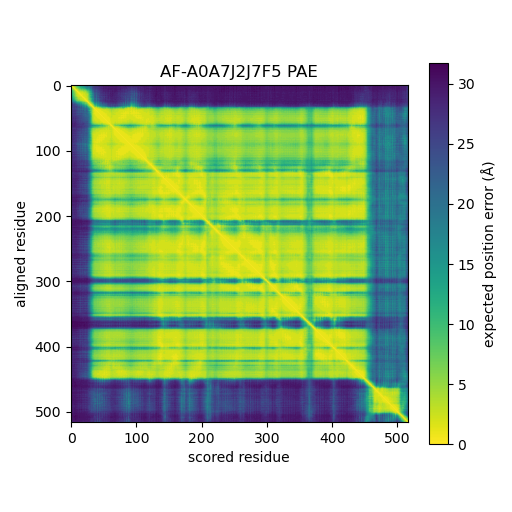 A C 1
ATOM 3882 O O . ASP A 1 494 ? 17.923 13.050 21.390 1.00 52.25 494 ASP A O 1
ATOM 3886 N N . GLU A 1 495 ? 16.860 13.607 23.280 1.00 58.94 495 GLU A N 1
ATOM 3887 C CA . GLU A 1 495 ? 17.900 14.527 23.744 1.00 58.94 495 GLU A CA 1
ATOM 3888 C C . GLU A 1 495 ?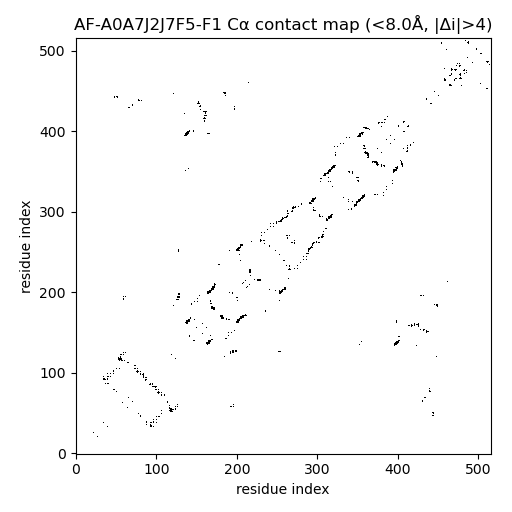 19.215 13.773 24.023 1.00 58.94 495 GLU A C 1
ATOM 3890 O O . GLU A 1 495 ? 20.282 14.208 23.582 1.00 58.94 495 GLU A O 1
ATOM 3895 N N . TRP A 1 496 ? 19.144 12.595 24.654 1.00 66.69 496 TRP A N 1
ATOM 3896 C CA . TRP A 1 496 ? 20.305 11.736 24.920 1.00 66.69 496 TRP A CA 1
ATOM 3897 C C . TRP A 1 496 ? 21.003 11.252 23.635 1.00 66.69 496 TRP A C 1
ATOM 3899 O O . TRP A 1 496 ? 22.239 11.160 23.603 1.00 66.69 496 TRP A O 1
ATOM 3909 N N . LEU A 1 497 ? 20.232 10.963 22.579 1.00 56.53 497 LEU A N 1
ATOM 3910 C CA . LEU A 1 497 ? 20.718 10.567 21.251 1.00 56.53 497 LEU A CA 1
ATOM 3911 C C . LEU A 1 497 ? 21.426 11.729 20.544 1.00 56.53 497 LEU A C 1
ATOM 3913 O O . LEU A 1 497 ? 22.560 11.582 20.069 1.00 56.53 497 LEU A O 1
ATOM 3917 N N . MET A 1 498 ? 20.789 12.903 20.540 1.00 56.12 498 MET A N 1
ATOM 3918 C CA . MET A 1 498 ? 21.330 14.120 19.931 1.00 56.12 498 MET A CA 1
ATOM 3919 C C . MET A 1 498 ? 22.642 14.565 20.586 1.00 56.12 498 MET A C 1
ATOM 3921 O O . MET A 1 498 ? 23.587 14.937 19.887 1.00 56.12 498 MET A O 1
ATOM 3925 N N . GLU A 1 499 ? 22.752 14.472 21.914 1.00 63.81 499 GLU A N 1
ATOM 3926 C CA . GLU A 1 499 ? 23.980 14.806 22.652 1.00 63.81 499 GLU A CA 1
ATOM 3927 C C . GLU A 1 499 ? 25.185 13.935 22.262 1.00 63.81 499 GLU A C 1
ATOM 3929 O O . GLU A 1 499 ? 26.335 14.358 22.409 1.00 63.81 499 GLU A O 1
ATOM 3934 N N . ARG A 1 500 ? 24.941 12.728 21.740 1.00 58.38 500 ARG A N 1
ATOM 3935 C CA . ARG A 1 500 ? 25.981 11.775 21.321 1.00 58.38 500 ARG A CA 1
ATOM 3936 C C . ARG A 1 500 ? 26.285 11.821 19.825 1.00 58.38 500 ARG A C 1
ATOM 3938 O O . ARG A 1 500 ? 27.108 11.033 19.361 1.00 58.38 500 ARG A O 1
ATOM 3945 N N . GLY A 1 501 ? 25.677 12.752 19.085 1.00 46.56 501 GLY A N 1
ATOM 3946 C CA . GLY A 1 501 ? 25.876 12.883 17.640 1.00 46.56 501 GLY A CA 1
ATOM 3947 C C . GLY A 1 501 ? 25.362 11.673 16.860 1.00 46.56 501 GLY A C 1
ATOM 3948 O O . GLY A 1 501 ? 25.910 11.338 15.812 1.00 46.56 501 GLY A O 1
ATOM 3949 N N . ILE A 1 502 ? 24.357 10.987 17.403 1.00 49.75 502 ILE A N 1
ATOM 3950 C CA . ILE A 1 502 ? 23.701 9.848 16.772 1.00 49.75 502 ILE A CA 1
ATOM 3951 C C . ILE A 1 502 ? 22.496 10.415 16.022 1.00 49.75 502 ILE A C 1
ATOM 3953 O O . ILE A 1 502 ? 21.536 10.869 16.640 1.00 49.75 502 ILE A O 1
ATOM 3957 N N . GLU A 1 503 ? 22.577 10.455 14.693 1.00 41.59 503 GLU A N 1
ATOM 3958 C CA . GLU A 1 503 ? 21.489 10.952 13.848 1.00 41.59 503 GLU A CA 1
ATOM 3959 C C . GLU A 1 503 ? 20.326 9.951 13.859 1.00 41.59 503 GLU A C 1
ATOM 3961 O O . GLU A 1 503 ? 20.381 8.900 13.222 1.00 41.59 503 GLU A O 1
ATOM 3966 N N . GLY A 1 504 ? 19.274 10.269 14.616 1.00 36.59 504 GLY A N 1
ATOM 3967 C CA . GLY A 1 504 ? 17.982 9.605 14.500 1.00 36.59 504 GLY A CA 1
ATOM 3968 C C . GLY A 1 504 ? 17.307 10.049 13.207 1.00 36.59 504 GLY A C 1
ATOM 3969 O O . GLY A 1 504 ? 16.869 11.194 13.093 1.00 36.59 504 GLY A O 1
ATOM 3970 N N . TYR A 1 505 ? 17.240 9.165 12.215 1.00 26.48 505 TYR A N 1
ATOM 3971 C CA . TYR A 1 505 ? 16.386 9.393 11.056 1.00 26.48 505 TYR A CA 1
ATOM 3972 C C . TYR A 1 505 ? 14.926 9.167 11.457 1.00 26.48 505 TYR A C 1
ATOM 3974 O O . TYR A 1 505 ? 14.549 8.056 11.807 1.00 26.48 505 TYR A O 1
ATOM 3982 N N . GLY A 1 506 ? 14.114 10.219 11.339 1.00 27.25 506 GLY A N 1
ATOM 3983 C CA . GLY A 1 506 ? 12.663 10.116 11.194 1.00 27.25 506 GLY A CA 1
ATOM 3984 C C . GLY A 1 506 ? 11.889 9.931 12.498 1.00 27.25 506 GLY A C 1
ATOM 3985 O O . GLY A 1 506 ? 11.956 8.911 13.166 1.00 27.25 506 GLY A O 1
ATOM 3986 N N . SER A 1 507 ? 11.082 10.935 12.815 1.00 26.89 507 SER A N 1
ATOM 3987 C CA . SER A 1 507 ? 9.999 10.900 13.795 1.00 26.89 507 SER A CA 1
ATOM 3988 C C . SER A 1 507 ? 9.145 9.627 13.697 1.00 26.89 507 SER A C 1
ATOM 3990 O O . SER A 1 507 ? 8.465 9.476 12.684 1.00 26.89 507 SER A O 1
ATOM 3992 N N . ASN A 1 508 ? 9.165 8.764 14.722 1.00 27.27 508 ASN A N 1
ATOM 3993 C CA . ASN A 1 508 ? 8.058 7.915 15.205 1.00 27.27 508 ASN A CA 1
ATOM 3994 C C . ASN A 1 508 ? 8.599 6.926 16.258 1.00 27.27 508 ASN A C 1
ATOM 3996 O O . ASN A 1 508 ? 8.862 5.767 15.947 1.00 27.27 508 ASN A O 1
ATOM 4000 N N . PHE A 1 509 ? 8.741 7.363 17.511 1.00 28.69 509 PHE A N 1
ATOM 4001 C CA . PHE A 1 509 ? 9.016 6.459 18.627 1.00 28.69 509 PHE A CA 1
ATOM 4002 C C . PHE A 1 509 ? 7.691 6.108 19.317 1.00 28.69 509 PHE A C 1
ATOM 4004 O O . PHE A 1 509 ? 7.171 6.860 20.129 1.00 28.69 509 PHE A O 1
ATOM 4011 N N . PHE A 1 510 ? 7.116 4.949 18.996 1.00 25.44 510 PHE A N 1
ATOM 4012 C CA . PHE A 1 510 ? 6.081 4.338 19.834 1.00 25.44 510 PHE A CA 1
ATOM 4013 C C . PHE A 1 510 ? 6.640 3.034 20.385 1.00 25.44 510 PHE A C 1
ATOM 4015 O O . PHE A 1 510 ? 6.749 2.046 19.664 1.00 25.44 510 PHE A O 1
ATOM 4022 N N . VAL A 1 511 ? 6.999 3.037 21.664 1.00 24.25 511 VAL A N 1
ATOM 4023 C CA . VAL A 1 511 ? 7.241 1.807 22.417 1.00 24.25 511 VAL A CA 1
ATOM 4024 C C . VAL A 1 511 ? 5.917 1.476 23.120 1.00 24.25 511 VAL A C 1
ATOM 4026 O O . VAL A 1 511 ? 5.258 2.368 23.648 1.00 24.25 511 VAL A O 1
ATOM 4029 N N . GLU A 1 512 ? 5.495 0.213 23.125 1.00 24.53 512 GLU A N 1
ATOM 4030 C CA . GLU A 1 512 ? 4.589 -0.352 24.137 1.00 24.53 512 GLU A CA 1
ATOM 4031 C C . GLU A 1 512 ? 4.996 -1.816 24.370 1.00 24.53 512 GLU A C 1
ATOM 4033 O O . GLU A 1 512 ? 4.869 -2.647 23.475 1.00 24.53 512 GLU A O 1
ATOM 4038 N N . CYS A 1 513 ? 5.511 -2.127 25.565 1.00 22.06 513 CYS A N 1
ATOM 4039 C CA . CYS A 1 513 ? 5.818 -3.493 25.990 1.00 22.06 513 CYS A CA 1
ATOM 4040 C C . CYS A 1 513 ? 4.543 -4.215 26.455 1.00 22.06 513 CYS A C 1
ATOM 4042 O O . CYS A 1 513 ? 3.798 -3.699 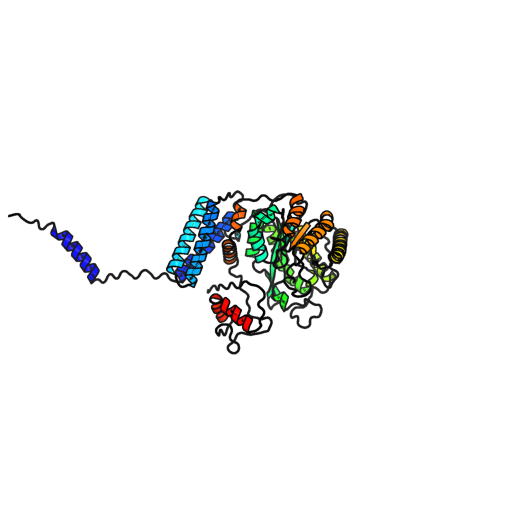27.291 1.00 22.06 513 CYS A O 1
ATOM 4044 N N . TYR A 1 514 ? 4.346 -5.447 25.983 1.00 23.09 514 TYR A N 1
ATOM 4045 C CA . TYR A 1 514 ? 3.528 -6.454 26.658 1.00 23.09 514 TYR A CA 1
ATOM 4046 C C . TYR A 1 514 ? 4.452 -7.338 27.505 1.00 23.09 514 TYR A C 1
ATOM 4048 O O . TYR A 1 514 ? 5.415 -7.895 26.987 1.00 23.09 514 TYR A O 1
ATOM 4056 N N . THR A 1 515 ? 4.152 -7.481 28.795 1.00 22.61 515 THR A N 1
ATOM 4057 C CA . THR A 1 515 ? 4.710 -8.536 29.656 1.00 22.61 515 THR A CA 1
ATOM 4058 C C . THR A 1 515 ? 3.840 -9.791 29.557 1.00 22.61 515 THR A C 1
ATOM 4060 O O . THR A 1 515 ? 2.612 -9.659 29.526 1.00 22.61 515 THR A O 1
ATOM 4063 N N . GLU A 1 516 ? 4.471 -10.970 29.534 1.00 24.58 516 GLU A N 1
ATOM 4064 C CA . GLU A 1 516 ? 3.822 -12.294 29.636 1.00 24.58 516 GLU A CA 1
ATOM 4065 C C . GLU A 1 516 ? 2.807 -12.418 30.788 1.00 24.58 516 GLU A C 1
ATOM 4067 O O . GLU A 1 516 ? 3.034 -11.825 31.873 1.00 24.58 516 GLU A O 1
#

Radius of gyration: 29.09 Å; Cα contacts (8 Å, |Δi|>4): 832; chains: 1; bounding box: 88×46×110 Å

Sequence (516 aa):
MKNFSTRAALPILVVLLISSILLILGWKEEPPLEITATESHYAIRNTGEMITGTVLGMLNEDELELTDGDIELLNSAVDLLTRSKAAFYAGDYPTAKELADNSRQLMEQLKQSLKISEMSMDDLYVAPPNGGITKYKGVWTHSIEAMRDMLMNVENLKRMGVNFITVTLDVEMDENGNMHVVGGNDALFYIMAYHRCGFRVLLMLDPCHPTFVNGFEWELGDNSALVRRGPEILENLTPLVMEWAEIAEKYGVEMYSPVNETQTFVRSSEEASQWAQKILPGLRERYGGKLVLRSHGGAEFNSFELDASGYDLVALSGCSTWQPLESWRAHLREQLDNLVSMVGRDGCDNGILLDFGSTYLGGSWCEPSAVQPLTEEVQAQALEMLFEDGWERTKGFFLPVGHGWSFIGHPAENVVGEWYGESGTLPIKPVDKIWNNPDLLKLVEKVLSPEKRPFYHWTYSNGVHVDNQNPGPNGCTSAEECDEYALAHEKECDEWLMERGIEGYGSNFFVECYTE

pLDDT: mean 79.62, std 19.48, range [22.06, 98.69]

Foldseek 3Di:
DDDDDPVVVVVVVVVVVVVVCCVVVPPDVPPPPDQDLVNLVVLLLVLLLLLLQQLLQVLQDLPQADDPVLLVLSLQLLVLSVVLVVCSLVVNSVSSNVSSVVSSVSSVVSCVVRVTDGHDLVRGAAAAADDDAQFQLAAEDADLVLLLVCLLCLVLCQLLQHQEYEQEWEWDADPVRAIDTALPLSSSVSCSSCRSSRHAYEYAYEPPDPNCQQAECQDPPPPRHPHYQALVNLVSLLVVLLVVLLVCQVRVHQEYESHAQQQSRHDALVSSQVSCVVSLVSSVVRHVHAYEYEFEPPGPYRSLPHQCAPGQEYEYHHLEDAPPLVVSLVVLLVSLVSQLVSCVVRVHNWYEYAQHFYFQPADDPNGRDDHDHDHLVVRLVNVLSNCVNCVVSGRYYHAYPDVRTHNPPTPNSVSSSVSSPPVHGRDDHPSSNSSNDSSSSVSNSCSSPVVPAPPPPVCQPVRQQQAQVRHAQPRHGHPVSNLVVCQSCVVSNVVRCVVVVRDDPDDDDHRDDDDD

Nearest PDB structures (foldseek):
  5yli-assembly2_A  TM=7.258E-01  e=1.332E-11  Amphibacillus xylanus NBRC 15112
  3pg9-assembly1_F  TM=4.271E-01  e=3.137E-04  Thermotoga maritima
  8f6n-assembly2_D  TM=4.426E-01  e=5.897E-03  Sus scrofa
  7m32-assembly1_B  TM=3.464E-01  e=1.047E-03  Sus scrofa
  8skb-assembly1_A  TM=3.938E-01  e=5.065E-01  Myrciaria dubia

Solvent-accessible surface area (backbone atoms only — not comparable to full-atom values): 27882 Å² total; per-residue (Å²): 135,84,86,78,71,78,79,70,55,55,64,57,50,50,54,53,48,52,55,48,46,47,65,70,68,61,68,62,74,72,72,73,79,74,61,41,63,69,59,20,50,51,36,43,50,54,36,50,51,49,52,38,14,38,53,49,24,57,57,52,40,88,82,64,81,56,50,74,65,55,49,49,42,53,51,50,22,48,51,29,38,55,51,11,51,55,29,41,78,71,67,38,23,59,60,10,27,52,29,12,51,52,17,40,52,40,48,53,52,49,31,63,73,72,70,48,55,69,40,54,78,90,78,58,66,44,72,51,58,83,79,91,77,89,61,47,31,28,37,30,23,84,38,68,65,34,43,49,55,49,49,44,37,40,69,56,42,20,67,24,13,44,44,31,37,39,45,45,35,43,30,44,54,50,99,84,63,51,62,48,70,54,55,58,54,43,50,53,49,49,54,36,53,36,18,67,63,51,29,39,36,37,39,31,36,31,71,71,32,67,60,44,68,78,27,37,33,85,49,93,83,47,86,82,38,78,40,73,55,29,66,65,57,59,58,50,43,42,63,59,42,50,53,50,32,40,48,33,45,76,59,49,41,52,26,41,28,66,42,61,44,49,47,67,48,28,89,34,33,63,58,35,20,54,50,51,57,66,48,44,64,64,44,59,75,46,28,85,56,41,38,32,46,44,29,32,68,65,48,102,48,65,39,73,64,45,58,48,55,90,31,41,30,38,30,44,26,56,53,69,58,54,86,60,59,70,62,39,51,54,49,51,51,50,54,51,50,48,45,50,48,39,24,67,73,33,67,26,82,36,32,30,39,30,52,47,39,36,35,40,64,36,33,56,101,86,40,86,77,87,50,80,51,34,50,58,67,54,34,24,53,49,54,46,53,49,44,75,70,37,55,92,70,35,43,28,42,18,36,36,41,44,90,41,34,48,37,75,96,43,71,23,36,57,51,49,23,56,66,35,29,75,83,48,58,53,77,85,54,62,65,54,61,64,40,62,39,66,68,55,54,54,51,37,42,46,69,60,32,69,79,64,62,64,77,69,65,68,68,45,100,80,69,59,63,51,24,93,88,43,49,43,60,95,63,20,44,38,69,67,53,31,51,62,46,38,55,78,35,52,71,58,40,52,52,53,35,54,77,67,72,48,83,78,80,73,97,80,90,68,63,83,89,82,80,134

Secondary structure (DSSP, 8-state):
-----TTSSHHHHHHHHHHHHHHHTT---PPP----HHHHHHHHHHHHHHHHHHHHHHHH-TT----HHHHHHHHHHHHHHHHHHHHHHTT-HHHHHHHHHHHHHHHHHHHHHHTPPP--TTT--PPPPPS--SSEEEEE--SHHHHHHHHHTHHHHHHHT--EEEEEEEEEE-TTS-EEESSHHHHHHHHHHHHHHT-EEEEEEE--SHHHHTTB--STT-TT-SB--SHHHHHHHHHHHHHHHHHHHHTT-SEEESSTTGGGGSS-HHHHHHHHHHHHHHHHHH--SEEEEEEETTSSS-GGG---TT-SEEEEE-----SSHHHHHHHHHHHHHHHHHHHHHHT-SEEEEES----SSS--SS-SSSSPPPPHHHHHHHHHHHHHHHTTTSSEEEEE-STTT--TTSHHHHHHHHHHHTT--PPP-GGGGGGG-HHHHHHHHHHH-TT---------TT----SSSS--GGG--SHHHHHHHHTT-HHHHHHHHHHTT----SS-----PPP-